Protein AF-A0A538GLI0-F1 (afdb_monomer)

Secondary structure (DSSP, 8-state):
--TT--EEEEE-----SSSPPSB-THHHHHHHHHHHHHHTT--GGGEEEEE--TTSPPPPTTHHHHTTSS-HHHHHH--SEEEE--TT-TTPEEEEEETTEEEEE-GGGTSSSEEEEEEE-SBTTBSTHHHHHTTB-HHHHHT--BSSSS-STTBHHHHHHHHHHHHHHTTS-EEEEEEEEPPPEE-GGGTTTTT-HHHHHHHHT-TTHHHHHHS-HHHHHHHHHHS-EE--EEEEEEESHHHHHHHHHHHHHHTT----SS-EEEEEEE--SS-SSSS-----HHHHHIIIIIIGGG--SSS-SEEEEEEEEEE--------TTTTHHHHHHHHHHHHT-S-HHHHHHHHHHHHH-HHHHHHHHTTSS--TTHHHHHHHHHHTTTS---PPPP--PPP------------------------PPP-----------------------------------------------------------------------

pLDDT: mean 76.65, std 26.81, range [22.86, 98.62]

Solvent-accessible surface area (backbone atoms only — not comparable to full-atom values): 29708 Å² total; per-residue (Å²): 129,60,70,70,37,33,34,23,38,38,30,52,70,77,39,68,66,78,85,66,41,81,49,55,57,61,31,56,52,54,48,52,52,53,55,48,38,38,72,63,34,27,48,55,64,44,28,32,44,36,37,19,44,40,49,45,34,35,70,56,83,71,43,37,48,78,69,58,59,39,41,68,68,52,62,72,65,64,63,36,45,80,42,69,47,61,37,84,46,88,76,44,41,75,69,52,67,58,91,91,37,63,41,23,31,49,54,61,75,68,73,32,65,29,38,38,36,50,36,43,24,81,37,40,74,40,27,35,24,21,36,56,36,21,31,22,32,52,66,48,52,60,58,45,42,36,42,36,35,62,30,64,87,58,13,48,20,30,53,51,6,46,51,50,50,56,54,40,54,76,76,26,54,56,39,14,40,10,31,14,60,48,82,72,39,36,42,74,83,44,39,48,43,92,78,34,67,71,18,49,48,53,51,72,70,31,82,62,48,63,63,53,67,71,44,56,71,70,57,45,58,48,55,66,65,68,53,50,29,43,38,50,73,71,49,75,28,73,41,48,24,57,60,12,21,51,53,20,30,53,54,35,39,76,76,64,66,78,89,67,101,62,58,30,66,61,50,79,45,80,61,68,83,48,41,57,51,65,75,78,39,68,46,24,48,66,53,48,44,23,55,45,31,39,40,58,64,17,72,39,74,90,57,72,60,53,37,92,92,38,44,79,46,69,53,65,84,66,53,94,52,64,54,83,62,47,33,48,43,50,50,53,54,52,50,50,47,68,73,77,45,84,62,69,65,69,50,54,49,55,47,50,56,36,70,68,33,65,68,44,48,52,29,16,77,66,43,48,13,28,31,39,56,38,54,55,44,42,42,45,29,30,55,64,27,58,50,84,73,91,63,80,76,80,80,77,73,79,82,81,79,82,90,74,86,92,84,80,86,85,82,88,88,86,80,90,83,80,89,84,88,88,84,86,86,87,86,88,84,81,89,82,90,86,89,78,88,80,91,82,91,84,82,87,87,84,88,82,90,83,86,86,82,84,91,78,91,83,89,87,86,82,90,83,90,89,90,85,88,88,88,83,88,86,83,88,80,92,85,92,87,85,82,92,88,79,89,86,87,89,86,84,87,84,85,90,133

Nearest PDB structures (foldseek):
  8ezf-assembly1_B  TM=6.544E-01  e=3.015E-07  Lactiplantibacillus plantarum WCFS1
  6c1w-assembly3_C  TM=5.903E-01  e=3.397E-07  Lactiplantibacillus plantarum WCFS1
  5huq-assembly1_A  TM=6.419E-01  e=9.351E-07  Lactiplantibacillus plantarum
  8ezi-assembly1_B  TM=5.953E-01  e=3.605E-07  Lactiplantibacillus plantarum WCFS1

Foldseek 3Di:
DDAQWAEEEQEEDCLDDPPDFPDDCLQVVSVVVLVVCVVVRHHLQRYEYEYLYALAQWDDPVVCPVQVVYDPVCSVPGNYHYHTAALPDPPFCFLQDDPPFTWTFDCSLQRGQEYEYRFEQPFLCGFQLNSRVSRTHNRQSLQFAAQFRLDLVRTSSNVSSVVSLVSSVVRHHYKYKYFAKADKAWDDLQGCPPPDVVSVVSQVVPPVVVVLVVDDPVVVVVVVVPGGIDIDTPDMAMDRSSVRSNVSNVVNCVRDPDDDPAADLEDEAEFDQFASGPPTHGDALLSLLLVQQLPPQNNDHPDRRHDVNHYYHRPDPNPRDADPPARVLVVLLVVQCVPVNDDDPSSVVSLVCQQPPVVQSCCRVVSGYGRNSPSVSSVCSRPVSRDPDPDPDPPPDPDPDDDDDDDDDDDDDDDDDDDDDDDDDDDDDDDDDDDDDDDDDDDDDDDDDDDDDDDDDDDDDDDDDDDDDDDDDDDDDDDDDDDDDDDDDDDDDDDDD

Radius of gyration: 30.72 Å; Cα contacts (8 Å, |Δi|>4): 781; chains: 1; bounding box: 86×117×73 Å

Sequence (497 aa):
MRRGGRATVVIEPPSLPIPTAHNDPRRAAIRAVVDELERAGIPVQNQTLLVAGGLARRLADRDLEQLGIVSPEFARRFRGRVAIHDAEDPGLVEIGHSGRIPLRVHPALLDTDVIVVVTAAETVLHGGPAALLAASGREALRAAGAYSLLETSASQGWQLGVAIERELSRRVPLIGASLTFNHPRLAGAARGYPYEQEALERIVGSPLRRPFGLLPAWARDRIIRSVRRDLSLAAAYGGPPSVAHAEALLRGVEARSAPLDGQLDAIVIGIPRTTPFLPRERPNPLLAAYLALGLALRMWRDGFPLADGGTAIVLHRFHRRFSHPTQQPYRAFFQATTRFGRESVELLEAEREAADDPRAIDAYRGRRSCHPLLPFADRDGAGDGARPRRGPAPRRLPPVTPVLPDSRNDRPLDQDLREELLRPLLARFAEEVFGRALLDDPPVVHHHDAVGGLTGKAHLVGDDDHGHPFERKLLHHVQDLADHLRVERARRLVEED

Structure (mmCIF, N/CA/C/O backbone):
data_AF-A0A538GLI0-F1
#
_entry.id   AF-A0A538GLI0-F1
#
loop_
_atom_site.group_PDB
_atom_site.id
_atom_site.type_symbol
_atom_site.label_atom_id
_atom_site.label_alt_id
_atom_site.label_comp_id
_atom_site.label_asym_id
_atom_site.label_entity_id
_atom_site.label_seq_id
_atom_site.pdbx_PDB_ins_code
_atom_site.Cartn_x
_atom_site.Cartn_y
_atom_site.Cartn_z
_atom_site.occupancy
_atom_site.B_iso_or_equiv
_atom_site.auth_seq_id
_atom_site.auth_comp_id
_atom_site.auth_asym_id
_atom_site.auth_atom_id
_atom_site.pdbx_PDB_model_num
ATOM 1 N N . MET A 1 1 ? -21.366 -10.007 15.935 1.00 61.84 1 MET A N 1
ATOM 2 C CA . MET A 1 1 ? -20.974 -8.665 16.432 1.00 61.84 1 MET A CA 1
ATOM 3 C C . MET A 1 1 ? -21.899 -8.272 17.578 1.00 61.84 1 MET A C 1
ATOM 5 O O . MET A 1 1 ? -22.988 -8.831 17.665 1.00 61.84 1 MET A O 1
ATOM 9 N N . ARG A 1 2 ? -21.493 -7.338 18.447 1.00 70.31 2 ARG A N 1
ATOM 10 C CA . ARG A 1 2 ? -22.388 -6.713 19.437 1.00 70.31 2 ARG A CA 1
ATOM 11 C C . ARG A 1 2 ? -23.087 -5.508 18.794 1.00 70.31 2 ARG A C 1
ATOM 13 O O . ARG A 1 2 ? -22.419 -4.698 18.155 1.00 70.31 2 ARG A O 1
ATOM 20 N N . ARG A 1 3 ? -24.409 -5.376 18.964 1.00 75.88 3 ARG A N 1
ATOM 21 C CA . ARG A 1 3 ? -25.135 -4.152 18.569 1.00 75.88 3 ARG A CA 1
ATOM 22 C C . ARG A 1 3 ? -24.620 -2.973 19.398 1.00 75.88 3 ARG A C 1
ATOM 24 O O . ARG A 1 3 ? -24.401 -3.130 20.595 1.00 75.88 3 ARG A O 1
ATOM 31 N N . GLY A 1 4 ? -24.418 -1.822 18.763 1.00 83.38 4 GLY A N 1
ATOM 32 C CA . GLY A 1 4 ? -23.819 -0.640 19.389 1.00 83.38 4 GLY A CA 1
ATOM 33 C C . GLY A 1 4 ? -22.305 -0.728 19.626 1.00 83.38 4 GLY A C 1
ATOM 34 O O . GLY A 1 4 ? -21.754 0.181 20.239 1.00 83.38 4 GLY A O 1
ATOM 35 N N . GLY A 1 5 ? -21.628 -1.782 19.151 1.00 93.06 5 GLY A N 1
ATOM 36 C CA . GLY A 1 5 ? -20.168 -1.916 19.242 1.00 93.06 5 GLY A CA 1
ATOM 37 C C . GLY A 1 5 ? -19.398 -0.906 18.381 1.00 93.06 5 GLY A C 1
ATOM 38 O O . GLY A 1 5 ? -19.978 0.016 17.802 1.00 93.06 5 GLY A O 1
ATOM 39 N N . ARG A 1 6 ? -18.079 -1.095 18.287 1.00 97.12 6 ARG A N 1
ATOM 40 C CA . ARG A 1 6 ? -17.145 -0.333 17.437 1.00 97.12 6 ARG A CA 1
ATOM 41 C C . ARG A 1 6 ? -16.600 -1.198 16.301 1.00 97.12 6 ARG A C 1
ATOM 43 O O . ARG A 1 6 ? -16.418 -2.400 16.474 1.00 97.12 6 ARG A O 1
ATOM 50 N N . ALA A 1 7 ? -16.308 -0.583 15.156 1.00 98.12 7 ALA A N 1
ATOM 51 C CA . ALA A 1 7 ? -15.645 -1.254 14.036 1.00 98.12 7 ALA A CA 1
ATOM 52 C C . ALA A 1 7 ? -14.500 -0.411 13.474 1.00 98.12 7 ALA A C 1
ATOM 54 O O . ALA A 1 7 ? -14.607 0.813 13.400 1.00 98.12 7 ALA A O 1
ATOM 55 N N . THR A 1 8 ? -13.432 -1.064 13.021 1.00 98.62 8 THR A N 1
ATOM 56 C CA . THR A 1 8 ? -12.300 -0.406 12.356 1.00 98.62 8 THR A CA 1
ATOM 57 C C . THR A 1 8 ? -12.152 -0.940 10.939 1.00 98.62 8 THR A C 1
ATOM 59 O O . THR A 1 8 ? -11.751 -2.084 10.731 1.00 98.62 8 THR A O 1
ATOM 62 N N . VAL A 1 9 ? -12.486 -0.104 9.959 1.00 98.50 9 VAL A N 1
ATOM 63 C CA . VAL A 1 9 ? -12.352 -0.402 8.532 1.00 98.50 9 VAL A CA 1
ATOM 64 C C . VAL A 1 9 ? -10.962 0.042 8.082 1.00 98.50 9 VAL A C 1
ATOM 66 O O . VAL A 1 9 ? -10.675 1.238 8.049 1.00 98.50 9 VAL A O 1
ATOM 69 N N . VAL A 1 10 ? -10.087 -0.910 7.768 1.00 98.62 10 VAL A N 1
ATOM 70 C CA . VAL A 1 10 ? -8.709 -0.655 7.326 1.00 98.62 10 VAL A CA 1
ATOM 71 C C . VAL A 1 10 ? -8.685 -0.560 5.808 1.00 98.62 10 VAL A C 1
ATOM 73 O O . VAL A 1 10 ? -9.102 -1.495 5.126 1.00 98.62 10 VAL A O 1
ATOM 76 N N . ILE A 1 11 ? -8.186 0.555 5.282 1.00 97.06 11 ILE A N 1
ATOM 77 C CA . ILE A 1 11 ? -8.053 0.802 3.844 1.00 97.06 11 ILE A CA 1
ATOM 78 C C . ILE A 1 11 ? -6.647 1.290 3.513 1.00 97.06 11 ILE A C 1
ATOM 80 O O . ILE A 1 11 ? -6.015 1.985 4.305 1.00 97.06 11 ILE A O 1
ATOM 84 N N . GLU A 1 12 ? -6.174 0.990 2.312 1.00 92.31 12 GLU A N 1
ATOM 85 C CA . GLU A 1 12 ? -4.927 1.549 1.785 1.00 92.31 12 GLU A CA 1
ATOM 86 C C . GLU A 1 12 ? -5.221 2.729 0.844 1.00 92.31 12 GLU A C 1
ATOM 88 O O . GLU A 1 12 ? -6.253 2.743 0.160 1.00 92.31 12 GLU A O 1
ATOM 93 N N . PRO A 1 13 ? -4.296 3.696 0.708 1.00 91.31 13 PRO A N 1
ATOM 94 C CA . PRO A 1 13 ? -4.214 4.512 -0.496 1.00 91.31 13 PRO A CA 1
ATOM 95 C C . PRO A 1 13 ? -4.209 3.605 -1.747 1.00 91.31 13 PRO A C 1
ATOM 97 O O . PRO A 1 13 ? -3.515 2.588 -1.749 1.00 91.31 13 PRO A O 1
ATOM 100 N N . PRO A 1 14 ? -4.940 3.940 -2.828 1.00 90.00 14 PRO A N 1
ATOM 101 C CA . PRO A 1 14 ? -5.092 3.094 -4.015 1.00 90.00 14 PRO A CA 1
ATOM 102 C C . PRO A 1 14 ? -3.825 3.096 -4.891 1.00 90.00 14 PRO A C 1
ATOM 104 O O . PRO A 1 14 ? -3.855 3.568 -6.026 1.00 90.00 14 PRO A O 1
ATOM 107 N N . SER A 1 15 ? -2.696 2.617 -4.355 1.00 88.31 15 SER A N 1
ATOM 108 C CA . SER A 1 15 ? -1.346 2.719 -4.933 1.00 88.31 15 SER A CA 1
ATOM 109 C C . SER A 1 15 ? -1.197 1.963 -6.254 1.00 88.31 15 SER A C 1
ATOM 111 O O . SER A 1 15 ? -0.646 2.511 -7.214 1.00 88.31 15 SER A O 1
ATOM 113 N N . LEU A 1 16 ? -1.764 0.756 -6.326 1.00 90.56 16 LEU A N 1
ATOM 114 C CA . LEU A 1 16 ? -1.844 -0.110 -7.509 1.00 90.56 16 LEU A CA 1
ATOM 115 C C . LEU A 1 16 ? -3.320 -0.357 -7.902 1.00 90.56 16 LEU A C 1
ATOM 117 O O . LEU A 1 16 ? -4.196 -0.204 -7.043 1.00 90.56 16 LEU A O 1
ATOM 121 N N . PRO A 1 17 ? -3.632 -0.740 -9.155 1.00 88.75 17 PRO A N 1
ATOM 122 C CA . PRO A 1 17 ? -2.738 -0.774 -10.313 1.00 88.75 17 PRO A CA 1
ATOM 123 C C . PRO A 1 17 ? -2.380 0.640 -10.804 1.00 88.75 17 PRO A C 1
ATOM 125 O O . PRO A 1 17 ? -2.994 1.637 -10.408 1.00 88.75 17 PRO A O 1
ATOM 128 N N . ILE A 1 18 ? -1.366 0.734 -11.670 1.00 86.31 18 ILE A N 1
ATOM 129 C CA . ILE A 1 18 ? -0.890 2.001 -12.242 1.00 86.31 18 ILE A CA 1
ATOM 130 C C . ILE A 1 18 ? -0.847 1.968 -13.779 1.00 86.31 18 ILE A C 1
ATOM 132 O O . ILE A 1 18 ? -0.419 0.968 -14.346 1.00 86.31 18 ILE A O 1
ATOM 136 N N . PRO A 1 19 ? -1.212 3.069 -14.469 1.00 76.00 19 PRO A N 1
ATOM 137 C CA . PRO A 1 19 ? -1.840 4.282 -13.936 1.00 76.00 19 PRO A CA 1
ATOM 138 C C . PRO A 1 19 ? -3.279 4.033 -13.453 1.00 76.00 19 PRO A C 1
ATOM 140 O O . PRO A 1 19 ? -4.037 3.317 -14.103 1.00 76.00 19 PRO A O 1
ATOM 143 N N . THR A 1 20 ? -3.661 4.670 -12.345 1.00 73.44 20 THR A N 1
ATOM 144 C CA . THR A 1 20 ? -4.987 4.541 -11.716 1.00 73.44 20 THR A CA 1
ATOM 145 C C . THR A 1 20 ? -6.134 4.934 -12.656 1.00 73.44 20 THR A C 1
ATOM 147 O O . THR A 1 20 ? -5.993 5.806 -13.521 1.00 73.44 20 THR A O 1
ATOM 150 N N . ALA A 1 21 ? -7.292 4.307 -12.457 1.00 78.00 21 ALA A N 1
ATOM 151 C CA . ALA A 1 21 ? -8.528 4.629 -13.157 1.00 78.00 21 ALA A CA 1
ATOM 152 C C . ALA A 1 21 ? -9.288 5.808 -12.532 1.00 78.00 21 ALA A C 1
ATOM 154 O O . ALA A 1 21 ? -9.100 6.167 -11.372 1.00 78.00 21 ALA A O 1
ATOM 155 N N . HIS A 1 22 ? -10.170 6.423 -13.321 1.00 75.19 22 HIS A N 1
ATOM 156 C CA . HIS A 1 22 ? -11.050 7.489 -12.836 1.00 75.19 22 HIS A CA 1
ATOM 157 C C . HIS A 1 22 ? -12.151 6.908 -11.941 1.00 75.19 22 HIS A C 1
ATOM 159 O O . HIS A 1 22 ? -12.447 7.463 -10.882 1.00 75.19 22 HIS A O 1
ATOM 165 N N . ASN A 1 23 ? -12.695 5.758 -12.342 1.00 78.38 23 ASN A N 1
ATOM 166 C CA . ASN A 1 23 ? -13.587 4.918 -11.555 1.00 78.38 23 ASN A CA 1
ATOM 167 C C . ASN A 1 23 ? -12.764 3.805 -10.892 1.00 78.38 23 ASN A C 1
ATOM 169 O O . ASN A 1 23 ? -12.141 3.012 -11.594 1.00 78.38 23 ASN A O 1
ATOM 173 N N . ASP A 1 24 ? -12.745 3.764 -9.557 1.00 87.50 24 ASP A N 1
ATOM 174 C CA . ASP A 1 24 ? -12.013 2.761 -8.771 1.00 87.50 24 ASP A CA 1
ATOM 175 C C . ASP A 1 24 ? -13.006 1.938 -7.924 1.00 87.50 24 ASP A C 1
ATOM 177 O O . ASP A 1 24 ? -13.712 2.532 -7.094 1.00 87.50 24 ASP A O 1
ATOM 181 N N . PRO A 1 25 ? -13.091 0.602 -8.098 1.00 92.00 25 PRO A N 1
ATOM 182 C CA . PRO A 1 25 ? -14.058 -0.226 -7.377 1.00 92.00 25 PRO A CA 1
ATOM 183 C C . PRO A 1 25 ? -13.897 -0.213 -5.850 1.00 92.00 25 PRO A C 1
ATOM 185 O O . PRO A 1 25 ? -14.876 -0.474 -5.148 1.00 92.00 25 PRO A O 1
ATOM 188 N N . ARG A 1 26 ? -12.722 0.153 -5.307 1.00 93.25 26 ARG A N 1
ATOM 189 C CA . ARG A 1 26 ? -12.520 0.269 -3.849 1.00 93.25 26 ARG A CA 1
ATOM 190 C C . ARG A 1 26 ? -13.502 1.240 -3.207 1.00 93.25 26 ARG A C 1
ATOM 192 O O . ARG A 1 26 ? -14.008 0.949 -2.131 1.00 93.25 26 ARG A O 1
ATOM 199 N N . ARG A 1 27 ? -13.867 2.335 -3.886 1.00 93.25 27 ARG A N 1
ATOM 200 C CA . ARG A 1 27 ? -14.855 3.305 -3.372 1.00 93.25 27 ARG A CA 1
ATOM 201 C C . ARG A 1 27 ? -16.213 2.656 -3.098 1.00 93.25 27 ARG A C 1
ATOM 203 O O . ARG A 1 27 ? -16.864 2.991 -2.112 1.00 93.25 27 ARG A O 1
ATOM 210 N N . ALA A 1 28 ? -16.630 1.730 -3.964 1.00 93.75 28 ALA A N 1
ATOM 211 C CA . ALA A 1 28 ? -17.882 0.998 -3.813 1.00 93.75 28 ALA A CA 1
ATOM 212 C C . ALA A 1 28 ? -17.784 -0.065 -2.708 1.00 93.75 28 ALA A C 1
ATOM 214 O O . ALA A 1 28 ? -18.710 -0.182 -1.910 1.00 93.75 28 ALA A O 1
ATOM 215 N N . ALA A 1 29 ? -16.657 -0.779 -2.615 1.00 95.75 29 ALA A N 1
ATOM 216 C CA . ALA A 1 29 ? -16.418 -1.768 -1.562 1.00 95.75 29 ALA A CA 1
ATOM 217 C C . ALA A 1 29 ? -16.347 -1.136 -0.158 1.00 95.75 29 ALA A C 1
ATOM 219 O O . ALA A 1 29 ? -16.956 -1.653 0.774 1.00 95.75 29 ALA A O 1
ATOM 220 N N . ILE A 1 30 ? -15.677 0.014 -0.013 1.00 96.44 30 ILE A N 1
ATOM 221 C CA . ILE A 1 30 ? -15.596 0.766 1.251 1.00 96.44 30 ILE A CA 1
ATOM 222 C C . ILE A 1 30 ? -16.994 1.213 1.699 1.00 96.44 30 ILE A C 1
ATOM 224 O O . ILE A 1 30 ? -17.354 1.008 2.856 1.00 96.44 30 ILE A O 1
ATOM 228 N N . ARG A 1 31 ? -17.811 1.755 0.780 1.00 95.94 31 ARG A N 1
ATOM 229 C CA . ARG A 1 31 ? -19.214 2.098 1.069 1.00 95.94 31 ARG A CA 1
ATOM 230 C C . ARG A 1 31 ? -20.013 0.861 1.490 1.00 95.94 31 ARG A C 1
ATOM 232 O O . ARG A 1 31 ? -20.641 0.892 2.538 1.00 95.94 31 ARG A O 1
ATOM 239 N N . ALA A 1 32 ? -19.931 -0.230 0.727 1.00 96.38 32 ALA A N 1
ATOM 240 C CA . ALA A 1 32 ? -20.668 -1.461 1.012 1.00 96.38 32 ALA A CA 1
ATOM 241 C C . ALA A 1 32 ? -20.317 -2.071 2.381 1.00 96.38 32 ALA A C 1
ATOM 243 O O . ALA A 1 32 ? -21.211 -2.544 3.075 1.00 96.38 32 ALA A O 1
ATOM 244 N N . VAL A 1 33 ? -19.048 -2.023 2.800 1.00 97.12 33 VAL A N 1
ATOM 245 C CA . VAL A 1 33 ? -18.621 -2.494 4.129 1.00 97.12 33 VAL A CA 1
ATOM 246 C C . VAL A 1 33 ? -19.154 -1.603 5.252 1.00 97.12 33 VAL A C 1
ATOM 248 O O . VAL A 1 33 ? -19.611 -2.128 6.262 1.00 97.12 33 VAL A O 1
ATOM 251 N N . VAL A 1 34 ? -19.153 -0.279 5.080 1.00 96.94 34 VAL A N 1
ATOM 252 C CA . VAL A 1 34 ? -19.749 0.652 6.056 1.00 96.94 34 VAL A CA 1
ATOM 253 C C . VAL A 1 34 ? -21.262 0.448 6.169 1.00 96.94 34 VAL A C 1
ATOM 255 O O . VAL A 1 34 ? -21.771 0.333 7.284 1.00 96.94 34 VAL A O 1
ATOM 258 N N . ASP A 1 35 ? -21.962 0.326 5.036 1.00 96.38 35 ASP A N 1
ATOM 259 C CA . ASP A 1 35 ? -23.405 0.061 4.984 1.00 96.38 35 ASP A CA 1
ATOM 260 C C . ASP A 1 35 ? -23.755 -1.293 5.644 1.00 96.38 35 ASP A C 1
ATOM 262 O O . ASP A 1 35 ? -24.762 -1.406 6.345 1.00 96.38 35 ASP A O 1
ATOM 266 N N . GLU A 1 36 ? -22.925 -2.327 5.459 1.00 96.69 36 GLU A N 1
ATOM 267 C CA . GLU A 1 36 ? -23.132 -3.650 6.065 1.00 96.69 36 GLU A CA 1
ATOM 268 C C . GLU A 1 36 ? -22.819 -3.666 7.570 1.00 96.69 36 GLU A C 1
ATOM 270 O O . GLU A 1 36 ? -23.521 -4.317 8.342 1.00 96.69 36 GLU A O 1
ATOM 275 N N . LEU A 1 37 ? -21.833 -2.887 8.025 1.00 96.56 37 LEU A N 1
ATOM 276 C CA . LEU A 1 37 ? -21.593 -2.663 9.454 1.00 96.56 37 LEU A CA 1
ATOM 277 C C . LEU A 1 37 ? -22.774 -1.926 10.114 1.00 96.56 37 LEU A C 1
ATOM 279 O O . LEU A 1 37 ? -23.171 -2.300 11.220 1.00 96.56 37 LEU A O 1
ATOM 283 N N . GLU A 1 38 ? -23.401 -0.958 9.429 1.00 95.81 38 GLU A N 1
ATOM 284 C CA . GLU A 1 38 ? -24.644 -0.333 9.908 1.00 95.81 38 GLU A CA 1
ATOM 285 C C . GLU A 1 38 ? -25.790 -1.360 10.008 1.00 95.81 38 GLU A C 1
ATOM 287 O O . GLU A 1 38 ? -26.459 -1.421 11.043 1.00 95.81 38 GLU A O 1
ATOM 292 N N . ARG A 1 39 ? -25.975 -2.235 9.003 1.00 95.62 39 ARG A N 1
ATOM 293 C CA . ARG A 1 39 ? -26.969 -3.337 9.038 1.00 95.62 39 ARG A CA 1
ATOM 294 C C . ARG A 1 39 ? -26.714 -4.340 10.164 1.00 95.62 39 ARG A C 1
ATOM 296 O O . ARG A 1 39 ? -27.659 -4.775 10.822 1.00 95.62 39 ARG A O 1
ATOM 303 N N . ALA A 1 40 ? -25.450 -4.665 10.436 1.00 94.88 40 ALA A N 1
ATOM 304 C CA . ALA A 1 40 ? -25.044 -5.509 11.560 1.00 94.88 40 ALA A CA 1
ATOM 305 C C . ALA A 1 40 ? -25.267 -4.844 12.939 1.00 94.88 40 ALA A C 1
ATOM 307 O O . ALA A 1 40 ? -25.118 -5.495 13.978 1.00 94.88 40 ALA A O 1
ATOM 308 N N . GLY A 1 41 ? -25.661 -3.566 12.964 1.00 95.56 41 GLY A N 1
ATOM 309 C CA . GLY A 1 41 ? -25.982 -2.806 14.168 1.00 95.56 41 GLY A CA 1
ATOM 310 C C . GLY A 1 41 ? -24.798 -2.057 14.778 1.00 95.56 41 GLY A C 1
ATOM 311 O O . GLY A 1 41 ? -24.850 -1.742 15.967 1.00 95.56 41 GLY A O 1
ATOM 312 N N . ILE A 1 42 ? -23.744 -1.784 14.003 1.00 96.75 42 ILE A N 1
ATOM 313 C CA . ILE A 1 42 ? -22.633 -0.900 14.380 1.00 96.75 42 ILE A CA 1
ATOM 314 C C . ILE A 1 42 ? -22.864 0.461 13.695 1.00 96.75 42 ILE A C 1
ATOM 316 O O . ILE A 1 42 ? -22.586 0.598 12.499 1.00 96.75 42 ILE A O 1
ATOM 320 N N . PRO A 1 43 ? -23.396 1.472 14.410 1.00 95.56 43 PRO A N 1
ATOM 321 C CA . PRO A 1 43 ? -23.769 2.752 13.806 1.00 95.56 43 PRO A CA 1
ATOM 322 C C . PRO A 1 43 ? -22.532 3.476 13.263 1.00 95.56 43 PRO A C 1
ATOM 324 O O . PRO A 1 43 ? -21.458 3.381 13.861 1.00 95.56 43 PRO A O 1
ATOM 327 N N . VAL A 1 44 ? -22.663 4.215 12.154 1.00 95.88 44 VAL A N 1
ATOM 328 C CA . VAL A 1 44 ? -21.517 4.839 11.459 1.00 95.88 44 VAL A CA 1
ATOM 329 C C . VAL A 1 44 ? -20.635 5.707 12.370 1.00 95.88 44 VAL A C 1
ATOM 331 O O . VAL A 1 44 ? -19.426 5.751 12.177 1.00 95.88 44 VAL A O 1
ATOM 334 N N . GLN A 1 45 ? -21.197 6.335 13.406 1.00 96.31 45 GLN A N 1
ATOM 335 C CA . GLN A 1 45 ? -20.469 7.142 14.396 1.00 96.31 45 GLN A CA 1
ATOM 336 C C . GLN A 1 45 ? -19.449 6.322 15.211 1.00 96.31 45 GLN A C 1
ATOM 338 O O . GLN A 1 45 ? -18.415 6.854 15.611 1.00 96.31 45 GLN A O 1
ATOM 343 N N . ASN A 1 46 ? -19.701 5.024 15.407 1.00 97.12 46 ASN A N 1
ATOM 344 C CA . ASN A 1 46 ? -18.803 4.094 16.099 1.00 97.12 46 ASN A CA 1
ATOM 345 C C . ASN A 1 46 ? -17.801 3.408 15.148 1.00 97.12 46 ASN A C 1
ATOM 347 O O . ASN A 1 46 ? -17.000 2.576 15.587 1.00 97.12 46 ASN A O 1
ATOM 351 N N . GLN A 1 47 ? -17.845 3.720 13.850 1.00 97.62 47 GLN A N 1
ATOM 352 C CA . GLN A 1 47 ? -16.928 3.173 12.853 1.00 97.62 47 GLN A CA 1
ATOM 353 C C . GLN A 1 47 ? -15.702 4.087 12.691 1.00 97.62 47 GLN A C 1
ATOM 355 O O . GLN A 1 47 ? -15.821 5.311 12.616 1.00 97.62 47 GLN A O 1
ATOM 360 N N . THR A 1 48 ? -14.509 3.499 12.616 1.00 98.19 48 THR A N 1
ATOM 361 C CA . THR A 1 48 ? -13.252 4.198 12.312 1.00 98.19 48 THR A CA 1
ATOM 362 C C . THR A 1 48 ? -12.725 3.752 10.954 1.00 98.19 48 THR A C 1
ATOM 364 O O . THR A 1 48 ? -12.433 2.574 10.770 1.00 98.19 48 THR A O 1
ATOM 367 N N . LEU A 1 49 ? -12.556 4.682 10.015 1.00 97.75 49 LEU A N 1
ATOM 368 C CA . LEU A 1 49 ? -11.876 4.446 8.743 1.00 97.75 49 LEU A CA 1
ATOM 369 C C . LEU A 1 49 ? -10.374 4.721 8.922 1.00 97.75 49 LEU A C 1
ATOM 371 O O . LEU A 1 49 ? -9.956 5.879 8.995 1.00 97.75 49 LEU A O 1
ATOM 375 N N . LEU A 1 50 ? -9.577 3.657 9.034 1.00 97.94 50 LEU A N 1
ATOM 376 C CA . LEU A 1 50 ? -8.127 3.711 9.219 1.00 97.94 50 LEU A CA 1
ATOM 377 C C . LEU A 1 50 ? -7.413 3.613 7.868 1.00 97.94 50 LEU A C 1
ATOM 379 O O . LEU A 1 50 ? -7.496 2.596 7.183 1.00 97.94 50 LEU A O 1
ATOM 383 N N . VAL A 1 51 ? -6.685 4.665 7.504 1.00 97.25 51 VAL A N 1
ATOM 384 C CA . VAL A 1 51 ? -5.945 4.772 6.243 1.00 97.25 51 VAL A CA 1
ATOM 385 C C . VAL A 1 51 ? -4.489 4.375 6.467 1.00 97.25 51 VAL A C 1
ATOM 387 O O . VAL A 1 51 ? -3.681 5.151 6.986 1.00 97.25 51 VAL A O 1
ATOM 390 N N . ALA A 1 52 ? -4.176 3.147 6.071 1.00 97.00 52 ALA A N 1
ATOM 391 C CA . ALA A 1 52 ? -2.887 2.489 6.194 1.00 97.00 52 ALA A CA 1
ATOM 392 C C . ALA A 1 52 ? -1.931 2.958 5.080 1.00 97.00 52 ALA A C 1
ATOM 394 O O . ALA A 1 52 ? -1.902 2.411 3.980 1.00 97.00 52 ALA A O 1
ATOM 395 N N . GLY A 1 53 ? -1.194 4.043 5.338 1.00 93.38 53 GLY A N 1
ATOM 396 C CA . GLY A 1 53 ? -0.268 4.650 4.371 1.00 93.38 53 GLY A CA 1
ATOM 397 C C . GLY A 1 53 ? 1.175 4.132 4.421 1.00 93.38 53 GLY A C 1
ATOM 398 O O . GLY A 1 53 ? 1.960 4.453 3.528 1.00 93.38 53 GLY A O 1
ATOM 399 N N . GLY A 1 54 ? 1.546 3.369 5.455 1.00 96.06 54 GLY A N 1
ATOM 400 C CA . GLY A 1 54 ? 2.925 2.945 5.702 1.00 96.06 54 GLY A CA 1
ATOM 401 C C . GLY A 1 54 ? 3.929 4.107 5.652 1.00 96.06 54 GLY A C 1
ATOM 402 O O . GLY A 1 54 ? 3.734 5.156 6.270 1.00 96.06 54 GLY A O 1
ATOM 403 N N . LEU A 1 55 ? 4.998 3.919 4.873 1.00 96.81 55 LEU A N 1
ATOM 404 C CA . LEU A 1 55 ? 6.082 4.891 4.679 1.00 96.81 55 LEU A CA 1
ATOM 405 C C . LEU A 1 55 ? 5.779 5.974 3.611 1.00 96.81 55 LEU A C 1
ATOM 407 O O . LEU A 1 55 ? 6.580 6.892 3.412 1.00 96.81 55 LEU A O 1
ATOM 411 N N . ALA A 1 56 ? 4.640 5.899 2.911 1.00 95.50 56 ALA A N 1
ATOM 412 C CA . ALA A 1 56 ? 4.230 6.918 1.938 1.00 95.50 56 ALA A CA 1
ATOM 413 C C . ALA A 1 56 ? 3.853 8.244 2.629 1.00 95.50 56 ALA A C 1
ATOM 415 O O . ALA A 1 56 ? 3.607 8.281 3.832 1.00 95.50 56 ALA A O 1
ATOM 416 N N . ARG A 1 57 ? 3.783 9.359 1.881 1.00 95.00 57 ARG A N 1
ATOM 417 C CA . ARG A 1 57 ? 3.387 10.661 2.455 1.00 95.00 57 ARG A CA 1
ATOM 418 C C . ARG A 1 57 ? 2.033 10.534 3.157 1.00 95.00 57 ARG A C 1
ATOM 420 O O . ARG A 1 57 ? 1.036 10.210 2.509 1.00 95.00 57 ARG A O 1
ATOM 427 N N . ARG A 1 58 ? 1.979 10.864 4.453 1.00 94.38 58 ARG A N 1
ATOM 428 C CA . ARG A 1 58 ? 0.713 10.938 5.192 1.00 94.38 58 ARG A CA 1
ATOM 429 C C . ARG A 1 58 ? -0.259 11.880 4.473 1.00 94.38 58 ARG A C 1
ATOM 431 O O . ARG A 1 58 ? 0.121 12.946 3.978 1.00 94.38 58 ARG A O 1
ATOM 438 N N . LEU A 1 59 ? -1.519 11.472 4.410 1.00 91.12 59 LEU A N 1
ATOM 439 C CA . LEU A 1 59 ? -2.599 12.248 3.806 1.00 91.12 59 LEU A CA 1
ATOM 440 C C . LEU A 1 59 ? -3.256 13.167 4.844 1.00 91.12 59 LEU A C 1
ATOM 442 O O . LEU A 1 59 ? -3.168 12.924 6.051 1.00 91.12 59 LEU A O 1
ATOM 446 N N . ALA A 1 60 ? -3.917 14.223 4.381 1.00 87.38 60 ALA A N 1
ATOM 447 C CA . ALA A 1 60 ? -4.915 14.932 5.175 1.00 87.38 60 ALA A CA 1
ATOM 448 C C . ALA A 1 60 ? -6.309 14.341 4.924 1.00 87.38 60 ALA A C 1
ATOM 450 O O . ALA A 1 60 ? -6.577 13.761 3.879 1.00 87.38 60 ALA A O 1
ATOM 451 N N . ASP A 1 61 ? -7.221 14.519 5.869 1.00 80.56 61 ASP A N 1
ATOM 452 C CA . ASP A 1 61 ? -8.534 13.868 5.869 1.00 80.56 61 ASP A CA 1
ATOM 453 C C . ASP A 1 61 ? -9.392 14.327 4.663 1.00 80.56 61 ASP A C 1
ATOM 455 O O . ASP A 1 61 ? -10.101 13.538 4.042 1.00 80.56 61 ASP A O 1
ATOM 459 N N . ARG A 1 62 ? -9.224 15.591 4.243 1.00 80.75 62 ARG A N 1
ATOM 460 C CA . ARG A 1 62 ? -9.788 16.160 3.001 1.00 80.75 62 ARG A CA 1
ATOM 461 C C . ARG A 1 62 ? -9.226 15.538 1.714 1.00 80.75 62 ARG A C 1
ATOM 463 O O . ARG A 1 62 ? -9.888 15.572 0.677 1.00 80.75 62 ARG A O 1
ATOM 470 N N . ASP A 1 63 ? -8.024 14.964 1.765 1.00 83.81 63 ASP A N 1
ATOM 471 C CA . ASP A 1 63 ? -7.382 14.338 0.607 1.00 83.81 63 ASP A CA 1
ATOM 472 C C . ASP A 1 63 ? -8.117 13.040 0.210 1.00 83.81 63 ASP A C 1
ATOM 474 O O . ASP A 1 63 ? -7.971 12.582 -0.920 1.00 83.81 63 ASP A O 1
ATOM 478 N N . LEU A 1 64 ? -8.937 12.449 1.096 1.00 83.06 64 LEU A N 1
ATOM 479 C CA . LEU A 1 64 ? -9.673 11.209 0.811 1.00 83.06 64 LEU A CA 1
ATOM 480 C C . LEU A 1 64 ? -10.720 11.380 -0.302 1.00 83.06 64 LEU A C 1
ATOM 482 O O . LEU A 1 64 ? -10.876 10.486 -1.137 1.00 83.06 64 LEU A O 1
ATOM 486 N N . GLU A 1 65 ? -11.402 12.528 -0.348 1.00 85.00 65 GLU A N 1
ATOM 487 C CA . GLU A 1 65 ? -12.284 12.900 -1.463 1.00 85.00 65 GLU A CA 1
ATOM 488 C C . GLU A 1 65 ? -11.461 13.443 -2.642 1.00 85.00 65 GLU A C 1
ATOM 490 O O . GLU A 1 65 ? -11.607 12.966 -3.768 1.00 85.00 65 GLU A O 1
ATOM 495 N N . GLN A 1 66 ? -10.538 14.382 -2.390 1.00 80.56 66 GLN A N 1
ATOM 496 C CA . GLN A 1 66 ? -9.791 15.086 -3.447 1.00 80.56 66 GLN A CA 1
ATOM 497 C C . GLN A 1 66 ? -8.865 14.177 -4.273 1.00 80.56 66 GLN A C 1
ATOM 499 O O . GLN A 1 66 ? -8.656 14.429 -5.459 1.00 80.56 66 GLN A O 1
ATOM 504 N N . LEU A 1 67 ? -8.319 13.114 -3.673 1.00 79.06 67 LEU A N 1
ATOM 505 C CA . LEU A 1 67 ? -7.497 12.105 -4.352 1.00 79.06 67 LEU A CA 1
ATOM 506 C C . LEU A 1 67 ? -8.300 10.849 -4.738 1.00 79.06 67 LEU A C 1
ATOM 508 O O . LEU A 1 67 ? -7.726 9.889 -5.252 1.00 79.06 67 LEU A O 1
ATOM 512 N N . GLY A 1 68 ? -9.621 10.850 -4.520 1.00 82.38 68 GLY A N 1
ATOM 513 C CA . GLY A 1 68 ? -10.526 9.789 -4.956 1.00 82.38 68 GLY A CA 1
ATOM 514 C C . GLY A 1 68 ? -10.284 8.439 -4.279 1.00 82.38 68 GLY A C 1
ATOM 515 O O . GLY A 1 68 ? -10.336 7.410 -4.955 1.00 82.38 68 GLY A O 1
ATOM 516 N N . ILE A 1 69 ? -10.025 8.435 -2.970 1.00 87.44 69 ILE A N 1
ATOM 517 C CA . ILE A 1 69 ? -9.943 7.221 -2.138 1.00 87.44 69 ILE A CA 1
ATOM 518 C C . ILE A 1 69 ? -11.355 6.744 -1.776 1.00 87.44 69 ILE A C 1
ATOM 520 O O . ILE A 1 69 ? -11.652 5.554 -1.847 1.00 87.44 69 ILE A O 1
ATOM 524 N N . VAL A 1 70 ? -12.250 7.688 -1.479 1.00 91.19 70 VAL A N 1
ATOM 525 C CA . VAL A 1 70 ? -13.694 7.467 -1.297 1.00 91.19 70 VAL A CA 1
ATOM 526 C C . VAL A 1 70 ? -14.493 8.218 -2.369 1.00 91.19 70 VAL A C 1
ATOM 528 O O . VAL A 1 70 ? -13.926 8.980 -3.153 1.00 91.19 70 VAL A O 1
ATOM 531 N N . SER A 1 71 ? -15.809 7.996 -2.455 1.00 89.75 71 SER A N 1
ATOM 532 C CA . SER A 1 71 ? -16.670 8.829 -3.307 1.00 89.75 71 SER A CA 1
ATOM 533 C C . SER A 1 71 ? -17.045 10.147 -2.601 1.00 89.75 71 SER A C 1
ATOM 535 O O . SER A 1 71 ? -17.182 10.159 -1.376 1.00 89.75 71 SER A O 1
ATOM 537 N N . PRO A 1 72 ? -17.290 11.241 -3.348 1.00 89.38 72 PRO A N 1
ATOM 538 C CA . PRO A 1 72 ? -17.858 12.487 -2.816 1.00 89.38 72 PRO A CA 1
ATOM 539 C C . PRO A 1 72 ? -19.150 12.294 -2.005 1.00 89.38 72 PRO A C 1
ATOM 541 O O . PRO A 1 72 ? -19.376 12.933 -0.981 1.00 89.38 72 PRO A O 1
ATOM 544 N N . GLU A 1 73 ? -20.008 11.383 -2.462 1.00 90.12 73 GLU A N 1
ATOM 545 C CA . GLU A 1 73 ? -21.236 10.975 -1.774 1.00 90.12 73 GLU A CA 1
ATOM 546 C C . GLU A 1 73 ? -20.932 10.334 -0.409 1.00 90.12 73 GLU A C 1
ATOM 548 O O . GLU A 1 73 ? -21.487 10.752 0.607 1.00 90.12 73 GLU A O 1
ATOM 553 N N . PHE A 1 74 ? -20.008 9.366 -0.371 1.00 92.62 74 PHE A N 1
ATOM 554 C CA . PHE A 1 74 ? -19.588 8.704 0.863 1.00 92.62 74 PHE A CA 1
ATOM 555 C C . PHE A 1 74 ? -18.950 9.697 1.840 1.00 92.62 74 PHE A C 1
ATOM 557 O O . PHE A 1 74 ? -19.329 9.713 3.007 1.00 92.62 74 PHE A O 1
ATOM 564 N N . ALA A 1 75 ? -18.047 10.565 1.368 1.00 91.12 75 ALA A N 1
ATOM 565 C CA . ALA A 1 75 ? -17.410 11.592 2.194 1.00 91.12 75 ALA A CA 1
ATOM 566 C C . ALA A 1 75 ? -18.448 12.514 2.861 1.00 91.12 75 ALA A C 1
ATOM 568 O O . ALA A 1 75 ? -18.344 12.819 4.047 1.00 91.12 75 ALA A O 1
ATOM 569 N N . ARG A 1 76 ? -19.511 12.889 2.133 1.00 90.69 76 ARG A N 1
ATOM 570 C CA . ARG A 1 76 ? -20.621 13.682 2.684 1.00 90.69 76 ARG A CA 1
ATOM 571 C C . ARG A 1 76 ? -21.565 12.900 3.600 1.00 90.69 76 ARG A C 1
ATOM 573 O O . ARG A 1 76 ? -22.151 13.532 4.480 1.00 90.69 76 ARG A O 1
ATOM 580 N N . ARG A 1 77 ? -21.711 11.575 3.456 1.00 91.00 77 ARG A N 1
ATOM 581 C CA . ARG A 1 77 ? -22.536 10.721 4.344 1.00 91.00 77 ARG A CA 1
ATOM 582 C C . ARG A 1 77 ? -21.812 10.299 5.626 1.00 91.00 77 ARG A C 1
ATOM 584 O O . ARG A 1 77 ? -22.444 10.261 6.675 1.00 91.00 77 ARG A O 1
ATOM 591 N N . PHE A 1 78 ? -20.526 9.960 5.558 1.00 94.06 78 PHE A N 1
ATOM 592 C CA . PHE A 1 78 ? -19.801 9.326 6.662 1.00 94.06 78 PHE A CA 1
ATOM 593 C C . PHE A 1 78 ? -19.725 10.237 7.901 1.00 94.06 78 PHE A C 1
ATOM 595 O O . PHE A 1 78 ? -19.404 11.422 7.802 1.00 94.06 78 PHE A O 1
ATOM 602 N N . ARG A 1 79 ? -20.054 9.691 9.078 1.00 94.06 79 ARG A N 1
ATOM 603 C CA . ARG A 1 79 ? -20.006 10.391 10.382 1.00 94.06 79 ARG A CA 1
ATOM 604 C C . ARG A 1 79 ? -19.162 9.660 11.430 1.00 94.06 79 ARG A C 1
ATOM 606 O O . ARG A 1 79 ? -19.198 10.028 12.599 1.00 94.06 79 ARG A O 1
ATOM 613 N N . GLY A 1 80 ? -18.427 8.634 11.008 1.00 95.31 80 GLY A N 1
ATOM 614 C CA . GLY A 1 80 ? -17.441 7.952 11.835 1.00 95.31 80 GLY A CA 1
ATOM 615 C C . GLY A 1 80 ? -16.121 8.711 11.905 1.00 95.31 80 GLY A C 1
ATOM 616 O O . GLY A 1 80 ? -15.937 9.760 11.280 1.00 95.31 80 GLY A O 1
ATOM 617 N N . ARG A 1 81 ? -15.166 8.155 12.647 1.00 96.06 81 ARG A N 1
ATOM 618 C CA . ARG A 1 81 ? -13.814 8.710 12.757 1.00 96.06 81 ARG A CA 1
ATOM 619 C C . ARG A 1 81 ? -13.006 8.389 11.499 1.00 96.06 81 ARG A C 1
ATOM 621 O O . ARG A 1 81 ? -12.975 7.246 11.060 1.00 96.06 81 ARG A O 1
ATOM 628 N N . VAL A 1 82 ? -12.277 9.365 10.968 1.00 95.81 82 VAL A N 1
ATOM 629 C CA . VAL A 1 82 ? -11.156 9.113 10.048 1.00 95.81 82 VAL A CA 1
ATOM 630 C C . VAL A 1 82 ? -9.864 9.071 10.865 1.00 95.81 82 VAL A C 1
ATOM 632 O O . VAL A 1 82 ? -9.666 9.882 11.769 1.00 95.81 82 VAL A O 1
ATOM 635 N N . ALA A 1 83 ? -8.987 8.116 10.567 1.00 96.00 83 ALA A N 1
ATOM 636 C CA . ALA A 1 83 ? -7.647 8.030 11.134 1.00 96.00 83 ALA A CA 1
ATOM 637 C C . ALA A 1 83 ? -6.634 7.822 10.003 1.00 96.00 83 ALA A C 1
ATOM 639 O O . ALA A 1 83 ? -6.753 6.875 9.231 1.00 96.00 83 ALA A O 1
ATOM 640 N N . ILE A 1 84 ? -5.636 8.700 9.892 1.00 96.25 84 ILE A N 1
ATOM 641 C CA . ILE A 1 84 ? -4.534 8.541 8.935 1.00 96.25 84 ILE A CA 1
ATOM 642 C C . ILE A 1 84 ? -3.316 8.029 9.698 1.00 96.25 84 ILE A C 1
ATOM 644 O O . ILE A 1 84 ? -2.821 8.738 10.579 1.00 96.25 84 ILE A O 1
ATOM 648 N N . HIS A 1 85 ? -2.837 6.833 9.350 1.00 97.50 85 HIS A N 1
ATOM 649 C CA . HIS A 1 85 ? -1.732 6.170 10.049 1.00 97.50 85 HIS A CA 1
ATOM 650 C C . HIS A 1 85 ? -0.458 7.030 10.121 1.00 97.50 85 HIS A C 1
ATOM 652 O O . HIS A 1 85 ? -0.237 7.919 9.292 1.00 97.50 85 HIS A O 1
ATOM 658 N N . ASP A 1 86 ? 0.365 6.759 11.129 1.00 97.69 86 ASP A N 1
ATOM 659 C CA . ASP A 1 86 ? 1.656 7.388 11.398 1.00 97.69 86 ASP A CA 1
ATOM 660 C C . ASP A 1 86 ? 2.626 6.298 11.873 1.00 97.69 86 ASP A C 1
ATOM 662 O O . ASP A 1 86 ? 2.455 5.739 12.955 1.00 97.69 86 ASP A O 1
ATOM 666 N N . ALA A 1 87 ? 3.620 5.959 11.051 1.00 97.69 87 ALA A N 1
ATOM 667 C CA . ALA A 1 87 ? 4.605 4.922 11.370 1.00 97.69 87 ALA A CA 1
ATOM 668 C C . ALA A 1 87 ? 5.570 5.321 12.507 1.00 97.69 87 ALA A C 1
ATOM 670 O O . ALA A 1 87 ? 6.267 4.454 13.032 1.00 97.69 87 ALA A O 1
ATOM 671 N N . GLU A 1 88 ? 5.578 6.608 12.877 1.00 97.75 88 GLU A N 1
ATOM 672 C CA . GLU A 1 88 ? 6.429 7.237 13.897 1.00 97.75 88 GLU A CA 1
ATOM 673 C C . GLU A 1 88 ? 5.603 7.747 15.101 1.00 97.75 88 GLU A C 1
ATOM 675 O O . GLU A 1 88 ? 6.026 8.641 15.838 1.00 97.75 88 GLU A O 1
ATOM 680 N N . ASP A 1 89 ? 4.386 7.227 15.309 1.00 97.06 89 ASP A N 1
ATOM 681 C CA . ASP A 1 89 ? 3.598 7.551 16.503 1.00 97.06 89 ASP A CA 1
ATOM 682 C C . ASP A 1 89 ? 4.143 6.814 17.745 1.00 97.06 89 ASP A C 1
ATOM 684 O O . ASP A 1 89 ? 4.139 5.579 17.780 1.00 97.06 89 ASP A O 1
ATOM 688 N N . PRO A 1 90 ? 4.583 7.519 18.810 1.00 95.69 90 PRO A N 1
ATOM 689 C CA . PRO A 1 90 ? 4.972 6.860 20.055 1.00 95.69 90 PRO A CA 1
ATOM 690 C C . PRO A 1 90 ? 3.831 6.023 20.659 1.00 95.69 90 PRO A C 1
ATOM 692 O O . PRO A 1 90 ? 4.114 5.054 21.363 1.00 95.69 90 PRO A O 1
ATOM 695 N N . GLY A 1 91 ? 2.569 6.342 20.344 1.00 97.06 91 GLY A N 1
ATOM 696 C CA . GLY A 1 91 ? 1.376 5.611 20.769 1.00 97.06 91 GLY A CA 1
ATOM 697 C C . GLY A 1 91 ? 1.116 4.269 20.070 1.00 97.06 91 GLY A C 1
ATOM 698 O O . GLY A 1 91 ? 0.133 3.615 20.412 1.00 97.06 91 GLY A O 1
ATOM 699 N N . LEU A 1 92 ? 1.945 3.818 19.114 1.00 98.12 92 LEU A N 1
ATOM 700 C CA . LEU A 1 92 ? 1.762 2.498 18.489 1.00 98.12 92 LEU A CA 1
ATOM 701 C C . LEU A 1 92 ? 1.919 1.364 19.517 1.00 98.12 92 LEU A C 1
ATOM 703 O O . LEU A 1 92 ? 2.965 1.223 20.157 1.00 98.12 92 LEU A O 1
ATOM 707 N N . VAL A 1 93 ? 0.896 0.520 19.645 1.00 98.25 93 VAL A N 1
ATOM 708 C CA . VAL A 1 93 ? 0.837 -0.544 20.657 1.00 98.25 93 VAL A CA 1
ATOM 709 C C . VAL A 1 93 ? 1.554 -1.787 20.149 1.00 98.25 93 VAL A C 1
ATOM 711 O O . VAL A 1 93 ? 1.272 -2.266 19.051 1.00 98.25 93 VAL A O 1
ATOM 714 N N . GLU A 1 94 ? 2.466 -2.334 20.949 1.00 97.94 94 GLU A N 1
ATOM 715 C CA . GLU A 1 94 ? 3.119 -3.605 20.644 1.00 97.94 94 GLU A CA 1
ATOM 716 C C . GLU A 1 94 ? 2.160 -4.787 20.852 1.00 97.94 94 GLU A C 1
ATOM 718 O O . GLU A 1 94 ? 1.494 -4.905 21.884 1.00 97.94 94 GLU A O 1
ATOM 723 N N . ILE A 1 95 ? 2.076 -5.670 19.855 1.00 97.31 95 ILE A N 1
ATOM 724 C CA . ILE A 1 95 ? 1.215 -6.861 19.883 1.00 97.31 95 ILE A CA 1
ATOM 725 C C . ILE A 1 95 ? 1.991 -8.181 19.832 1.00 97.31 95 ILE A C 1
ATOM 727 O O . ILE A 1 95 ? 1.405 -9.227 20.106 1.00 97.31 95 ILE A O 1
ATOM 731 N N . GLY A 1 96 ? 3.286 -8.143 19.518 1.00 95.62 96 GLY A N 1
ATOM 732 C CA . GLY A 1 96 ? 4.152 -9.314 19.417 1.00 95.62 96 GLY A CA 1
ATOM 733 C C . GLY A 1 96 ? 5.471 -8.990 18.716 1.00 95.62 96 GLY A C 1
ATOM 734 O O . GLY A 1 96 ? 5.823 -7.826 18.542 1.00 95.62 96 GLY A O 1
ATOM 735 N N . HIS A 1 97 ? 6.186 -10.025 18.283 1.00 95.62 97 HIS A N 1
ATOM 736 C CA . HIS A 1 97 ? 7.468 -9.919 17.583 1.00 95.62 97 HIS A CA 1
ATOM 737 C C . HIS A 1 97 ? 7.537 -10.921 16.421 1.00 95.62 97 HIS A C 1
ATOM 739 O O . HIS A 1 97 ? 6.962 -12.006 16.494 1.00 95.62 97 HIS A O 1
ATOM 745 N N . SER A 1 98 ? 8.289 -10.585 15.371 1.00 92.81 98 SER A N 1
ATOM 746 C CA . SER A 1 98 ? 8.667 -11.505 1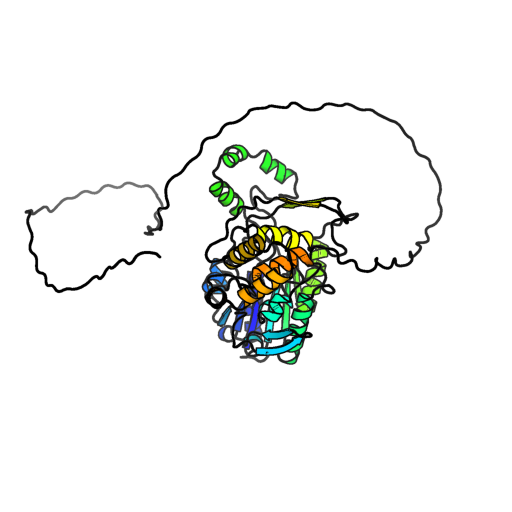4.293 1.00 92.81 98 SER A CA 1
ATOM 747 C C . SER A 1 98 ? 10.191 -11.584 14.201 1.00 92.81 98 SER A C 1
ATOM 749 O O . SER A 1 98 ? 10.860 -10.668 13.718 1.00 92.81 98 SER A O 1
ATOM 751 N N . GLY A 1 99 ? 10.770 -12.651 14.759 1.00 90.88 99 GLY A N 1
ATOM 752 C CA . GLY A 1 99 ? 12.216 -12.747 14.962 1.00 90.88 99 GLY A CA 1
ATOM 753 C C . GLY A 1 99 ? 12.721 -11.623 15.874 1.00 90.88 99 GLY A C 1
ATOM 754 O O . GLY A 1 99 ? 12.409 -11.605 17.060 1.00 90.88 99 GLY A O 1
ATOM 755 N N . ARG A 1 100 ? 13.490 -10.680 15.315 1.00 92.44 100 ARG A N 1
ATOM 756 C CA . ARG A 1 100 ? 13.991 -9.479 16.017 1.00 92.44 100 ARG A CA 1
ATOM 757 C C . ARG A 1 100 ? 13.168 -8.208 15.754 1.00 92.44 100 ARG A C 1
ATOM 759 O O . ARG A 1 100 ? 13.538 -7.148 16.245 1.00 92.44 100 ARG A O 1
ATOM 766 N N . ILE A 1 101 ? 12.105 -8.290 14.954 1.00 96.00 101 ILE A N 1
ATOM 767 C CA . ILE A 1 101 ? 11.298 -7.139 14.529 1.00 96.00 101 ILE A CA 1
ATOM 768 C C . ILE A 1 101 ? 10.099 -6.995 15.483 1.00 96.00 101 ILE A C 1
ATOM 770 O O . ILE A 1 101 ? 9.301 -7.936 15.561 1.00 96.00 101 ILE A O 1
ATOM 774 N N . PRO A 1 102 ? 9.929 -5.864 16.192 1.00 96.62 102 PRO A N 1
ATOM 775 C CA . PRO A 1 102 ? 8.746 -5.626 17.012 1.00 96.62 102 PRO A CA 1
ATOM 776 C C . PRO A 1 102 ? 7.523 -5.370 16.122 1.00 96.62 102 PRO A C 1
ATOM 778 O O . PRO A 1 102 ? 7.580 -4.618 15.147 1.00 96.62 102 PRO A O 1
ATOM 781 N N . LEU A 1 103 ? 6.391 -5.987 16.458 1.00 97.81 103 LEU A N 1
ATOM 782 C CA . LEU A 1 103 ? 5.119 -5.780 15.770 1.00 97.81 103 LEU A CA 1
ATOM 783 C C . LEU A 1 103 ? 4.302 -4.759 16.566 1.00 97.81 103 LEU A C 1
ATOM 785 O O . LEU A 1 103 ? 3.561 -5.116 17.481 1.00 97.81 103 LEU A O 1
ATOM 789 N N . ARG A 1 104 ? 4.463 -3.476 16.225 1.00 98.25 104 ARG A N 1
ATOM 790 C CA . ARG A 1 104 ? 3.701 -2.353 16.798 1.00 98.25 104 ARG A CA 1
ATOM 791 C C . ARG A 1 104 ? 2.643 -1.873 15.811 1.00 98.25 104 ARG A C 1
ATOM 793 O O . ARG A 1 104 ? 2.965 -1.711 14.638 1.00 98.25 104 ARG A O 1
ATOM 800 N N . VAL A 1 105 ? 1.410 -1.640 16.261 1.00 98.19 105 VAL A N 1
ATOM 801 C CA . VAL A 1 105 ? 0.251 -1.317 15.405 1.00 98.19 105 VAL A CA 1
ATOM 802 C C . VAL A 1 105 ? -0.563 -0.128 15.922 1.00 98.19 105 VAL A C 1
ATOM 804 O O . VAL A 1 105 ? -0.501 0.232 17.098 1.00 98.19 105 VAL A O 1
ATOM 807 N N . HIS A 1 106 ? -1.346 0.486 15.034 1.00 98.31 106 HIS A N 1
ATOM 808 C CA . HIS A 1 106 ? -2.214 1.618 15.364 1.00 98.31 106 HIS A CA 1
ATOM 809 C C . HIS A 1 106 ? -3.302 1.248 16.409 1.00 98.31 106 HIS A C 1
ATOM 811 O O . HIS A 1 106 ? -4.047 0.293 16.170 1.00 98.31 106 HIS A O 1
ATOM 817 N N . PRO A 1 107 ? -3.489 2.014 17.512 1.00 97.50 107 PRO A N 1
ATOM 818 C CA . PRO A 1 107 ? -4.396 1.667 18.623 1.00 97.50 107 PRO A CA 1
ATOM 819 C C . PRO A 1 107 ? -5.834 1.300 18.227 1.00 97.50 107 PRO A C 1
ATOM 821 O O . PRO A 1 107 ? -6.420 0.377 18.785 1.00 97.50 107 PRO A O 1
ATOM 824 N N . ALA A 1 108 ? -6.389 1.942 17.191 1.00 97.19 108 ALA A N 1
ATOM 825 C CA . ALA A 1 108 ? -7.742 1.643 16.703 1.00 97.19 108 ALA A CA 1
ATOM 826 C C . ALA A 1 108 ? -7.938 0.202 16.170 1.00 97.19 108 ALA A C 1
ATOM 828 O O . ALA A 1 108 ? -9.073 -0.192 15.917 1.00 97.19 108 ALA A O 1
ATOM 829 N N . LEU A 1 109 ? -6.870 -0.585 15.987 1.00 97.94 109 LEU A N 1
ATOM 830 C CA . LEU A 1 109 ? -6.943 -2.021 15.680 1.00 97.94 109 LEU A CA 1
ATOM 831 C C . LEU A 1 109 ? -7.161 -2.893 16.932 1.00 97.94 109 LEU A C 1
ATOM 833 O O . LEU A 1 109 ? -7.464 -4.074 16.804 1.00 97.94 109 LEU A O 1
ATOM 837 N N . LEU A 1 110 ? -7.024 -2.320 18.128 1.00 97.06 110 LEU A N 1
ATOM 838 C CA . LEU A 1 110 ? -7.291 -2.962 19.418 1.00 97.06 110 LEU A CA 1
ATOM 839 C C . LEU A 1 110 ? -8.536 -2.362 20.091 1.00 97.06 110 LEU A C 1
ATOM 841 O O . LEU A 1 110 ? -9.327 -3.095 20.676 1.00 97.06 110 LEU A O 1
ATOM 845 N N . ASP A 1 111 ? -8.762 -1.053 19.942 1.00 95.56 111 ASP A N 1
ATOM 846 C CA . ASP A 1 111 ? -9.916 -0.339 20.504 1.00 95.56 111 ASP A CA 1
ATOM 847 C C . ASP A 1 111 ? -11.217 -0.564 19.690 1.00 95.56 111 ASP A C 1
ATOM 849 O O . ASP A 1 111 ? -11.876 0.399 19.274 1.00 95.56 111 ASP A O 1
ATOM 853 N N . THR A 1 112 ? -11.579 -1.808 19.364 1.00 97.31 112 THR A N 1
ATOM 854 C CA . THR A 1 112 ? -12.678 -2.102 18.424 1.00 97.31 112 THR A CA 1
ATOM 855 C C . THR A 1 112 ? -13.262 -3.514 18.602 1.00 97.31 112 THR A C 1
ATOM 857 O O . THR A 1 112 ? -12.538 -4.430 18.978 1.00 97.31 112 THR A O 1
ATOM 860 N N . ASP A 1 113 ? -14.562 -3.717 18.334 1.00 97.31 113 ASP A N 1
ATOM 861 C CA . ASP A 1 113 ? -15.212 -5.043 18.420 1.00 97.31 113 ASP A CA 1
ATOM 862 C C . ASP A 1 113 ? -15.040 -5.874 17.131 1.00 97.31 113 ASP A C 1
ATOM 864 O O . ASP A 1 113 ? -15.320 -7.075 17.126 1.00 97.31 113 ASP A O 1
ATOM 868 N N . VAL A 1 114 ? -14.626 -5.246 16.022 1.00 97.69 114 VAL A N 1
ATOM 869 C CA . VAL A 1 114 ? -14.316 -5.914 14.747 1.00 97.69 114 VAL A CA 1
ATOM 870 C C . VAL A 1 114 ? -13.371 -5.079 13.877 1.00 97.69 114 VAL A C 1
ATOM 872 O O . VAL A 1 114 ? -13.506 -3.858 13.775 1.00 97.69 114 VAL A O 1
ATOM 875 N N . ILE A 1 115 ? -12.444 -5.747 13.192 1.00 98.50 115 ILE A N 1
ATOM 876 C CA . ILE A 1 115 ? -11.595 -5.164 12.148 1.00 98.50 115 ILE A CA 1
ATOM 877 C C . ILE A 1 115 ? -12.073 -5.678 10.783 1.00 98.50 115 ILE A C 1
ATOM 879 O O . ILE A 1 115 ? -12.229 -6.888 10.602 1.00 98.50 115 ILE A O 1
ATOM 883 N N . VAL A 1 116 ? -12.266 -4.779 9.812 1.00 98.44 116 VAL A N 1
ATOM 884 C CA . VAL A 1 116 ? -12.583 -5.140 8.419 1.00 98.44 116 VAL A CA 1
ATOM 885 C C . VAL A 1 116 ? -11.563 -4.521 7.463 1.00 98.44 116 VAL A C 1
ATOM 887 O O . VAL A 1 116 ? -11.495 -3.305 7.324 1.00 98.44 116 VAL A O 1
ATOM 890 N N . VAL A 1 117 ? -10.763 -5.343 6.791 1.00 98.62 117 VAL A N 1
ATOM 891 C CA . VAL A 1 117 ? -9.712 -4.909 5.856 1.00 98.62 117 VAL A CA 1
ATOM 892 C C . VAL A 1 117 ? -10.270 -4.862 4.432 1.00 98.62 117 VAL A C 1
ATOM 894 O O . VAL A 1 117 ? -10.685 -5.895 3.922 1.00 98.62 117 VAL A O 1
ATOM 897 N N . VAL A 1 118 ? -10.276 -3.703 3.765 1.00 98.19 118 VAL A N 1
ATOM 898 C CA . VAL A 1 118 ? -10.865 -3.525 2.419 1.00 98.19 118 VAL A CA 1
ATOM 899 C C . VAL A 1 118 ? -9.794 -3.081 1.425 1.00 98.19 118 VAL A C 1
ATOM 901 O O . VAL A 1 118 ? -9.298 -1.956 1.480 1.00 98.19 118 VAL A O 1
ATOM 904 N N . THR A 1 119 ? -9.397 -3.992 0.535 1.00 96.50 119 THR A N 1
ATOM 905 C CA . THR A 1 119 ? -8.132 -3.906 -0.224 1.00 96.50 119 THR A CA 1
ATOM 906 C C . THR A 1 119 ? -8.246 -4.501 -1.633 1.00 96.50 119 THR A C 1
ATOM 908 O O . THR A 1 119 ? -9.321 -4.936 -2.036 1.00 96.50 119 THR A O 1
ATOM 911 N N . ALA A 1 120 ? -7.159 -4.500 -2.414 1.00 94.75 120 ALA A N 1
ATOM 912 C CA . ALA A 1 120 ? -7.118 -5.119 -3.741 1.00 94.75 120 ALA A CA 1
ATOM 913 C C . ALA A 1 120 ? -5.884 -6.016 -3.919 1.00 94.75 120 ALA A C 1
ATOM 915 O O . ALA A 1 120 ? -4.775 -5.637 -3.539 1.00 94.75 120 ALA A O 1
ATOM 916 N N . ALA A 1 121 ? -6.076 -7.180 -4.536 1.00 94.62 121 ALA A N 1
ATOM 917 C CA . ALA A 1 121 ? -5.060 -8.208 -4.717 1.00 94.62 121 ALA A CA 1
ATOM 918 C C . ALA A 1 121 ? -4.172 -7.956 -5.940 1.00 94.62 121 ALA A C 1
ATOM 920 O O . ALA A 1 121 ? -4.252 -8.640 -6.958 1.00 94.62 121 ALA A O 1
ATOM 921 N N . GLU A 1 122 ? -3.311 -6.945 -5.822 1.00 92.62 122 GLU A N 1
ATOM 922 C CA . GLU A 1 122 ? -2.320 -6.619 -6.852 1.00 92.62 122 GLU A CA 1
ATOM 923 C C . GLU A 1 122 ? -0.934 -7.216 -6.568 1.00 92.62 122 GLU A C 1
ATOM 925 O O . GLU A 1 122 ? -0.226 -7.563 -7.507 1.00 92.62 122 GLU A O 1
ATOM 930 N N . THR A 1 123 ? -0.528 -7.351 -5.298 1.00 94.94 123 THR A N 1
ATOM 931 C CA . THR A 1 123 ? 0.770 -7.941 -4.906 1.00 94.94 123 THR A CA 1
ATOM 932 C C . THR A 1 123 ? 0.699 -8.570 -3.510 1.00 94.94 123 THR A C 1
ATOM 934 O O . THR A 1 123 ? -0.268 -8.364 -2.784 1.00 94.94 123 THR A O 1
ATOM 937 N N . VAL A 1 124 ? 1.756 -9.255 -3.075 1.00 95.12 124 VAL A N 1
ATOM 938 C CA . VAL A 1 124 ? 1.952 -9.694 -1.676 1.00 95.12 124 VAL A CA 1
ATOM 939 C C . VAL A 1 124 ? 2.461 -8.593 -0.728 1.00 95.12 124 VAL A C 1
ATOM 941 O O . VAL A 1 124 ? 2.637 -8.859 0.458 1.00 95.12 124 VAL A O 1
ATOM 944 N N . LEU A 1 125 ? 2.723 -7.378 -1.233 1.00 94.25 125 LEU A N 1
ATOM 945 C CA . LEU A 1 125 ? 3.176 -6.207 -0.456 1.00 94.25 125 LEU A CA 1
ATOM 946 C C . LEU A 1 125 ? 2.155 -5.050 -0.438 1.00 94.25 125 LEU A C 1
ATOM 948 O O . LEU A 1 125 ? 2.445 -3.989 0.105 1.00 94.25 125 LEU A O 1
ATOM 952 N N . HIS A 1 126 ? 0.973 -5.247 -1.026 1.00 92.19 126 HIS A N 1
ATOM 953 C CA . HIS A 1 126 ? -0.145 -4.301 -1.019 1.00 92.19 126 HIS A CA 1
ATOM 954 C C . HIS A 1 126 ? -1.446 -5.100 -0.919 1.00 92.19 126 HIS A C 1
ATOM 956 O O . HIS A 1 126 ? -1.683 -5.976 -1.752 1.00 92.19 126 HIS A O 1
ATOM 962 N N . GLY A 1 127 ? -2.278 -4.779 0.063 1.00 92.31 127 GLY A N 1
ATOM 963 C CA . GLY A 1 127 ? -3.574 -5.392 0.325 1.00 92.31 127 GLY A CA 1
ATOM 964 C C . GLY A 1 127 ? -3.554 -6.602 1.263 1.00 92.31 127 GLY A C 1
ATOM 965 O O . GLY A 1 127 ? -2.503 -7.140 1.619 1.00 92.31 127 GLY A O 1
ATOM 966 N N . GLY A 1 128 ? -4.745 -7.002 1.719 1.00 95.06 128 GLY A N 1
ATOM 967 C CA . GLY A 1 128 ? -4.937 -8.084 2.682 1.00 95.06 128 GLY A CA 1
ATOM 968 C C . GLY A 1 128 ? -4.075 -7.891 3.940 1.00 95.06 128 GLY A C 1
ATOM 969 O O . GLY A 1 128 ? -4.161 -6.834 4.570 1.00 95.06 128 GLY A O 1
ATOM 970 N N . PRO A 1 129 ? -3.212 -8.854 4.309 1.00 97.00 129 PRO A N 1
ATOM 971 C CA . PRO A 1 129 ? -2.341 -8.726 5.477 1.00 97.00 129 PRO A CA 1
ATOM 972 C C . PRO A 1 129 ? -1.317 -7.585 5.340 1.00 97.00 129 PRO A C 1
ATOM 974 O O . PRO A 1 129 ? -0.893 -7.018 6.349 1.00 97.00 129 PRO A O 1
ATOM 977 N N . ALA A 1 130 ? -0.948 -7.183 4.117 1.00 97.12 130 ALA A N 1
ATOM 978 C CA . ALA A 1 130 ? -0.038 -6.058 3.906 1.00 97.12 130 ALA A CA 1
ATOM 979 C C . ALA A 1 130 ? -0.677 -4.703 4.268 1.00 97.12 130 ALA A C 1
ATOM 981 O O . ALA A 1 130 ? 0.046 -3.789 4.652 1.00 97.12 130 ALA A O 1
ATOM 982 N N . ALA A 1 131 ? -2.010 -4.582 4.276 1.00 97.81 131 ALA A N 1
ATOM 983 C CA . ALA A 1 131 ? -2.688 -3.377 4.766 1.00 97.81 131 ALA A CA 1
ATOM 984 C C . ALA A 1 131 ? -2.613 -3.234 6.299 1.00 97.81 131 ALA A C 1
ATOM 986 O O . ALA A 1 131 ? -2.603 -2.122 6.821 1.00 97.81 131 ALA A O 1
ATOM 987 N N . LEU A 1 132 ? -2.513 -4.351 7.031 1.00 98.19 132 LEU A N 1
ATOM 988 C CA . LEU A 1 132 ? -2.260 -4.341 8.477 1.00 98.19 132 LEU A CA 1
ATOM 989 C C . LEU A 1 132 ? -0.798 -3.967 8.772 1.00 98.19 132 LEU A C 1
ATOM 991 O O . LEU A 1 132 ? -0.530 -3.211 9.703 1.00 98.19 132 LEU A O 1
ATOM 995 N N . LEU A 1 133 ? 0.136 -4.417 7.927 1.00 98.00 133 LEU A N 1
ATOM 996 C CA . LEU A 1 133 ? 1.537 -3.983 7.940 1.00 98.00 133 LEU A CA 1
ATOM 997 C C . LEU A 1 133 ? 1.683 -2.495 7.558 1.00 98.00 133 LEU A C 1
ATOM 999 O O . LEU A 1 133 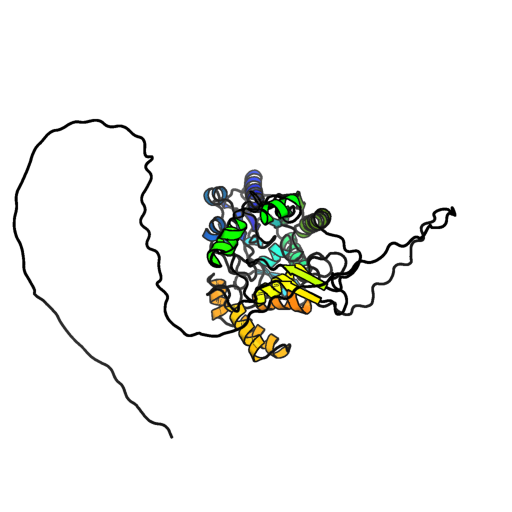? 2.430 -1.760 8.191 1.00 98.00 133 LEU A O 1
ATOM 1003 N N . ALA A 1 134 ? 0.888 -1.991 6.611 1.00 97.56 134 ALA A N 1
ATOM 1004 C CA . ALA A 1 134 ? 0.798 -0.564 6.281 1.00 97.56 134 ALA A CA 1
ATOM 1005 C C . ALA A 1 134 ? 0.190 0.305 7.412 1.00 97.56 134 ALA A C 1
ATOM 1007 O O . ALA A 1 134 ? 0.204 1.537 7.315 1.00 97.56 134 ALA A O 1
ATOM 1008 N N . ALA A 1 135 ? -0.309 -0.328 8.483 1.00 97.75 135 ALA A N 1
ATOM 1009 C CA . ALA A 1 135 ? -0.756 0.272 9.741 1.00 97.75 135 ALA A CA 1
ATOM 1010 C C . ALA A 1 135 ? 0.162 -0.077 10.943 1.00 97.75 135 ALA A C 1
ATOM 1012 O O . ALA A 1 135 ? -0.253 0.053 12.103 1.00 97.75 135 ALA A O 1
ATOM 1013 N N . SER A 1 136 ? 1.406 -0.513 10.684 1.00 97.81 136 SER A N 1
ATOM 1014 C CA . SER A 1 136 ? 2.415 -0.833 11.705 1.00 97.81 136 SER A CA 1
ATOM 1015 C C . SER A 1 136 ? 3.492 0.248 11.882 1.00 97.81 136 SER A C 1
ATOM 1017 O O . SER A 1 136 ? 3.556 1.224 11.132 1.00 97.81 136 SER A O 1
ATOM 1019 N N . GLY A 1 137 ? 4.372 0.049 12.866 1.00 97.50 137 GLY A N 1
ATOM 1020 C CA . GLY A 1 137 ? 5.583 0.851 13.069 1.00 97.50 137 GLY A CA 1
ATOM 1021 C C . GLY A 1 137 ? 6.627 0.694 11.958 1.00 97.50 137 GLY A C 1
ATOM 1022 O O . GLY A 1 137 ? 6.596 -0.264 11.172 1.00 97.50 137 GLY A O 1
ATOM 1023 N N . ARG A 1 138 ? 7.554 1.657 11.912 1.00 96.62 138 ARG A N 1
ATOM 1024 C CA . ARG A 1 138 ? 8.604 1.803 10.890 1.00 96.62 138 ARG A CA 1
ATOM 1025 C C . ARG A 1 138 ? 9.513 0.578 10.727 1.00 96.62 138 ARG A C 1
ATOM 1027 O O . ARG A 1 138 ? 9.924 0.292 9.607 1.00 96.62 138 ARG A O 1
ATOM 1034 N N . GLU A 1 139 ? 9.798 -0.167 11.795 1.00 96.00 139 GLU A N 1
ATOM 1035 C CA . GLU A 1 139 ? 10.734 -1.301 11.785 1.00 96.00 139 GLU A CA 1
ATOM 1036 C C . GLU A 1 139 ? 10.205 -2.453 10.919 1.00 96.00 139 GLU A C 1
ATOM 1038 O O . GLU A 1 139 ? 10.903 -2.960 10.038 1.00 96.00 139 GLU A O 1
ATOM 1043 N N . ALA A 1 140 ? 8.940 -2.832 11.125 1.00 96.75 140 ALA A N 1
ATOM 1044 C CA . ALA A 1 140 ? 8.284 -3.876 10.344 1.00 96.75 140 ALA A CA 1
ATOM 1045 C C . ALA A 1 140 ? 8.027 -3.429 8.894 1.00 96.75 140 ALA A C 1
ATOM 1047 O O . ALA A 1 140 ? 8.183 -4.226 7.970 1.00 96.75 140 ALA A O 1
ATOM 1048 N N . LEU A 1 141 ? 7.728 -2.143 8.680 1.00 96.56 141 LEU A N 1
ATOM 1049 C CA . LEU A 1 141 ? 7.622 -1.551 7.344 1.00 96.56 141 LEU A CA 1
ATOM 1050 C C . LEU A 1 141 ? 8.953 -1.581 6.577 1.00 96.56 141 LEU A C 1
ATOM 1052 O O . LEU A 1 141 ? 8.973 -1.921 5.396 1.00 96.56 141 LEU A O 1
ATOM 1056 N N . ARG A 1 142 ? 10.076 -1.255 7.228 1.00 94.81 142 ARG A N 1
ATOM 1057 C CA . ARG A 1 142 ? 11.403 -1.248 6.593 1.00 94.81 142 ARG A CA 1
ATOM 1058 C C . ARG A 1 142 ? 11.902 -2.656 6.253 1.00 94.81 142 ARG A C 1
ATOM 1060 O O . ARG A 1 142 ? 12.602 -2.827 5.254 1.00 94.81 142 ARG A O 1
ATOM 1067 N N . ALA A 1 143 ? 11.500 -3.654 7.040 1.00 93.25 143 ALA A N 1
ATOM 1068 C CA . ALA A 1 143 ? 11.781 -5.069 6.806 1.00 93.25 143 ALA A CA 1
ATOM 1069 C C . ALA A 1 143 ? 10.849 -5.747 5.772 1.00 93.25 143 ALA A C 1
ATOM 1071 O O . ALA A 1 143 ? 11.029 -6.931 5.475 1.00 93.25 143 ALA A O 1
ATOM 1072 N N . ALA A 1 144 ? 9.865 -5.037 5.206 1.00 91.81 144 ALA A N 1
ATOM 1073 C CA . ALA A 1 144 ? 8.827 -5.583 4.323 1.00 91.81 144 ALA A CA 1
ATOM 1074 C C . ALA A 1 144 ? 9.299 -5.878 2.877 1.00 91.81 144 ALA A C 1
ATOM 1076 O O . ALA A 1 144 ? 8.708 -5.421 1.899 1.00 91.81 144 ALA A O 1
ATOM 1077 N N . GLY A 1 145 ? 10.370 -6.658 2.725 1.00 88.81 145 GLY A N 1
ATOM 1078 C CA . GLY A 1 145 ? 10.863 -7.122 1.425 1.00 88.81 145 GLY A CA 1
ATOM 1079 C C . GLY A 1 145 ? 10.077 -8.310 0.851 1.00 88.81 145 GLY A C 1
ATOM 1080 O O . GLY A 1 145 ? 9.382 -9.030 1.566 1.00 88.81 145 GLY A O 1
ATOM 1081 N N . ALA A 1 146 ? 10.237 -8.560 -0.449 1.00 89.25 146 ALA A N 1
ATOM 1082 C CA . ALA A 1 146 ? 9.834 -9.806 -1.110 1.00 89.25 146 ALA A CA 1
ATOM 1083 C C . ALA A 1 146 ? 10.702 -10.044 -2.351 1.00 89.25 146 ALA A C 1
ATOM 1085 O O . ALA A 1 146 ? 11.160 -9.069 -2.948 1.00 89.25 146 ALA A O 1
ATOM 1086 N N . TYR A 1 147 ? 10.906 -11.296 -2.767 1.00 87.00 147 TYR A N 1
ATOM 1087 C CA . TYR A 1 147 ? 11.580 -11.577 -4.040 1.00 87.00 147 TYR A CA 1
ATOM 1088 C C . TYR A 1 147 ? 10.606 -11.343 -5.208 1.00 87.00 147 TYR A C 1
ATOM 1090 O O . TYR A 1 147 ? 10.568 -10.241 -5.757 1.00 87.00 147 TYR A O 1
ATOM 1098 N N . SER A 1 148 ? 9.713 -12.291 -5.497 1.00 92.50 148 SER A N 1
ATOM 1099 C CA . SER A 1 148 ? 8.514 -12.024 -6.302 1.00 92.50 148 SER A CA 1
ATOM 1100 C C . SER A 1 148 ? 7.489 -11.164 -5.539 1.00 92.50 148 SER A C 1
ATOM 1102 O O . SER A 1 148 ? 7.406 -11.196 -4.311 1.00 92.50 148 SER A O 1
ATOM 1104 N N . LEU A 1 149 ? 6.674 -10.400 -6.273 1.00 93.75 149 LEU A N 1
ATOM 1105 C CA . LEU A 1 149 ? 5.473 -9.718 -5.775 1.00 93.75 149 LEU A CA 1
ATOM 1106 C C . LEU A 1 149 ? 4.199 -10.583 -5.848 1.00 93.75 149 LEU A C 1
ATOM 1108 O O . LEU A 1 149 ? 3.149 -10.142 -5.380 1.00 93.75 149 LEU A O 1
ATOM 1112 N N . LEU A 1 150 ? 4.287 -11.795 -6.402 1.00 93.44 150 LEU A N 1
ATOM 1113 C CA . LEU A 1 150 ? 3.206 -12.776 -6.568 1.00 93.44 150 LEU A CA 1
ATOM 1114 C C . LEU A 1 150 ? 3.495 -14.111 -5.837 1.00 93.44 150 LEU A C 1
ATOM 1116 O O . LEU A 1 150 ? 2.724 -15.069 -5.949 1.00 93.44 150 LEU A O 1
ATOM 1120 N N . GLU A 1 151 ? 4.583 -14.192 -5.061 1.00 90.19 151 GLU A N 1
ATOM 1121 C CA . GLU A 1 151 ? 4.893 -15.318 -4.171 1.00 90.19 151 GLU A CA 1
ATOM 1122 C C . GLU A 1 151 ? 4.735 -14.947 -2.694 1.00 90.19 151 GLU A C 1
ATOM 1124 O O . GLU A 1 151 ? 5.422 -14.077 -2.162 1.00 90.19 151 GLU A O 1
ATOM 1129 N N . THR A 1 152 ? 3.856 -15.662 -1.996 1.00 88.00 152 THR A N 1
ATOM 1130 C CA . THR A 1 152 ? 3.628 -15.515 -0.550 1.00 88.00 152 THR A CA 1
ATOM 1131 C C . THR A 1 152 ? 4.730 -16.166 0.293 1.00 88.00 152 THR A C 1
ATOM 1133 O O . THR A 1 152 ? 5.067 -15.670 1.365 1.00 88.00 152 THR A O 1
ATOM 1136 N N . SER A 1 153 ? 5.327 -17.255 -0.200 1.00 84.38 153 SER A N 1
ATOM 1137 C CA . SER A 1 153 ? 6.425 -17.999 0.433 1.00 84.38 153 SER A CA 1
ATOM 1138 C C . SER A 1 153 ? 7.714 -17.176 0.534 1.00 84.38 153 SER A C 1
ATOM 1140 O O . SER A 1 153 ? 8.307 -17.085 1.609 1.00 84.38 153 SER A O 1
ATOM 1142 N N . ALA A 1 154 ? 8.122 -16.539 -0.568 1.00 81.19 154 ALA A N 1
ATOM 1143 C CA . ALA A 1 154 ? 9.355 -15.756 -0.699 1.00 81.19 154 ALA A CA 1
ATOM 1144 C C . ALA A 1 154 ? 9.199 -14.265 -0.310 1.00 81.19 154 ALA A C 1
ATOM 1146 O O . ALA A 1 154 ? 9.982 -13.412 -0.744 1.00 81.19 154 ALA A O 1
ATOM 1147 N N . SER A 1 155 ? 8.183 -13.937 0.497 1.00 92.25 155 SER A N 1
ATOM 1148 C CA . SER A 1 155 ? 7.840 -12.567 0.890 1.00 92.25 155 SER A CA 1
ATOM 1149 C C . SER A 1 155 ? 7.928 -12.357 2.402 1.00 92.25 155 SER A C 1
ATOM 1151 O O . SER A 1 155 ? 7.109 -12.861 3.170 1.00 92.25 155 SER A O 1
ATOM 1153 N N . GLN A 1 156 ? 8.906 -11.558 2.835 1.00 92.94 156 GLN A N 1
ATOM 1154 C CA . GLN A 1 156 ? 9.058 -11.155 4.234 1.00 92.94 156 GLN A CA 1
ATOM 1155 C C . GLN A 1 156 ? 7.913 -10.229 4.665 1.00 92.94 156 GLN A C 1
ATOM 1157 O O . GLN A 1 156 ? 7.396 -10.371 5.770 1.00 92.94 156 GLN A O 1
ATOM 1162 N N . GLY A 1 157 ? 7.465 -9.327 3.783 1.00 94.44 157 GLY A N 1
ATOM 1163 C CA . GLY A 1 157 ? 6.292 -8.483 4.030 1.00 94.44 157 GLY A CA 1
ATOM 1164 C C . GLY A 1 157 ? 4.999 -9.291 4.188 1.00 94.44 157 GLY A C 1
ATOM 1165 O O . GLY A 1 157 ? 4.204 -8.993 5.076 1.00 94.44 157 GLY A O 1
ATOM 1166 N N . TRP A 1 158 ? 4.824 -10.376 3.424 1.00 96.19 158 TRP A N 1
ATOM 1167 C CA . TRP A 1 158 ? 3.702 -11.302 3.623 1.00 96.19 158 TRP A CA 1
ATOM 1168 C C . TRP A 1 158 ? 3.769 -11.968 5.001 1.00 96.19 158 TRP A C 1
ATOM 1170 O O . TRP A 1 158 ? 2.796 -11.937 5.750 1.00 96.19 158 TRP A O 1
ATOM 1180 N N . GLN A 1 159 ? 4.932 -12.511 5.373 1.00 96.50 159 GLN A N 1
ATOM 1181 C CA . GLN A 1 159 ? 5.137 -13.152 6.677 1.00 96.50 159 GLN A CA 1
ATOM 1182 C C . GLN A 1 159 ? 4.905 -12.182 7.851 1.00 96.50 159 GLN A C 1
ATOM 1184 O O . GLN A 1 159 ? 4.288 -12.563 8.844 1.00 96.50 159 GLN A O 1
ATOM 1189 N N . LEU A 1 160 ? 5.343 -10.922 7.732 1.00 97.56 160 LEU A N 1
ATOM 1190 C CA . LEU A 1 160 ? 5.111 -9.873 8.732 1.00 97.56 160 LEU A CA 1
ATOM 1191 C C . LEU A 1 160 ? 3.627 -9.488 8.831 1.00 97.56 160 LEU A C 1
ATOM 1193 O O . LEU A 1 160 ? 3.089 -9.423 9.936 1.00 97.56 160 LEU A O 1
ATOM 1197 N N . GLY A 1 161 ? 2.944 -9.297 7.699 1.00 97.75 161 GLY A N 1
ATOM 1198 C CA . GLY A 1 161 ? 1.508 -9.010 7.675 1.00 97.75 161 GLY A CA 1
ATOM 1199 C C . GLY A 1 161 ? 0.666 -10.148 8.263 1.00 97.75 161 GLY A C 1
ATOM 1200 O O . GLY A 1 161 ? -0.231 -9.899 9.064 1.00 97.75 161 GLY A O 1
ATOM 1201 N N . VAL A 1 162 ? 0.989 -11.405 7.936 1.00 97.75 162 VAL A N 1
ATOM 1202 C CA . VAL A 1 162 ? 0.313 -12.594 8.490 1.00 97.75 162 VAL A CA 1
ATOM 1203 C C . VAL A 1 162 ? 0.606 -12.769 9.986 1.00 97.75 162 VAL A C 1
ATOM 1205 O O . VAL A 1 162 ? -0.267 -13.205 10.735 1.00 97.75 162 VAL A O 1
ATOM 1208 N N . ALA A 1 163 ? 1.796 -12.387 10.464 1.00 97.94 163 ALA A N 1
ATOM 1209 C CA . ALA A 1 163 ? 2.085 -12.356 11.898 1.00 97.94 163 ALA A CA 1
ATOM 1210 C C . ALA A 1 163 ? 1.222 -11.310 12.631 1.00 97.94 163 ALA A C 1
ATOM 1212 O O . ALA A 1 163 ? 0.653 -11.618 13.677 1.00 97.94 163 ALA A O 1
ATOM 1213 N N . ILE A 1 164 ? 1.052 -10.112 12.057 1.00 98.38 164 ILE A N 1
ATOM 1214 C CA . ILE A 1 164 ? 0.152 -9.076 12.592 1.00 98.38 164 ILE A CA 1
ATOM 1215 C C . ILE A 1 164 ? -1.308 -9.558 12.582 1.00 98.38 164 ILE A C 1
ATOM 1217 O O . ILE A 1 164 ? -1.991 -9.445 13.598 1.00 98.38 164 ILE A O 1
ATOM 1221 N N . GLU A 1 165 ? -1.777 -10.152 11.480 1.00 98.31 165 GLU A N 1
ATOM 1222 C CA . GLU A 1 165 ? -3.112 -10.762 11.371 1.00 98.31 165 GLU A CA 1
ATOM 1223 C C . GLU A 1 165 ? -3.356 -11.797 12.477 1.00 98.31 165 GLU A C 1
ATOM 1225 O O . GLU A 1 165 ? -4.387 -11.743 13.145 1.00 98.31 165 GLU A O 1
ATOM 1230 N N . ARG A 1 166 ? -2.380 -12.678 12.734 1.00 97.81 166 ARG A N 1
ATOM 1231 C CA . ARG A 1 166 ? -2.454 -13.718 13.770 1.00 97.81 166 ARG A CA 1
ATOM 1232 C C . ARG A 1 166 ? -2.523 -13.153 15.191 1.00 97.81 166 ARG A C 1
ATOM 1234 O O . ARG A 1 166 ? -3.257 -13.688 16.022 1.00 97.81 166 ARG A O 1
ATOM 1241 N N . GLU A 1 167 ? -1.755 -12.107 15.495 1.00 97.81 167 GLU A N 1
ATOM 1242 C CA . GLU A 1 167 ? -1.764 -11.493 16.831 1.00 97.81 167 GLU A CA 1
ATOM 1243 C C . GLU A 1 167 ? -2.993 -10.604 17.074 1.00 97.81 167 GLU A C 1
ATOM 1245 O O . GLU A 1 167 ? -3.462 -10.510 18.213 1.00 97.81 167 GLU A O 1
ATOM 1250 N N . LEU A 1 168 ? -3.566 -10.012 16.020 1.00 98.00 168 LEU A N 1
ATOM 1251 C CA . LEU A 1 168 ? -4.843 -9.296 16.084 1.00 98.00 168 LEU A CA 1
ATOM 1252 C C . LEU A 1 168 ? -6.034 -10.256 16.205 1.00 98.00 168 LEU A C 1
ATOM 1254 O O . LEU A 1 168 ? -6.884 -10.049 17.069 1.00 98.00 168 LEU A O 1
ATOM 1258 N N . SER A 1 169 ? -6.079 -11.343 15.424 1.00 97.06 169 SER A N 1
ATOM 1259 C CA . SER A 1 169 ? -7.206 -12.293 15.415 1.00 97.06 169 SER A CA 1
ATOM 1260 C C . SER A 1 169 ? -7.396 -13.053 16.735 1.00 97.06 169 SER A C 1
ATOM 1262 O O . SER A 1 169 ? -8.466 -13.602 16.983 1.00 97.06 169 SER A O 1
ATOM 1264 N N . ARG A 1 170 ? -6.372 -13.083 17.602 1.00 96.31 170 ARG A N 1
ATOM 1265 C CA . ARG A 1 170 ? -6.462 -13.573 18.993 1.00 96.31 170 ARG A CA 1
ATOM 1266 C C . ARG A 1 170 ? -7.244 -12.643 19.928 1.00 96.31 170 ARG A C 1
ATOM 1268 O O . ARG A 1 170 ? -7.648 -13.079 21.001 1.00 96.31 170 ARG A O 1
ATOM 1275 N N . ARG A 1 171 ? -7.387 -11.366 19.562 1.00 95.19 171 ARG A N 1
ATOM 1276 C CA . ARG A 1 171 ? -7.910 -10.284 20.414 1.00 95.19 171 ARG A CA 1
ATOM 1277 C C . ARG A 1 171 ? -9.237 -9.740 19.890 1.00 95.19 171 ARG A C 1
ATOM 1279 O O . ARG A 1 171 ? -10.147 -9.497 20.674 1.00 95.19 171 ARG A O 1
ATOM 1286 N N . VAL A 1 172 ? -9.338 -9.561 18.572 1.00 96.50 172 VAL A N 1
ATOM 1287 C CA . VAL A 1 172 ? -10.471 -8.925 17.891 1.00 96.50 172 VAL A CA 1
ATOM 1288 C C . VAL A 1 172 ? -10.855 -9.743 16.649 1.00 96.50 172 VAL A C 1
ATOM 1290 O O . VAL A 1 172 ? -9.967 -10.125 15.884 1.00 96.50 172 VAL A O 1
ATOM 1293 N N . PRO A 1 173 ? -12.155 -10.003 16.397 1.00 96.56 173 PRO A N 1
ATOM 1294 C CA . PRO A 1 173 ? -12.624 -10.569 15.135 1.00 96.56 173 PRO A CA 1
ATOM 1295 C C . PRO A 1 173 ? -12.115 -9.769 13.928 1.00 96.56 173 PRO A C 1
ATOM 1297 O O . PRO A 1 173 ? -12.323 -8.559 13.841 1.00 96.56 173 PRO A O 1
ATOM 1300 N N . LEU A 1 174 ? -11.456 -10.452 12.994 1.00 97.38 174 LEU A N 1
ATOM 1301 C CA . LEU A 1 174 ? -10.742 -9.846 11.873 1.00 97.38 174 LEU A CA 1
ATOM 1302 C C . LEU A 1 174 ? -11.195 -10.486 10.557 1.00 97.38 174 LEU A C 1
ATOM 1304 O O . LEU A 1 174 ? -11.062 -11.694 10.368 1.00 97.38 174 LEU A O 1
ATOM 1308 N N . ILE A 1 175 ? -11.741 -9.666 9.660 1.00 97.06 175 ILE A N 1
ATOM 1309 C CA . ILE A 1 175 ? -12.255 -10.073 8.347 1.00 97.06 175 ILE A CA 1
ATOM 1310 C C . ILE A 1 175 ? -11.573 -9.217 7.274 1.00 97.06 175 ILE A C 1
ATOM 1312 O O . ILE A 1 175 ? -11.335 -8.029 7.472 1.00 97.06 175 ILE A O 1
ATOM 1316 N N . GLY A 1 176 ? -11.260 -9.805 6.126 1.00 97.38 176 GLY A N 1
ATOM 1317 C CA . GLY A 1 176 ? -10.815 -9.110 4.927 1.00 97.38 176 GLY A CA 1
ATOM 1318 C C . GLY A 1 176 ? -11.815 -9.253 3.784 1.00 97.38 176 GLY A C 1
ATOM 1319 O O . GLY A 1 176 ? -12.421 -10.308 3.603 1.00 97.38 176 GLY A O 1
ATOM 1320 N N . ALA A 1 177 ? -11.940 -8.186 3.002 1.00 97.94 177 ALA A N 1
ATOM 1321 C CA . ALA A 1 177 ? -12.526 -8.143 1.675 1.00 97.94 177 ALA A CA 1
ATOM 1322 C C . ALA A 1 177 ? -11.419 -7.728 0.689 1.00 97.94 177 ALA A C 1
ATOM 1324 O O . ALA A 1 177 ? -10.964 -6.577 0.709 1.00 97.94 177 ALA A O 1
ATOM 1325 N N . SER A 1 178 ? -10.958 -8.661 -0.148 1.00 97.75 178 SER A N 1
ATOM 1326 C CA . SER A 1 178 ? -9.938 -8.387 -1.169 1.00 97.75 178 SER A CA 1
ATOM 1327 C C . SER A 1 178 ? -10.540 -8.444 -2.571 1.00 97.75 178 SER A C 1
ATOM 1329 O O . SER A 1 178 ? -11.306 -9.350 -2.906 1.00 97.75 178 SER A O 1
ATOM 1331 N N . LEU A 1 179 ? -10.237 -7.424 -3.372 1.00 96.75 179 LEU A N 1
ATOM 1332 C CA . LEU A 1 179 ? -10.786 -7.209 -4.707 1.00 96.75 179 LEU A CA 1
ATOM 1333 C C . LEU A 1 179 ? -9.793 -7.649 -5.788 1.00 96.75 179 LEU A C 1
ATOM 1335 O O . LEU A 1 179 ? -8.639 -7.224 -5.778 1.00 96.75 179 LEU A O 1
ATOM 1339 N N . THR A 1 180 ? -10.264 -8.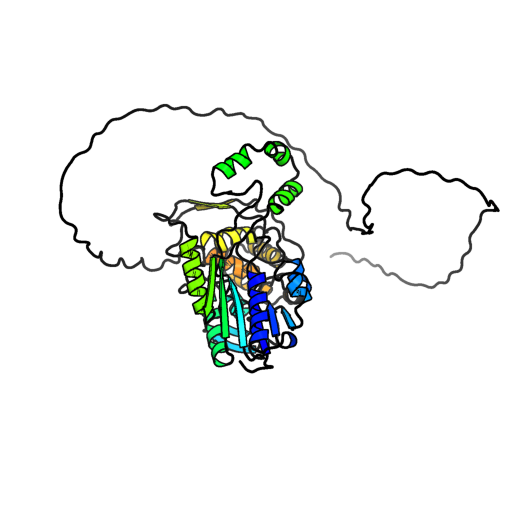407 -6.774 1.00 95.50 180 THR A N 1
ATOM 1340 C CA . THR A 1 180 ? -9.512 -8.725 -7.995 1.00 95.50 180 THR A CA 1
ATOM 1341 C C . THR A 1 180 ? -10.019 -7.843 -9.129 1.00 95.50 180 THR A C 1
ATOM 1343 O O . THR A 1 180 ? -11.219 -7.826 -9.412 1.00 95.50 180 THR A O 1
ATOM 1346 N N . PHE A 1 181 ? -9.135 -7.105 -9.803 1.00 92.75 181 PHE A N 1
ATOM 1347 C CA . PHE A 1 181 ? -9.508 -6.251 -10.935 1.00 92.75 181 PHE A CA 1
ATOM 1348 C C . PHE A 1 181 ? -9.167 -6.880 -12.285 1.00 92.75 181 PHE A C 1
ATOM 1350 O O . PHE A 1 181 ? -8.206 -7.634 -12.408 1.00 92.75 181 PHE A O 1
ATOM 1357 N N . ASN A 1 182 ? -9.907 -6.485 -13.320 1.00 89.88 182 ASN A N 1
ATOM 1358 C CA . ASN A 1 182 ? -9.507 -6.698 -14.709 1.00 89.88 182 ASN A CA 1
ATOM 1359 C C . ASN A 1 182 ? -8.347 -5.759 -15.097 1.00 89.88 182 ASN A C 1
ATOM 1361 O O . ASN A 1 182 ? -8.073 -4.771 -14.411 1.00 89.88 182 ASN A O 1
ATOM 1365 N N . HIS A 1 183 ? -7.704 -6.017 -16.241 1.00 84.69 183 HIS A N 1
ATOM 1366 C CA . HIS A 1 183 ? -6.749 -5.073 -16.840 1.00 84.69 183 HIS A CA 1
ATOM 1367 C C . HIS A 1 183 ? -7.390 -3.682 -17.055 1.00 84.69 183 HIS A C 1
ATOM 1369 O O . HIS A 1 183 ? -8.493 -3.618 -17.608 1.00 84.69 183 HIS A O 1
ATOM 1375 N N . PRO A 1 184 ? -6.736 -2.565 -16.661 1.00 84.69 184 PRO A N 1
ATOM 1376 C CA . PRO A 1 184 ? -7.287 -1.218 -16.831 1.00 84.69 184 PRO A CA 1
ATOM 1377 C C . PRO A 1 184 ? -7.525 -0.887 -18.310 1.00 84.69 184 PRO A C 1
ATOM 1379 O O . PRO A 1 184 ? -6.587 -0.885 -19.109 1.00 84.69 184 PRO A O 1
ATOM 1382 N N . ARG A 1 185 ? -8.766 -0.556 -18.686 1.00 83.69 185 ARG A N 1
ATOM 1383 C CA . ARG A 1 185 ? -9.123 -0.249 -20.081 1.00 83.69 185 ARG A CA 1
ATOM 1384 C C . ARG A 1 185 ? -9.133 1.257 -20.327 1.00 83.69 185 ARG A C 1
ATOM 1386 O O . ARG A 1 185 ? -9.619 2.033 -19.504 1.00 83.69 185 ARG A O 1
ATOM 1393 N N . LEU A 1 186 ? -8.597 1.679 -21.471 1.00 83.44 186 LEU A N 1
ATOM 1394 C CA . LEU A 1 186 ? -8.722 3.056 -21.955 1.00 83.44 186 LEU A CA 1
ATOM 1395 C C . LEU A 1 186 ? -10.106 3.279 -22.577 1.00 83.44 186 LEU A C 1
ATOM 1397 O O . LEU A 1 186 ? -10.690 2.365 -23.160 1.00 83.44 186 LEU A O 1
ATOM 1401 N N . ALA A 1 187 ? -10.616 4.505 -22.472 1.00 81.19 187 ALA A N 1
ATOM 1402 C CA . ALA A 1 187 ? -11.921 4.897 -22.999 1.00 81.19 187 ALA A CA 1
ATOM 1403 C C . ALA A 1 187 ? -11.822 5.922 -24.149 1.00 81.19 187 ALA A C 1
ATOM 1405 O O . ALA A 1 187 ? -10.765 6.497 -24.429 1.00 81.19 187 ALA A O 1
ATOM 1406 N N . GLY A 1 188 ? -12.953 6.173 -24.817 1.00 78.81 188 GLY A N 1
ATOM 1407 C CA . GLY A 1 188 ? -13.050 7.119 -25.934 1.00 78.81 188 GLY A CA 1
ATOM 1408 C C . GLY A 1 188 ? -12.228 6.680 -27.150 1.00 78.81 188 GLY A C 1
ATOM 1409 O O . GLY A 1 188 ? -12.193 5.499 -27.486 1.00 78.81 188 GLY A O 1
ATOM 1410 N N . ALA A 1 189 ? -11.538 7.623 -27.799 1.00 72.06 189 ALA A N 1
ATOM 1411 C CA . ALA A 1 189 ? -10.742 7.361 -29.004 1.00 72.06 189 ALA A CA 1
ATOM 1412 C C . ALA A 1 189 ? -9.601 6.339 -28.805 1.00 72.06 189 ALA A C 1
ATOM 1414 O O . ALA A 1 189 ? -9.163 5.732 -29.776 1.00 72.06 189 ALA A O 1
ATOM 1415 N N . ALA A 1 190 ? -9.154 6.121 -27.562 1.00 79.56 190 ALA A N 1
ATOM 1416 C CA . ALA A 1 190 ? -8.137 5.128 -27.214 1.00 79.56 190 ALA A CA 1
ATOM 1417 C C . ALA A 1 190 ? -8.722 3.775 -26.754 1.00 79.56 190 ALA A C 1
ATOM 1419 O O . ALA A 1 190 ? -7.968 2.910 -26.311 1.00 79.56 190 ALA A O 1
ATOM 1420 N N . ARG A 1 191 ? -10.048 3.574 -26.839 1.00 84.44 191 ARG A N 1
ATOM 1421 C CA . ARG A 1 191 ? -10.691 2.290 -26.521 1.00 84.44 191 ARG A CA 1
ATOM 1422 C C . ARG A 1 191 ? -10.080 1.170 -27.360 1.00 84.44 191 ARG A C 1
ATOM 1424 O O . ARG A 1 191 ? -10.096 1.265 -28.589 1.00 84.44 191 ARG A O 1
ATOM 1431 N N . GLY A 1 192 ? -9.577 0.158 -26.652 1.00 80.12 192 GLY A N 1
ATOM 1432 C CA . GLY A 1 192 ? -8.906 -1.023 -27.190 1.00 80.12 192 GLY A CA 1
ATOM 1433 C C . GLY A 1 192 ? -7.388 -1.023 -27.041 1.00 80.12 192 GLY A C 1
ATOM 1434 O O . GLY A 1 192 ? -6.778 -2.077 -26.880 1.00 80.12 192 GLY A O 1
ATOM 1435 N N . TYR A 1 193 ? -6.760 0.153 -27.014 1.00 80.69 193 TYR A N 1
ATOM 1436 C CA . TYR A 1 193 ? -5.307 0.265 -26.902 1.00 80.69 193 TYR A CA 1
ATOM 1437 C C . TYR A 1 193 ? -4.827 -0.217 -25.515 1.00 80.69 193 TYR A C 1
ATOM 1439 O O . TYR A 1 193 ? -5.448 0.150 -24.510 1.00 80.69 193 TYR A O 1
ATOM 1447 N N . PRO A 1 194 ? -3.712 -0.969 -25.413 1.00 78.06 194 PRO A N 1
ATOM 1448 C CA . PRO A 1 194 ? -2.775 -1.350 -26.481 1.00 78.06 194 PRO A CA 1
ATOM 1449 C C . PRO A 1 194 ? -3.072 -2.693 -27.180 1.00 78.06 194 PRO A C 1
ATOM 1451 O O . PRO A 1 194 ? -2.257 -3.118 -27.988 1.00 78.06 194 PRO A O 1
ATOM 1454 N N . TYR A 1 195 ? -4.171 -3.378 -26.850 1.00 80.62 195 TYR A N 1
ATOM 1455 C CA . TYR A 1 195 ? -4.398 -4.782 -27.226 1.00 80.62 195 TYR A CA 1
ATOM 1456 C C . TYR A 1 195 ? -5.154 -4.973 -28.555 1.00 80.62 195 TYR A C 1
ATOM 1458 O O . TYR A 1 195 ? -4.922 -5.956 -29.247 1.00 80.62 195 TYR A O 1
ATOM 1466 N N . GLU A 1 196 ? -6.051 -4.050 -28.914 1.00 85.50 196 GLU A N 1
ATOM 1467 C CA . GLU A 1 196 ? -6.768 -4.041 -30.201 1.00 85.50 196 GLU A CA 1
ATOM 1468 C C . GLU A 1 196 ? -5.920 -3.321 -31.270 1.00 85.50 196 GLU A C 1
ATOM 1470 O O . GLU A 1 196 ? -5.588 -2.138 -31.116 1.00 85.50 196 GLU A O 1
ATOM 1475 N N . GLN A 1 197 ? -5.596 -4.001 -32.372 1.00 84.62 197 GLN A N 1
ATOM 1476 C CA . GLN A 1 197 ? -4.806 -3.445 -33.481 1.00 84.62 197 GLN A CA 1
ATOM 1477 C C . GLN A 1 197 ? -5.531 -2.260 -34.145 1.00 84.62 197 GLN A C 1
ATOM 1479 O O . GLN A 1 197 ? -4.936 -1.219 -34.424 1.00 84.62 197 GLN A O 1
ATOM 1484 N N . GLU A 1 198 ? -6.853 -2.345 -34.270 1.00 85.69 198 GLU A N 1
ATOM 1485 C CA . GLU A 1 198 ? -7.728 -1.293 -34.786 1.00 85.69 198 GLU A CA 1
ATOM 1486 C C . GLU A 1 198 ? -7.722 -0.051 -33.878 1.00 85.69 198 GLU A C 1
ATOM 1488 O O . GLU A 1 198 ? -8.058 1.051 -34.317 1.00 85.69 198 GLU A O 1
ATOM 1493 N N . ALA A 1 199 ? -7.365 -0.192 -32.595 1.00 84.06 199 ALA A N 1
ATOM 1494 C CA . ALA A 1 199 ? -7.170 0.940 -31.689 1.00 84.06 199 ALA A CA 1
ATOM 1495 C C . ALA A 1 199 ? -5.815 1.621 -31.907 1.00 84.06 199 ALA A C 1
ATOM 1497 O O . ALA A 1 199 ? -5.744 2.852 -31.876 1.00 84.06 199 ALA A O 1
ATOM 1498 N N . LEU A 1 200 ? -4.757 0.848 -32.175 1.00 83.56 200 LEU A N 1
ATOM 1499 C CA . LEU A 1 200 ? -3.467 1.393 -32.594 1.00 83.56 200 LEU A CA 1
ATOM 1500 C C . LEU A 1 200 ? -3.613 2.153 -33.920 1.00 83.56 200 LEU A C 1
ATOM 1502 O O . LEU A 1 200 ? -3.189 3.304 -34.011 1.00 83.56 200 LEU A O 1
ATOM 1506 N N . GLU A 1 201 ? -4.283 1.570 -34.912 1.00 84.94 201 GLU A N 1
ATOM 1507 C CA . GLU A 1 201 ? -4.501 2.180 -36.228 1.00 84.94 201 GLU A CA 1
ATOM 1508 C C . GLU A 1 201 ? -5.338 3.465 -36.149 1.00 84.94 201 GLU A C 1
ATOM 1510 O O . GLU A 1 201 ? -4.927 4.493 -36.695 1.00 84.94 201 GLU A O 1
ATOM 1515 N N . ARG A 1 202 ? -6.432 3.477 -35.370 1.00 85.31 202 ARG A N 1
ATOM 1516 C CA . ARG A 1 202 ? -7.213 4.702 -35.085 1.00 85.31 202 ARG A CA 1
ATOM 1517 C C . ARG A 1 202 ? -6.373 5.821 -34.457 1.00 85.31 202 ARG A C 1
ATOM 1519 O O . ARG A 1 202 ? -6.623 6.995 -34.732 1.00 85.31 202 ARG A O 1
ATOM 1526 N N . ILE A 1 203 ? -5.379 5.492 -33.629 1.00 82.12 203 ILE A N 1
ATOM 1527 C CA . ILE A 1 203 ? -4.463 6.472 -33.019 1.00 82.12 203 ILE A CA 1
ATOM 1528 C C . ILE A 1 203 ? -3.391 6.930 -34.026 1.00 82.12 203 ILE A C 1
ATOM 1530 O O . ILE A 1 203 ? -3.115 8.127 -34.137 1.00 82.12 203 ILE A O 1
ATOM 1534 N N . VAL A 1 204 ? -2.799 6.001 -34.779 1.00 83.69 204 VAL A N 1
ATOM 1535 C CA . VAL A 1 204 ? -1.707 6.247 -35.740 1.00 83.69 204 VAL A CA 1
ATOM 1536 C C . VAL A 1 204 ? -2.184 7.035 -36.965 1.00 83.69 204 VAL A C 1
ATOM 1538 O O . VAL A 1 204 ? -1.455 7.919 -37.429 1.00 83.69 204 VAL A O 1
ATOM 1541 N N . GLY A 1 205 ? -3.395 6.752 -37.449 1.00 81.75 205 GLY A N 1
ATOM 1542 C CA . GLY A 1 205 ? -4.068 7.445 -38.551 1.00 81.75 205 GLY A CA 1
ATOM 1543 C C . GLY A 1 205 ? -4.863 8.689 -38.138 1.00 81.75 205 GLY A C 1
ATOM 1544 O O . GLY A 1 205 ? -5.412 9.372 -38.999 1.00 81.75 205 GLY A O 1
ATOM 1545 N N . SER A 1 206 ? -4.932 9.021 -36.842 1.00 82.88 206 SER A N 1
ATOM 1546 C CA . SER A 1 206 ? -5.694 10.183 -36.373 1.00 82.88 206 SER A CA 1
ATOM 1547 C C . SER A 1 206 ? -5.160 11.493 -36.979 1.00 82.88 206 SER A C 1
ATOM 1549 O O . SER A 1 206 ? -3.966 11.781 -36.828 1.00 82.88 206 SER A O 1
ATOM 1551 N N . PRO A 1 207 ? -6.010 12.368 -37.560 1.00 81.88 207 PRO A N 1
ATOM 1552 C CA . PRO A 1 207 ? -5.567 13.671 -38.069 1.00 81.88 207 PRO A CA 1
ATOM 1553 C C . PRO A 1 207 ? -4.987 14.563 -36.958 1.00 81.88 207 PRO A C 1
ATOM 1555 O O . PRO A 1 207 ? -4.142 15.420 -37.217 1.00 81.88 207 PRO A O 1
ATOM 1558 N N . LEU A 1 208 ? -5.361 14.311 -35.697 1.00 81.94 208 LEU A N 1
ATOM 1559 C CA . LEU A 1 208 ? -4.839 15.013 -34.525 1.00 81.94 208 LEU A CA 1
ATOM 1560 C C . LEU A 1 208 ? -3.384 14.636 -34.183 1.00 81.94 208 LEU A C 1
ATOM 1562 O O . LEU A 1 208 ? -2.743 15.354 -33.417 1.00 81.94 208 LEU A O 1
ATOM 1566 N N . ARG A 1 209 ? -2.822 13.561 -34.758 1.00 82.06 209 ARG A N 1
ATOM 1567 C CA . ARG A 1 209 ? -1.451 13.094 -34.473 1.00 82.06 209 ARG A CA 1
ATOM 1568 C C . ARG A 1 209 ? -0.385 14.144 -34.801 1.00 82.06 209 ARG A C 1
ATOM 1570 O O . ARG A 1 209 ? 0.540 14.329 -34.010 1.00 82.06 209 ARG A O 1
ATOM 1577 N N . ARG A 1 210 ? -0.509 14.843 -35.938 1.00 81.44 210 ARG A N 1
ATOM 1578 C CA . ARG A 1 210 ? 0.436 15.899 -36.355 1.00 81.44 210 ARG A CA 1
ATOM 1579 C C . ARG A 1 210 ? 0.420 17.109 -35.403 1.00 81.44 210 ARG A C 1
ATOM 1581 O O . ARG A 1 210 ? 1.472 17.381 -34.824 1.00 81.44 210 ARG A O 1
ATOM 1588 N N . PRO A 1 211 ? -0.717 17.795 -35.150 1.00 85.75 211 PRO A N 1
ATOM 1589 C CA . PRO A 1 211 ? -0.744 18.906 -34.197 1.00 85.75 211 PRO A CA 1
ATOM 1590 C C . PRO A 1 211 ? -0.407 18.460 -32.767 1.00 85.75 211 PRO A C 1
ATOM 1592 O O . PRO A 1 211 ? 0.325 19.167 -32.079 1.00 85.75 211 PRO A O 1
ATOM 1595 N N . PHE A 1 212 ? -0.825 17.262 -32.332 1.00 84.44 212 PHE A N 1
ATOM 1596 C CA . PHE A 1 212 ? -0.415 16.716 -31.033 1.00 84.44 212 PHE A CA 1
ATOM 1597 C C . PHE A 1 212 ? 1.109 16.563 -30.914 1.00 84.44 212 PHE A C 1
ATOM 1599 O O . PHE A 1 212 ? 1.670 16.845 -29.856 1.00 84.44 212 PHE A O 1
ATOM 1606 N N . GLY A 1 213 ? 1.791 16.163 -31.993 1.00 84.00 213 GLY A N 1
ATOM 1607 C CA . GLY A 1 213 ? 3.250 16.101 -32.050 1.00 84.00 213 GLY A CA 1
ATOM 1608 C C . GLY A 1 213 ? 3.919 17.455 -31.796 1.00 84.00 213 GLY A C 1
ATOM 1609 O O . GLY A 1 213 ? 4.906 17.506 -31.064 1.00 84.00 213 GLY A O 1
ATOM 1610 N N . LEU A 1 214 ? 3.351 18.545 -32.320 1.00 90.88 214 LEU A N 1
ATOM 1611 C CA . LEU A 1 214 ? 3.875 19.912 -32.185 1.00 90.88 214 LEU A CA 1
ATOM 1612 C C . LEU A 1 214 ? 3.619 20.549 -30.806 1.00 90.88 214 LEU A C 1
ATOM 1614 O O . LEU A 1 214 ? 4.327 21.478 -30.424 1.00 90.88 214 LEU A O 1
ATOM 1618 N N . LEU A 1 215 ? 2.639 20.060 -30.037 1.00 89.69 215 LEU A N 1
ATOM 1619 C CA . LEU A 1 215 ? 2.286 20.643 -28.737 1.00 89.69 215 LEU A CA 1
ATOM 1620 C C . LEU A 1 215 ? 3.461 20.638 -27.730 1.00 89.69 215 LEU A C 1
ATOM 1622 O O . LEU A 1 215 ? 4.187 19.642 -27.629 1.00 89.69 215 LEU A O 1
ATOM 1626 N N . PRO A 1 216 ? 3.600 21.679 -26.883 1.00 88.62 216 PRO A N 1
ATOM 1627 C CA . PRO A 1 216 ? 4.554 21.692 -25.776 1.00 88.62 216 PRO A CA 1
ATOM 1628 C C . PRO A 1 216 ? 4.438 20.468 -24.856 1.00 88.62 216 PRO A C 1
ATOM 1630 O O . PRO A 1 216 ? 3.364 19.890 -24.668 1.00 88.62 216 PRO A O 1
ATOM 1633 N N . ALA A 1 217 ? 5.548 20.082 -24.217 1.00 80.69 217 ALA A N 1
ATOM 1634 C CA . ALA A 1 217 ? 5.602 18.874 -23.388 1.00 80.69 217 ALA A CA 1
ATOM 1635 C C . ALA A 1 217 ? 4.550 18.853 -22.261 1.00 80.69 217 ALA A C 1
ATOM 1637 O O . ALA A 1 217 ? 3.953 17.806 -22.017 1.00 80.69 217 ALA A O 1
ATOM 1638 N N . TRP A 1 218 ? 4.271 19.999 -21.630 1.00 80.88 218 TRP A N 1
ATOM 1639 C CA . TRP A 1 218 ? 3.246 20.114 -20.587 1.00 80.88 218 TRP A CA 1
ATOM 1640 C C . TRP A 1 218 ? 1.822 19.877 -21.120 1.00 80.88 218 TRP A C 1
ATOM 1642 O O . TRP A 1 218 ? 1.011 19.259 -20.428 1.00 80.88 218 TRP A O 1
ATOM 1652 N N . ALA A 1 219 ? 1.532 20.307 -22.353 1.00 85.56 219 ALA A N 1
ATOM 1653 C CA . ALA A 1 219 ? 0.229 20.158 -22.996 1.00 85.56 219 ALA A CA 1
ATOM 1654 C C . ALA A 1 219 ? -0.003 18.703 -23.430 1.00 85.56 219 ALA A C 1
ATOM 1656 O O . ALA A 1 219 ? -1.029 18.116 -23.081 1.00 85.56 219 ALA A O 1
ATOM 1657 N N . ARG A 1 220 ? 0.998 18.070 -24.065 1.00 84.19 220 ARG A N 1
ATOM 1658 C CA . ARG A 1 220 ? 0.984 16.623 -24.364 1.00 84.19 220 ARG A CA 1
ATOM 1659 C C . ARG A 1 220 ? 0.802 15.792 -23.090 1.00 84.19 220 ARG A C 1
ATOM 1661 O O . ARG A 1 220 ? -0.053 14.910 -23.046 1.00 84.19 220 ARG A O 1
ATOM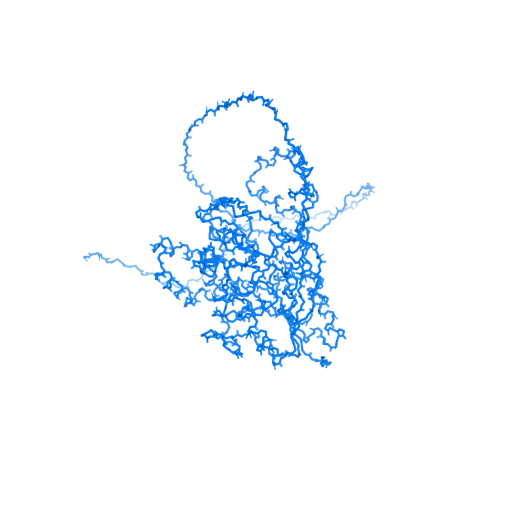 1668 N N . ASP A 1 221 ? 1.534 16.127 -22.023 1.00 76.50 221 ASP A N 1
ATOM 1669 C CA . ASP A 1 221 ? 1.398 15.475 -20.714 1.00 76.50 221 ASP A CA 1
ATOM 1670 C C . ASP A 1 221 ? 0.010 15.696 -20.082 1.00 76.50 221 ASP A C 1
ATOM 1672 O O . ASP A 1 221 ? -0.449 14.838 -19.329 1.00 76.50 221 ASP A O 1
ATOM 1676 N N . ARG A 1 222 ? -0.671 16.827 -20.322 1.00 80.81 222 ARG A N 1
ATOM 1677 C CA . ARG A 1 222 ? -2.050 17.060 -19.845 1.00 80.81 222 ARG A CA 1
ATOM 1678 C C . ARG A 1 222 ? -3.044 16.182 -20.610 1.00 80.81 222 ARG A C 1
ATOM 1680 O O . ARG A 1 222 ? -3.815 15.474 -19.971 1.00 80.81 222 ARG A O 1
ATOM 1687 N N . ILE A 1 223 ? -2.955 16.153 -21.941 1.00 81.25 223 ILE A N 1
ATOM 1688 C CA . ILE A 1 223 ? -3.853 15.382 -22.817 1.00 81.25 223 ILE A CA 1
ATOM 1689 C C . ILE A 1 223 ? -3.745 13.868 -22.561 1.00 81.25 223 ILE A C 1
ATOM 1691 O O . ILE A 1 223 ? -4.765 13.205 -22.381 1.00 81.25 223 ILE A O 1
ATOM 1695 N N . ILE A 1 224 ? -2.527 13.319 -22.447 1.00 79.06 224 ILE A N 1
ATOM 1696 C CA . ILE A 1 224 ? -2.305 11.886 -22.144 1.00 79.06 224 ILE A CA 1
ATOM 1697 C C . ILE A 1 224 ? -2.908 11.486 -20.781 1.00 79.06 224 ILE A C 1
ATOM 1699 O O . ILE A 1 224 ? -3.354 10.348 -20.602 1.00 79.06 224 ILE A O 1
ATOM 1703 N N . ARG A 1 225 ? -2.946 12.414 -19.813 1.00 74.69 225 ARG A N 1
ATOM 1704 C CA . ARG A 1 225 ? -3.542 12.185 -18.485 1.00 74.69 225 ARG A CA 1
ATOM 1705 C C . ARG A 1 225 ? -5.062 12.370 -18.458 1.00 74.69 225 ARG A C 1
ATOM 1707 O O . ARG A 1 225 ? -5.701 11.718 -17.643 1.00 74.69 225 ARG A O 1
ATOM 1714 N N . SER A 1 226 ? -5.646 13.170 -19.355 1.00 74.75 226 SER A N 1
ATOM 1715 C CA . SER A 1 226 ? -7.108 13.272 -19.507 1.00 74.75 226 SER A CA 1
ATOM 1716 C C . SER A 1 226 ? -7.748 12.108 -20.275 1.00 74.75 226 SER A C 1
ATOM 1718 O O . SER A 1 226 ? -8.973 12.012 -20.303 1.00 74.75 226 SER A O 1
ATOM 1720 N N . VAL A 1 227 ? -6.961 11.206 -20.880 1.00 79.00 227 VAL A N 1
ATOM 1721 C CA . VAL A 1 227 ? -7.501 9.942 -21.411 1.00 79.00 227 VAL A CA 1
ATOM 1722 C C . VAL A 1 227 ? -8.034 9.115 -20.242 1.00 79.00 227 VAL A C 1
ATOM 1724 O O . VAL A 1 227 ? -7.262 8.644 -19.397 1.00 79.00 227 VAL A O 1
ATOM 1727 N N . ARG A 1 228 ? -9.361 8.954 -20.192 1.00 78.31 228 ARG A N 1
ATOM 1728 C CA . ARG A 1 228 ? -10.029 8.190 -19.137 1.00 78.31 228 ARG A CA 1
ATOM 1729 C C . ARG A 1 228 ? -9.579 6.729 -19.169 1.00 78.31 228 ARG A C 1
ATOM 1731 O O . ARG A 1 228 ? -9.391 6.133 -20.230 1.00 78.31 228 ARG A O 1
ATOM 1738 N N . ARG A 1 229 ? -9.400 6.198 -17.964 1.00 84.44 229 ARG A N 1
ATOM 1739 C CA . ARG A 1 229 ? -9.123 4.795 -17.658 1.00 84.44 229 ARG A CA 1
ATOM 1740 C C . ARG A 1 229 ? -10.242 4.313 -16.761 1.00 84.44 229 ARG A C 1
ATOM 1742 O O . ARG A 1 229 ? -10.533 4.993 -15.773 1.00 84.44 229 ARG A O 1
ATOM 1749 N N . ASP A 1 230 ? -10.806 3.165 -17.088 1.00 83.25 230 ASP A N 1
ATOM 1750 C CA . ASP A 1 230 ? -11.823 2.488 -16.297 1.00 83.25 230 ASP A CA 1
ATOM 1751 C C . ASP A 1 230 ? -11.266 1.150 -15.800 1.00 83.25 230 ASP A C 1
ATOM 1753 O O . ASP A 1 230 ? -10.599 0.417 -16.536 1.00 83.25 230 ASP A O 1
ATOM 1757 N N . LEU A 1 231 ? -11.506 0.866 -14.520 1.00 87.75 231 LEU A N 1
ATOM 1758 C CA . LEU A 1 231 ? -11.053 -0.333 -13.825 1.00 87.75 231 LEU A CA 1
ATOM 1759 C C . LEU A 1 231 ? -12.293 -1.083 -13.350 1.00 87.75 231 LEU A C 1
ATOM 1761 O O . LEU A 1 231 ? -12.988 -0.628 -12.444 1.00 87.75 231 LEU A O 1
ATOM 1765 N N . SER A 1 232 ? -12.599 -2.208 -13.990 1.00 88.94 232 SER A N 1
ATOM 1766 C CA . SER A 1 232 ? -13.719 -3.062 -13.601 1.00 88.94 232 SER A CA 1
ATOM 1767 C C . SER A 1 232 ? -13.269 -4.129 -12.609 1.00 88.94 232 SER A C 1
ATOM 1769 O O . SER A 1 232 ? -12.212 -4.747 -12.763 1.00 88.94 232 SER A O 1
ATOM 1771 N N . LEU A 1 233 ? -14.115 -4.389 -11.616 1.00 91.50 233 LEU A N 1
ATOM 1772 C CA . LEU A 1 233 ? -13.979 -5.539 -10.730 1.00 91.50 233 LEU A CA 1
ATOM 1773 C C . LEU A 1 233 ? -14.149 -6.835 -11.540 1.00 91.50 233 LEU A C 1
ATOM 1775 O O . LEU A 1 233 ? -15.033 -6.909 -12.393 1.00 91.50 233 LEU A O 1
ATOM 1779 N N . ALA A 1 234 ? -13.296 -7.826 -11.296 1.00 92.44 234 ALA A N 1
ATOM 1780 C CA . ALA A 1 234 ? -13.453 -9.188 -11.801 1.00 92.44 234 ALA A CA 1
ATOM 1781 C C . ALA A 1 234 ? -14.167 -10.057 -10.756 1.00 92.44 234 ALA A C 1
ATOM 1783 O O . ALA A 1 234 ? -15.162 -10.704 -11.065 1.00 92.44 234 ALA A O 1
ATOM 1784 N N . ALA A 1 235 ? -13.700 -10.005 -9.504 1.00 94.31 235 ALA A N 1
ATOM 1785 C CA . ALA A 1 235 ? -14.283 -10.717 -8.371 1.00 94.31 235 ALA A CA 1
ATOM 1786 C C . ALA A 1 235 ? -13.917 -10.040 -7.036 1.00 94.31 235 ALA A C 1
ATOM 1788 O O . ALA A 1 235 ? -13.033 -9.181 -6.983 1.00 94.31 235 ALA A O 1
ATOM 1789 N N . ALA A 1 236 ? -14.596 -10.426 -5.956 1.00 96.31 236 ALA A N 1
ATOM 1790 C CA . ALA A 1 236 ? -14.301 -10.001 -4.591 1.00 96.31 236 ALA A CA 1
ATOM 1791 C C . ALA A 1 236 ? -14.391 -11.202 -3.642 1.00 96.31 236 ALA A C 1
ATOM 1793 O O . ALA A 1 236 ? -15.321 -12.000 -3.747 1.00 96.31 236 ALA A O 1
ATOM 1794 N N . TYR A 1 237 ? -13.440 -11.308 -2.717 1.00 97.56 237 TYR A N 1
ATOM 1795 C CA . TYR A 1 237 ? -13.263 -12.466 -1.840 1.00 97.56 237 TYR A CA 1
ATOM 1796 C C . TYR A 1 237 ? -13.325 -12.035 -0.376 1.00 97.56 237 TYR A C 1
ATOM 1798 O O . TYR A 1 237 ? -12.716 -11.032 0.000 1.00 97.56 237 TYR A O 1
ATOM 1806 N N . GLY A 1 238 ? -14.064 -12.793 0.438 1.00 97.12 238 GLY A N 1
ATOM 1807 C CA . GLY A 1 238 ? -14.249 -12.552 1.870 1.00 97.12 238 GLY A CA 1
ATOM 1808 C C . GLY A 1 238 ? -13.715 -13.705 2.720 1.00 97.12 238 GLY A C 1
ATOM 1809 O O . GLY A 1 238 ? -13.857 -14.866 2.344 1.00 97.12 238 GLY A O 1
ATOM 1810 N N . GLY A 1 239 ? -13.109 -13.396 3.867 1.00 96.88 239 GLY A N 1
ATOM 1811 C CA . GLY A 1 239 ? -12.534 -14.387 4.788 1.00 96.88 239 GLY A CA 1
ATOM 1812 C C . GLY A 1 239 ? -11.514 -13.751 5.738 1.00 96.88 239 GLY A C 1
ATOM 1813 O O . GLY A 1 239 ? -11.540 -12.533 5.906 1.00 96.88 239 GLY A O 1
ATOM 1814 N N . PRO A 1 240 ? -10.590 -14.515 6.346 1.00 97.75 240 PRO A N 1
ATOM 1815 C CA . PRO A 1 240 ? -9.376 -13.949 6.941 1.00 97.75 240 PRO A CA 1
ATOM 1816 C C . PRO A 1 240 ? -8.589 -13.143 5.885 1.00 97.75 240 PRO A C 1
ATOM 1818 O O . PRO A 1 240 ? -8.524 -13.606 4.740 1.00 97.75 240 PRO A O 1
ATOM 1821 N N . PRO A 1 241 ? -7.999 -11.970 6.202 1.00 97.88 241 PRO A N 1
ATOM 1822 C CA . PRO A 1 241 ? -7.341 -11.123 5.203 1.00 97.88 241 PRO A CA 1
ATOM 1823 C C . PRO A 1 241 ? -6.280 -11.846 4.363 1.00 97.88 241 PRO A C 1
ATOM 1825 O O . PRO A 1 241 ? -6.260 -11.672 3.146 1.00 97.88 241 PRO A O 1
ATOM 1828 N N . SER A 1 242 ? -5.457 -12.701 4.971 1.00 97.56 242 SER A N 1
ATOM 1829 C CA . SER A 1 242 ? -4.459 -13.534 4.289 1.00 97.56 242 SER A CA 1
ATOM 1830 C C . SER A 1 242 ? -5.073 -14.507 3.283 1.00 97.56 242 SER A C 1
ATOM 1832 O O . SER A 1 242 ? -4.617 -14.580 2.143 1.00 97.56 242 SER A O 1
ATOM 1834 N N . VAL A 1 243 ? -6.130 -15.222 3.671 1.00 97.62 243 VAL A N 1
ATOM 1835 C CA . VAL A 1 243 ? -6.803 -16.232 2.838 1.00 97.62 243 VAL A CA 1
ATOM 1836 C C . VAL A 1 243 ? -7.572 -15.570 1.696 1.00 97.62 243 VAL A C 1
ATOM 1838 O O . VAL A 1 243 ? -7.402 -15.946 0.538 1.00 97.62 243 VAL A O 1
ATOM 1841 N N . ALA A 1 244 ? -8.369 -14.543 2.008 1.00 97.88 244 ALA A N 1
ATOM 1842 C CA . ALA A 1 244 ? -9.145 -13.798 1.021 1.00 97.88 244 ALA A CA 1
ATOM 1843 C C . ALA A 1 244 ? -8.240 -13.129 -0.024 1.00 97.88 244 ALA A C 1
ATOM 1845 O O . ALA A 1 244 ? -8.562 -13.121 -1.209 1.00 97.88 244 ALA A O 1
ATOM 1846 N N . HIS A 1 245 ? -7.089 -12.597 0.400 1.00 97.81 245 HIS A N 1
ATOM 1847 C CA . HIS A 1 245 ? -6.119 -11.980 -0.503 1.00 97.81 245 HIS A CA 1
ATOM 1848 C C . HIS A 1 245 ? -5.301 -12.996 -1.298 1.00 97.81 245 HIS A C 1
ATOM 1850 O O . HIS A 1 245 ? -5.002 -12.731 -2.456 1.00 97.81 245 HIS A O 1
ATOM 1856 N N . ALA A 1 246 ? -4.962 -14.155 -0.726 1.00 96.69 246 ALA A N 1
ATOM 1857 C CA . ALA A 1 246 ? -4.267 -15.213 -1.457 1.00 96.69 246 ALA A CA 1
ATOM 1858 C C . ALA A 1 246 ? -5.121 -15.755 -2.617 1.00 96.69 246 ALA A C 1
ATOM 1860 O O . ALA A 1 246 ? -4.627 -15.825 -3.740 1.00 96.69 246 ALA A O 1
ATOM 1861 N N . GLU A 1 247 ? -6.406 -16.051 -2.383 1.00 96.75 247 GLU A N 1
ATOM 1862 C CA . GLU A 1 247 ? -7.328 -16.468 -3.451 1.00 96.75 247 GLU A CA 1
ATOM 1863 C C . GLU A 1 247 ? -7.525 -15.340 -4.478 1.00 96.75 247 GLU A C 1
ATOM 1865 O O . GLU A 1 247 ? -7.343 -15.552 -5.676 1.00 96.75 247 GLU A O 1
ATOM 1870 N N . ALA A 1 248 ? -7.797 -14.111 -4.023 1.00 96.75 248 ALA A N 1
ATOM 1871 C CA . ALA A 1 248 ? -7.957 -12.953 -4.905 1.00 96.75 248 ALA A CA 1
ATOM 1872 C C . ALA A 1 248 ? -6.715 -12.680 -5.779 1.00 96.75 248 ALA A C 1
ATOM 1874 O O . ALA A 1 248 ? -6.854 -12.249 -6.929 1.00 96.75 248 ALA A O 1
ATOM 1875 N N . LEU A 1 249 ? -5.511 -12.948 -5.258 1.00 95.12 249 LEU A N 1
ATOM 1876 C CA . LEU A 1 249 ? -4.245 -12.799 -5.975 1.00 95.12 249 LEU A CA 1
ATOM 1877 C C . LEU A 1 249 ? -4.039 -13.936 -6.979 1.00 95.12 249 LEU A C 1
ATOM 1879 O O . LEU A 1 249 ? -3.693 -13.655 -8.121 1.00 95.12 249 LEU A O 1
ATOM 1883 N N . LEU A 1 250 ? -4.304 -15.194 -6.605 1.00 93.88 250 LEU A N 1
ATOM 1884 C CA . LEU A 1 250 ? -4.230 -16.342 -7.521 1.00 93.88 250 LEU A CA 1
ATOM 1885 C C . LEU A 1 250 ? -5.171 -16.157 -8.719 1.00 93.88 250 LEU A C 1
ATOM 1887 O O . LEU A 1 250 ? -4.738 -16.275 -9.863 1.00 93.88 250 LEU A O 1
ATOM 1891 N N . ARG A 1 251 ? -6.421 -15.753 -8.471 1.00 93.44 251 ARG A N 1
ATOM 1892 C CA . ARG A 1 251 ? -7.408 -15.427 -9.518 1.00 93.44 251 ARG A CA 1
ATOM 1893 C C . ARG A 1 251 ? -7.022 -14.182 -10.316 1.00 93.44 251 ARG A C 1
ATOM 1895 O O . ARG A 1 251 ? -7.259 -14.106 -11.518 1.00 93.44 251 ARG A O 1
ATOM 1902 N N . GLY A 1 252 ? -6.372 -13.220 -9.662 1.00 91.81 252 GLY A N 1
ATOM 1903 C CA . GLY A 1 252 ? -5.789 -12.038 -10.296 1.00 91.81 252 GLY A CA 1
ATOM 1904 C C . GLY A 1 252 ? -4.557 -12.320 -11.157 1.00 91.81 252 GLY A C 1
ATOM 1905 O O . GLY A 1 252 ? -4.245 -11.492 -12.012 1.00 91.81 252 GLY A O 1
ATOM 1906 N N . VAL A 1 253 ? -3.881 -13.455 -10.958 1.00 91.12 253 VAL A N 1
ATOM 1907 C CA . VAL A 1 253 ? -2.834 -13.981 -11.844 1.00 91.12 253 VAL A CA 1
ATOM 1908 C C . VAL A 1 253 ? -3.482 -14.767 -12.982 1.00 91.12 253 VAL A C 1
ATOM 1910 O O . VAL A 1 253 ? -3.288 -14.386 -14.130 1.00 91.12 253 VAL A O 1
ATOM 1913 N N . GLU A 1 254 ? -4.331 -15.754 -12.679 1.00 89.62 254 GLU A N 1
ATOM 1914 C CA . GLU A 1 254 ? -5.072 -16.581 -13.653 1.00 89.62 254 GLU A CA 1
ATOM 1915 C C . GLU A 1 254 ? -5.774 -15.738 -14.738 1.00 89.62 254 GLU A C 1
ATOM 1917 O O . GLU A 1 254 ? -5.678 -16.039 -15.924 1.00 89.62 254 GLU A O 1
ATOM 1922 N N . ALA A 1 255 ? -6.414 -14.628 -14.354 1.00 87.56 255 ALA A N 1
ATOM 1923 C CA . ALA A 1 255 ? -7.136 -13.750 -15.276 1.00 87.56 255 ALA A CA 1
ATOM 1924 C C . ALA A 1 255 ? -6.277 -12.684 -15.997 1.00 87.56 255 ALA A C 1
ATOM 1926 O O . ALA A 1 255 ? -6.818 -11.923 -16.805 1.00 87.56 255 ALA A O 1
ATOM 1927 N N . ARG A 1 256 ? -4.978 -12.537 -15.678 1.00 88.75 256 ARG A N 1
ATOM 1928 C CA . ARG A 1 256 ? -4.150 -11.406 -16.167 1.00 88.75 256 ARG A CA 1
ATOM 1929 C C . ARG A 1 256 ? -2.720 -11.738 -16.588 1.00 88.75 256 ARG A C 1
ATOM 1931 O O . ARG A 1 256 ? -2.094 -10.874 -17.206 1.00 88.75 256 ARG A O 1
ATOM 1938 N N . SER A 1 257 ? -2.195 -12.914 -16.252 1.00 90.12 257 SER A N 1
ATOM 1939 C CA . SER A 1 257 ? -0.846 -13.347 -16.623 1.00 90.12 257 SER A CA 1
ATOM 1940 C C . SER A 1 257 ? -0.687 -13.498 -18.134 1.00 90.12 257 SER A C 1
ATOM 1942 O O . SER A 1 257 ? -1.619 -13.912 -18.820 1.00 90.12 257 SER A O 1
ATOM 1944 N N . ALA A 1 258 ? 0.524 -13.251 -18.628 1.00 89.94 258 ALA A N 1
ATOM 1945 C CA . ALA A 1 258 ? 0.978 -13.754 -19.917 1.00 89.94 258 ALA A CA 1
ATOM 1946 C C . ALA A 1 258 ? 2.005 -14.869 -19.650 1.00 89.94 258 ALA A C 1
ATOM 1948 O O . ALA A 1 258 ? 2.939 -14.622 -18.879 1.00 89.94 258 ALA A O 1
ATOM 1949 N N . PRO A 1 259 ? 1.847 -16.079 -20.220 1.00 91.88 259 PRO A N 1
ATOM 1950 C CA . PRO A 1 259 ? 2.879 -17.105 -20.145 1.00 91.88 259 PRO A CA 1
ATOM 1951 C C . PRO A 1 259 ? 4.115 -16.675 -20.947 1.00 91.88 259 PRO A C 1
ATOM 1953 O O . PRO A 1 259 ? 4.015 -15.894 -21.894 1.00 91.88 259 PRO A O 1
ATOM 1956 N N . LEU A 1 260 ? 5.274 -17.207 -20.565 1.00 92.38 260 LEU A N 1
ATOM 1957 C CA . LEU A 1 260 ? 6.531 -17.085 -21.297 1.00 92.38 260 LEU A CA 1
ATOM 1958 C C . LEU A 1 260 ? 7.095 -18.497 -21.483 1.00 92.38 260 LEU A C 1
ATOM 1960 O O . LEU A 1 260 ? 7.198 -19.235 -20.504 1.00 92.38 260 LEU A O 1
ATOM 1964 N N . ASP A 1 261 ? 7.480 -18.863 -22.707 1.00 90.00 261 ASP A N 1
ATOM 1965 C CA . ASP A 1 261 ? 8.010 -20.204 -23.020 1.00 90.00 261 ASP A CA 1
ATOM 1966 C C . ASP A 1 261 ? 9.389 -20.475 -22.384 1.00 90.00 261 ASP A C 1
ATOM 1968 O O . ASP A 1 261 ? 9.846 -21.615 -22.296 1.00 90.00 261 ASP A O 1
ATOM 1972 N N . GLY A 1 262 ? 10.056 -19.417 -21.918 1.00 91.06 262 GLY A N 1
ATOM 1973 C CA . GLY A 1 262 ? 11.333 -19.452 -21.221 1.00 91.06 262 GLY A CA 1
ATOM 1974 C C . GLY A 1 262 ? 11.684 -18.092 -20.619 1.00 91.06 262 GLY A C 1
ATOM 1975 O O . GLY A 1 262 ? 10.888 -17.151 -20.645 1.00 91.06 262 GLY A O 1
ATOM 1976 N N . GLN A 1 263 ? 12.893 -17.979 -20.071 1.00 94.75 263 GLN A N 1
ATOM 1977 C CA . GLN A 1 263 ? 13.433 -16.689 -19.639 1.00 94.75 263 GLN A CA 1
ATOM 1978 C C . GLN A 1 263 ? 13.872 -15.859 -20.853 1.00 94.75 263 GLN A C 1
ATOM 1980 O O . GLN A 1 263 ? 14.367 -16.406 -21.835 1.00 94.75 263 GLN A O 1
ATOM 1985 N N . LEU A 1 264 ? 13.711 -14.539 -20.778 1.00 95.19 264 LEU A N 1
ATOM 1986 C CA . LEU A 1 264 ? 14.028 -13.613 -21.864 1.00 95.19 264 LEU A CA 1
ATOM 1987 C C . LEU A 1 264 ? 15.491 -13.142 -21.793 1.00 95.19 264 LEU A C 1
ATOM 1989 O O . LEU A 1 264 ? 15.982 -12.799 -20.715 1.00 95.19 264 LEU A O 1
ATOM 1993 N N . ASP A 1 265 ? 16.161 -13.014 -22.940 1.00 96.12 265 ASP A N 1
ATOM 1994 C CA . ASP A 1 265 ? 17.474 -12.351 -23.027 1.00 96.12 265 ASP A CA 1
ATOM 1995 C C . ASP A 1 265 ? 17.371 -10.835 -22.795 1.00 96.12 265 ASP A C 1
ATOM 1997 O O . ASP A 1 265 ? 18.288 -10.201 -22.269 1.00 96.12 265 ASP A O 1
ATOM 2001 N N . ALA A 1 266 ? 16.238 -10.232 -23.173 1.00 95.75 266 ALA A N 1
ATOM 2002 C CA . ALA A 1 266 ? 15.959 -8.820 -22.953 1.00 95.75 266 ALA A CA 1
ATOM 2003 C C . ALA A 1 266 ? 14.465 -8.539 -22.740 1.00 95.75 266 ALA A C 1
ATOM 2005 O O . ALA A 1 266 ? 13.601 -9.176 -23.339 1.00 95.75 266 ALA A O 1
ATOM 2006 N N . ILE A 1 267 ? 14.161 -7.524 -21.927 1.00 94.88 267 ILE A N 1
ATOM 2007 C CA . ILE A 1 267 ? 12.796 -7.033 -21.691 1.00 94.88 267 ILE A CA 1
ATOM 2008 C C . ILE A 1 267 ? 12.758 -5.504 -21.747 1.00 94.88 267 ILE A C 1
ATOM 2010 O O . ILE A 1 267 ? 13.649 -4.827 -21.233 1.00 94.88 267 ILE A O 1
ATOM 2014 N N . VAL A 1 268 ? 11.716 -4.943 -22.365 1.00 95.75 268 VAL A N 1
ATOM 2015 C CA . VAL A 1 268 ? 11.552 -3.493 -22.553 1.00 95.75 268 VAL A CA 1
ATOM 2016 C C . VAL A 1 268 ? 10.413 -2.983 -21.670 1.00 95.75 268 VAL A C 1
ATOM 2018 O O . VAL A 1 268 ? 9.264 -3.378 -21.843 1.00 95.75 268 VAL A O 1
ATOM 2021 N N . ILE A 1 269 ? 10.716 -2.090 -20.723 1.00 94.50 269 ILE A N 1
ATOM 2022 C CA . ILE A 1 269 ? 9.772 -1.664 -19.677 1.00 94.50 269 ILE A CA 1
ATOM 2023 C C . ILE A 1 269 ? 9.411 -0.184 -19.842 1.00 94.50 269 ILE A C 1
ATOM 2025 O O . ILE A 1 269 ? 10.232 0.705 -19.611 1.00 94.50 269 ILE A O 1
ATOM 2029 N N . GLY A 1 270 ? 8.158 0.090 -20.214 1.00 92.25 270 GLY A N 1
ATOM 2030 C CA . GLY A 1 270 ? 7.604 1.443 -20.316 1.00 92.25 270 GLY A CA 1
ATOM 2031 C C . GLY A 1 270 ? 7.213 2.025 -18.958 1.00 92.25 270 GLY A C 1
ATOM 2032 O O . GLY A 1 270 ? 6.224 1.597 -18.368 1.00 92.25 270 GLY A O 1
ATOM 2033 N N . ILE A 1 271 ? 7.938 3.038 -18.472 1.00 91.56 271 ILE A N 1
ATOM 2034 C CA . ILE A 1 271 ? 7.665 3.625 -17.150 1.00 91.56 271 ILE A CA 1
ATOM 2035 C C . ILE A 1 271 ? 6.585 4.713 -17.237 1.00 91.56 271 ILE A C 1
ATOM 2037 O O . ILE A 1 271 ? 6.754 5.699 -17.969 1.00 91.56 271 ILE A O 1
ATOM 2041 N N . PRO A 1 272 ? 5.472 4.593 -16.485 1.00 88.31 272 PRO A N 1
ATOM 2042 C CA . PRO A 1 272 ? 4.411 5.585 -16.512 1.00 88.31 272 PRO A CA 1
ATOM 2043 C C . PRO A 1 272 ? 4.882 6.903 -15.886 1.00 88.31 272 PRO A C 1
ATOM 2045 O O . PRO A 1 272 ? 5.642 6.934 -14.923 1.00 88.31 272 PRO A O 1
ATOM 2048 N N . ARG A 1 273 ? 4.361 8.033 -16.380 1.00 85.88 273 ARG A N 1
ATOM 2049 C CA . ARG A 1 273 ? 4.666 9.378 -15.846 1.00 85.88 273 ARG A CA 1
ATOM 2050 C C . ARG A 1 273 ? 3.939 9.689 -14.526 1.00 85.88 273 ARG A C 1
ATOM 2052 O O . ARG A 1 273 ? 3.565 10.839 -14.297 1.00 85.88 273 ARG A O 1
ATOM 2059 N N . THR A 1 274 ? 3.716 8.674 -13.691 1.00 88.50 274 THR A N 1
ATOM 2060 C CA . THR A 1 274 ? 3.085 8.790 -12.374 1.00 88.50 274 THR A CA 1
ATOM 2061 C C . THR A 1 274 ? 3.747 7.869 -11.348 1.00 88.50 274 THR A C 1
ATOM 2063 O O . THR A 1 274 ? 4.076 6.729 -11.660 1.00 88.50 274 THR A O 1
ATOM 2066 N N . THR A 1 275 ? 3.902 8.352 -10.118 1.00 89.75 275 THR A N 1
ATOM 2067 C CA . THR A 1 275 ? 4.309 7.572 -8.936 1.00 89.75 275 THR A CA 1
ATOM 2068 C C . THR A 1 275 ? 3.222 6.579 -8.499 1.00 89.75 275 THR A C 1
ATOM 2070 O O . THR A 1 275 ? 2.051 6.835 -8.805 1.00 89.75 275 THR A O 1
ATOM 2073 N N . PRO A 1 276 ? 3.552 5.495 -7.757 1.00 88.44 276 PRO A N 1
ATOM 2074 C CA . PRO A 1 276 ? 2.558 4.655 -7.074 1.00 88.44 276 PRO A CA 1
ATOM 2075 C C . PRO A 1 276 ? 1.887 5.411 -5.917 1.00 88.44 276 PRO A C 1
ATOM 2077 O O . PRO A 1 276 ? 0.678 5.327 -5.729 1.00 88.44 276 PRO A O 1
ATOM 2080 N N . PHE A 1 277 ? 2.677 6.192 -5.181 1.00 90.12 277 PHE A N 1
ATOM 2081 C CA . PHE A 1 277 ? 2.248 6.945 -4.006 1.00 90.12 277 PHE A CA 1
ATOM 2082 C C . PHE A 1 277 ? 1.304 8.105 -4.346 1.00 90.12 277 PHE A C 1
ATOM 2084 O O . PHE A 1 277 ? 1.333 8.642 -5.460 1.00 90.12 277 PHE A O 1
ATOM 2091 N N . LEU A 1 278 ? 0.500 8.502 -3.354 1.00 87.25 278 LEU A N 1
ATOM 2092 C CA . LEU A 1 278 ? -0.373 9.673 -3.400 1.00 87.25 278 LEU A CA 1
ATOM 2093 C C . LEU A 1 278 ? 0.269 10.900 -2.716 1.00 87.25 278 LEU A C 1
ATOM 2095 O O . LEU A 1 278 ? 0.925 10.739 -1.687 1.00 87.25 278 LEU A O 1
ATOM 2099 N N . PRO A 1 279 ? 0.044 12.129 -3.229 1.00 87.31 279 PRO A N 1
ATOM 2100 C CA . PRO A 1 279 ? -0.626 12.456 -4.492 1.00 87.31 279 PRO A CA 1
ATOM 2101 C C . PRO A 1 279 ? 0.173 11.969 -5.714 1.00 87.31 279 PRO A C 1
ATOM 2103 O O . PRO A 1 279 ? 1.377 11.746 -5.639 1.00 87.31 279 PRO A O 1
ATOM 2106 N N . ARG A 1 280 ? -0.510 11.786 -6.852 1.00 86.88 280 ARG A N 1
ATOM 2107 C CA . ARG A 1 280 ? 0.094 11.253 -8.085 1.00 86.88 280 ARG A CA 1
ATOM 2108 C C . ARG A 1 280 ? 1.027 12.276 -8.739 1.00 86.88 280 ARG A C 1
ATOM 2110 O O . ARG A 1 280 ? 0.588 13.182 -9.447 1.00 86.88 280 ARG A O 1
ATOM 2117 N N . GLU A 1 281 ? 2.324 12.111 -8.515 1.00 88.62 281 GLU A N 1
ATOM 2118 C CA . GLU A 1 281 ? 3.379 13.005 -8.993 1.00 88.62 281 GLU A CA 1
ATOM 2119 C C . GLU A 1 281 ? 4.191 12.395 -10.139 1.00 88.62 281 GLU A C 1
ATOM 2121 O O . GLU A 1 281 ? 4.002 11.242 -10.515 1.00 88.62 281 GLU A O 1
ATOM 2126 N N . ARG A 1 282 ? 5.134 13.156 -10.710 1.00 88.50 282 ARG A N 1
ATOM 2127 C CA . ARG A 1 282 ? 6.112 12.601 -11.659 1.00 88.50 282 ARG A CA 1
ATOM 2128 C C . ARG A 1 282 ? 7.162 11.777 -10.890 1.00 88.50 282 ARG A C 1
ATOM 2130 O O . ARG A 1 282 ? 7.638 12.260 -9.861 1.00 88.50 282 ARG A O 1
ATOM 2137 N N . PRO A 1 283 ? 7.567 10.591 -11.379 1.00 92.12 283 PRO A N 1
ATOM 2138 C CA . PRO A 1 283 ? 8.666 9.849 -10.776 1.00 92.12 283 PRO A CA 1
ATOM 2139 C C . PRO A 1 283 ? 10.000 10.574 -11.006 1.00 92.12 283 PRO A C 1
ATOM 2141 O O . PRO A 1 283 ? 10.347 10.926 -12.138 1.00 92.12 283 PRO A O 1
ATOM 2144 N N . ASN A 1 284 ? 10.758 10.764 -9.926 1.00 93.62 284 ASN A N 1
ATOM 2145 C CA . ASN A 1 284 ? 12.186 11.079 -9.982 1.00 93.62 284 ASN A CA 1
ATOM 2146 C C . ASN A 1 284 ? 12.996 9.851 -10.486 1.00 93.62 284 ASN A C 1
ATOM 2148 O O . ASN A 1 284 ? 12.413 8.781 -10.691 1.00 93.62 284 ASN A O 1
ATOM 2152 N N . PRO A 1 285 ? 14.325 9.948 -10.699 1.00 92.12 285 PRO A N 1
ATOM 2153 C CA . PRO A 1 285 ? 15.113 8.837 -11.241 1.00 92.12 285 PRO A CA 1
ATOM 2154 C C . PRO A 1 285 ? 15.075 7.545 -10.408 1.00 92.12 285 PRO A C 1
ATOM 2156 O O . PRO A 1 285 ? 15.051 6.464 -10.993 1.00 92.12 285 PRO A O 1
ATOM 2159 N N . LEU A 1 286 ? 15.017 7.645 -9.075 1.00 92.25 286 LEU A N 1
ATOM 2160 C CA . LEU A 1 286 ? 14.925 6.490 -8.173 1.00 92.25 286 LEU A CA 1
ATOM 2161 C C . LEU A 1 286 ? 13.541 5.846 -8.254 1.00 92.25 286 LEU A C 1
ATOM 2163 O O . LEU A 1 286 ? 13.438 4.640 -8.430 1.00 92.25 286 LEU A O 1
ATOM 2167 N N . LEU A 1 287 ? 12.479 6.657 -8.231 1.00 93.69 287 LEU A N 1
ATOM 2168 C CA . LEU A 1 287 ? 11.104 6.178 -8.409 1.00 93.69 287 LEU A CA 1
ATOM 2169 C C . LEU A 1 287 ? 10.895 5.516 -9.778 1.00 93.69 287 LEU A C 1
ATOM 2171 O O . LEU A 1 287 ? 10.151 4.548 -9.885 1.00 93.69 287 LEU A O 1
ATOM 2175 N N . ALA A 1 288 ? 11.571 5.989 -10.827 1.00 93.81 288 ALA A N 1
ATOM 2176 C CA . ALA A 1 288 ? 11.548 5.336 -12.134 1.00 93.81 288 ALA A CA 1
ATOM 2177 C C . ALA A 1 288 ? 12.288 3.985 -12.141 1.00 93.81 288 ALA A C 1
ATOM 2179 O O . ALA A 1 288 ? 11.830 3.051 -12.796 1.00 93.81 288 ALA A O 1
ATOM 2180 N N . ALA A 1 289 ? 13.393 3.862 -11.396 1.00 92.19 289 ALA A N 1
ATOM 2181 C CA . ALA A 1 289 ? 14.094 2.592 -11.205 1.00 92.19 289 ALA A CA 1
ATOM 2182 C C . ALA A 1 289 ? 13.281 1.609 -10.342 1.00 92.19 289 ALA A C 1
ATOM 2184 O O . ALA A 1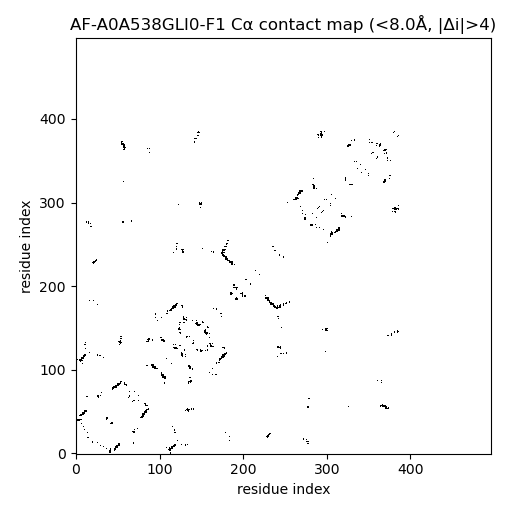 289 ? 13.181 0.439 -10.695 1.00 92.19 289 ALA A O 1
ATOM 2185 N N . TYR A 1 290 ? 12.622 2.081 -9.279 1.00 93.00 290 TYR A N 1
ATOM 2186 C CA . TYR A 1 290 ? 11.673 1.293 -8.488 1.00 93.00 290 TYR A CA 1
ATOM 2187 C C . TYR A 1 290 ? 10.514 0.773 -9.348 1.00 93.00 290 TYR A C 1
ATOM 2189 O O . TYR A 1 290 ? 10.235 -0.420 -9.344 1.00 93.00 290 TYR A O 1
ATOM 2197 N N . LEU A 1 291 ? 9.885 1.628 -10.161 1.00 94.31 291 LEU A N 1
ATOM 2198 C CA . LEU A 1 291 ? 8.800 1.210 -11.058 1.00 94.31 291 LEU A CA 1
ATOM 2199 C C . LEU A 1 291 ? 9.238 0.130 -12.067 1.00 94.31 291 LEU A C 1
ATOM 2201 O O . LEU A 1 291 ? 8.431 -0.727 -12.426 1.00 94.31 291 LEU A O 1
ATOM 2205 N N . ALA A 1 292 ? 10.504 0.145 -12.496 1.00 93.94 292 ALA A N 1
ATOM 2206 C CA . ALA A 1 292 ? 11.072 -0.861 -13.391 1.00 93.94 292 ALA A CA 1
ATOM 2207 C C . ALA A 1 292 ? 11.442 -2.167 -12.666 1.00 93.94 292 ALA A C 1
ATOM 2209 O O . ALA A 1 292 ? 10.965 -3.240 -13.022 1.00 93.94 292 ALA A O 1
ATOM 2210 N N . LEU A 1 293 ? 12.313 -2.070 -11.661 1.00 91.38 293 LEU A N 1
ATOM 2211 C CA . LEU A 1 293 ? 12.996 -3.207 -11.040 1.00 91.38 293 LEU A CA 1
ATOM 2212 C C . LEU A 1 293 ? 12.278 -3.682 -9.769 1.00 91.38 293 LEU A C 1
ATOM 2214 O O . LEU A 1 293 ? 12.164 -4.877 -9.523 1.00 91.38 293 LEU A O 1
ATOM 2218 N N . GLY A 1 294 ? 11.775 -2.731 -8.977 1.00 90.56 294 GLY A N 1
ATOM 2219 C CA . GLY A 1 294 ? 11.061 -2.969 -7.722 1.00 90.56 294 GLY A CA 1
ATOM 2220 C C . GLY A 1 294 ? 9.582 -3.317 -7.880 1.00 90.56 294 GLY A C 1
ATOM 2221 O O . GLY A 1 294 ? 8.996 -3.860 -6.948 1.00 90.56 294 GLY A O 1
ATOM 2222 N N . LEU A 1 295 ? 8.997 -3.044 -9.048 1.00 92.88 295 LEU A N 1
ATOM 2223 C CA . LEU A 1 295 ? 7.624 -3.399 -9.396 1.00 92.88 295 LEU A CA 1
ATOM 2224 C C . LEU A 1 295 ? 7.586 -4.303 -10.635 1.00 92.88 295 LEU A C 1
ATOM 2226 O O . LEU A 1 295 ? 7.386 -5.503 -10.485 1.00 92.88 295 LEU A O 1
ATOM 2230 N N . ALA A 1 296 ? 7.808 -3.772 -11.844 1.00 93.12 296 ALA A N 1
ATOM 2231 C CA . ALA A 1 296 ? 7.537 -4.517 -13.080 1.00 93.12 296 ALA A CA 1
ATOM 2232 C C . ALA A 1 296 ? 8.322 -5.843 -13.206 1.00 93.12 296 ALA A C 1
ATOM 2234 O O . ALA A 1 296 ? 7.704 -6.878 -13.442 1.00 93.12 296 ALA A O 1
ATOM 2235 N N . LEU A 1 297 ? 9.641 -5.856 -12.966 1.00 93.19 297 LEU A N 1
ATOM 2236 C CA . LEU A 1 297 ? 10.458 -7.087 -12.996 1.00 93.19 297 LEU A CA 1
ATOM 2237 C C . LEU A 1 297 ? 10.148 -8.103 -11.885 1.00 93.19 297 LEU A C 1
ATOM 2239 O O . LEU A 1 297 ? 10.683 -9.208 -11.921 1.00 93.19 297 LEU A O 1
ATOM 2243 N N . ARG A 1 298 ? 9.320 -7.757 -10.893 1.00 92.56 298 ARG A N 1
ATOM 2244 C CA . ARG A 1 298 ? 8.954 -8.643 -9.775 1.00 92.56 298 ARG A CA 1
ATOM 2245 C C . ARG A 1 298 ? 7.514 -9.162 -9.868 1.00 92.56 298 ARG A C 1
ATOM 2247 O O . ARG A 1 298 ? 7.103 -9.958 -9.030 1.00 92.56 298 ARG A O 1
ATOM 2254 N N . MET A 1 299 ? 6.767 -8.783 -10.908 1.00 92.19 299 MET A N 1
ATOM 2255 C CA . MET A 1 299 ? 5.419 -9.289 -11.211 1.00 92.19 299 MET A CA 1
ATOM 2256 C C . MET A 1 299 ? 5.462 -10.623 -11.983 1.00 92.19 299 MET A C 1
ATOM 2258 O O . MET A 1 299 ? 4.959 -10.721 -13.098 1.00 92.19 299 MET A O 1
ATOM 2262 N N . TRP A 1 300 ? 6.071 -11.654 -11.394 1.00 92.38 300 TRP A N 1
ATOM 2263 C CA . TRP A 1 300 ? 6.161 -13.012 -11.954 1.00 92.38 300 TRP A CA 1
ATOM 2264 C C . TRP A 1 300 ? 5.759 -14.058 -10.912 1.00 92.38 300 TRP A C 1
ATOM 2266 O O . TRP A 1 300 ? 5.926 -13.821 -9.717 1.00 92.38 300 TRP A O 1
ATOM 2276 N N . ARG A 1 301 ? 5.220 -15.205 -11.341 1.00 88.81 301 ARG A N 1
ATOM 2277 C CA . ARG A 1 301 ? 4.702 -16.238 -10.429 1.00 88.81 301 ARG A CA 1
ATOM 2278 C C . ARG A 1 301 ? 5.650 -17.427 -10.244 1.00 88.81 301 ARG A C 1
ATOM 2280 O O . ARG A 1 301 ? 5.895 -17.796 -9.103 1.00 88.81 301 ARG A O 1
ATOM 2287 N N . ASP A 1 302 ? 6.178 -17.982 -11.333 1.00 87.31 302 ASP A N 1
ATOM 2288 C CA . ASP A 1 302 ? 6.872 -19.285 -11.314 1.00 87.31 302 ASP A CA 1
ATOM 2289 C C . ASP A 1 302 ? 8.401 -19.186 -11.486 1.00 87.31 302 ASP A C 1
ATOM 2291 O O . ASP A 1 302 ? 9.134 -20.105 -11.124 1.00 87.31 302 ASP A O 1
ATOM 2295 N N . GLY A 1 303 ? 8.901 -18.060 -12.003 1.00 89.00 303 GLY A N 1
ATOM 2296 C CA . GLY A 1 303 ? 10.330 -17.762 -12.099 1.00 89.00 303 GLY A CA 1
ATOM 2297 C C . GLY A 1 303 ? 10.614 -16.335 -12.574 1.00 89.00 303 GLY A C 1
ATOM 2298 O O . GLY A 1 303 ? 9.764 -15.688 -13.186 1.00 89.00 303 GLY A O 1
ATOM 2299 N N . PHE A 1 304 ? 11.820 -15.835 -12.293 1.00 91.81 304 PHE A N 1
ATOM 2300 C CA . PHE A 1 304 ? 12.265 -14.503 -12.717 1.00 91.81 304 PHE A CA 1
ATOM 2301 C C . PHE A 1 304 ? 12.342 -14.414 -14.260 1.00 91.81 304 PHE A C 1
ATOM 2303 O O . PHE A 1 304 ? 12.930 -15.304 -14.877 1.00 91.81 304 PHE A O 1
ATOM 2310 N N . PRO A 1 305 ? 11.790 -13.367 -14.908 1.00 92.56 305 PRO A N 1
ATOM 2311 C CA . PRO A 1 305 ? 11.524 -13.381 -16.352 1.00 92.56 305 PRO A CA 1
ATOM 2312 C C . PRO A 1 305 ? 12.746 -13.143 -17.256 1.00 92.56 305 PRO A C 1
ATOM 2314 O O . PRO A 1 305 ? 12.607 -13.232 -18.472 1.00 92.56 305 PRO A O 1
ATOM 2317 N N . LEU A 1 306 ? 13.923 -12.828 -16.705 1.00 93.56 306 LEU A N 1
ATOM 2318 C CA . LEU A 1 306 ? 15.168 -12.632 -17.461 1.00 93.56 306 LEU A CA 1
ATOM 2319 C C . LEU A 1 306 ? 16.165 -13.765 -17.199 1.00 93.56 306 LEU A C 1
ATOM 2321 O O . LEU A 1 306 ? 16.282 -14.233 -16.065 1.00 93.56 306 LEU A O 1
ATOM 2325 N N . ALA A 1 307 ? 16.903 -14.158 -18.238 1.00 93.44 307 ALA A N 1
ATOM 2326 C CA . ALA A 1 307 ? 18.017 -15.099 -18.140 1.00 93.44 307 ALA A CA 1
ATOM 2327 C C . ALA A 1 307 ? 19.201 -14.501 -17.346 1.00 93.44 307 ALA A C 1
ATOM 2329 O O . ALA A 1 307 ? 19.263 -13.287 -17.121 1.00 93.44 307 ALA A O 1
ATOM 2330 N N . ASP A 1 308 ? 20.167 -15.330 -16.929 1.00 89.88 308 ASP A N 1
ATOM 2331 C CA . ASP A 1 308 ? 21.408 -14.811 -16.331 1.00 89.88 308 ASP A CA 1
ATOM 2332 C C . ASP A 1 308 ? 22.199 -14.004 -17.378 1.00 89.88 308 ASP A C 1
ATOM 2334 O O . ASP A 1 308 ? 22.336 -14.418 -18.527 1.00 89.88 308 ASP A O 1
ATOM 2338 N N . GLY A 1 309 ? 22.658 -12.809 -17.003 1.00 89.69 309 GLY A N 1
ATOM 2339 C CA . GLY A 1 309 ? 23.176 -11.802 -17.942 1.00 89.69 309 GLY A CA 1
ATOM 2340 C C . GLY A 1 309 ? 22.122 -11.050 -18.782 1.00 89.69 309 GLY A C 1
ATOM 2341 O O . GLY A 1 309 ? 22.492 -10.144 -19.529 1.00 89.69 309 GLY A O 1
ATOM 2342 N N . GLY A 1 310 ? 20.827 -11.367 -18.651 1.00 92.31 310 GLY A N 1
ATOM 2343 C CA . GLY A 1 310 ? 19.735 -10.746 -19.411 1.00 92.31 310 GLY A CA 1
ATOM 2344 C C . GLY A 1 310 ? 19.529 -9.247 -19.132 1.00 92.31 310 GLY A C 1
ATOM 2345 O O . GLY A 1 310 ? 19.805 -8.739 -18.043 1.00 92.31 310 GLY A O 1
ATOM 2346 N N . THR A 1 311 ? 19.026 -8.509 -20.128 1.00 94.62 311 THR A N 1
ATOM 2347 C CA . THR A 1 311 ? 19.026 -7.033 -20.147 1.00 94.62 311 THR A CA 1
ATOM 2348 C C . THR A 1 311 ? 17.637 -6.404 -19.968 1.00 94.62 311 THR A C 1
ATOM 2350 O O . THR A 1 311 ? 16.747 -6.544 -20.806 1.00 94.62 311 THR A O 1
ATOM 2353 N N . ALA A 1 312 ? 17.467 -5.593 -18.918 1.00 93.75 312 ALA A N 1
ATOM 2354 C CA . ALA A 1 312 ? 16.270 -4.772 -18.705 1.00 93.75 312 ALA A CA 1
ATOM 2355 C C . ALA A 1 312 ? 16.413 -3.363 -19.318 1.00 93.75 312 ALA A C 1
ATOM 2357 O O . ALA A 1 312 ? 17.117 -2.502 -18.785 1.00 93.75 312 ALA A O 1
ATOM 2358 N N . ILE A 1 313 ? 15.704 -3.095 -20.417 1.00 95.00 313 ILE A N 1
ATOM 2359 C CA . ILE A 1 313 ? 15.702 -1.803 -21.120 1.00 95.00 313 ILE A CA 1
ATOM 2360 C C . ILE A 1 313 ? 14.578 -0.917 -20.566 1.00 95.00 313 ILE A C 1
ATOM 2362 O O . ILE A 1 313 ? 13.403 -1.075 -20.902 1.00 95.00 313 ILE A O 1
ATOM 2366 N N . VAL A 1 314 ? 14.931 0.043 -19.709 1.00 94.75 314 VAL A N 1
ATOM 2367 C CA . VAL A 1 314 ? 13.957 0.910 -19.025 1.00 94.75 314 VAL A CA 1
ATOM 2368 C C . VAL A 1 314 ? 13.656 2.171 -19.842 1.00 94.75 314 VAL A C 1
ATOM 2370 O O . VAL A 1 314 ? 14.443 3.118 -19.874 1.00 94.75 314 VAL A O 1
ATOM 2373 N N . LEU A 1 315 ? 12.476 2.224 -20.466 1.00 93.81 315 LEU A N 1
ATOM 2374 C CA . LEU A 1 315 ? 12.019 3.369 -21.255 1.00 93.81 315 LEU A CA 1
ATOM 2375 C C . LEU A 1 315 ? 11.494 4.491 -20.347 1.00 93.81 315 LEU A C 1
ATOM 2377 O O . LEU A 1 315 ? 10.289 4.659 -20.137 1.00 93.81 315 LEU A O 1
ATOM 2381 N N . HIS A 1 316 ? 12.417 5.302 -19.830 1.00 91.06 316 HIS A N 1
ATOM 2382 C CA . HIS A 1 316 ? 12.120 6.540 -19.114 1.00 91.06 316 HIS A CA 1
ATOM 2383 C C . HIS A 1 316 ? 13.110 7.660 -19.474 1.00 91.06 316 HIS A C 1
ATOM 2385 O O . HIS A 1 316 ? 14.225 7.410 -19.915 1.00 91.06 316 HIS A O 1
ATOM 2391 N N . ARG A 1 317 ? 12.719 8.928 -19.270 1.00 86.25 317 ARG A N 1
ATOM 2392 C CA . ARG A 1 317 ? 13.577 10.097 -19.561 1.00 86.25 317 ARG A CA 1
ATOM 2393 C C . ARG A 1 317 ? 14.515 10.506 -18.413 1.00 86.25 317 ARG A C 1
ATOM 2395 O O . ARG A 1 317 ? 15.223 11.500 -18.556 1.00 86.25 317 ARG A O 1
ATOM 2402 N N . PHE A 1 318 ? 14.445 9.823 -17.266 1.00 88.19 318 PHE A N 1
ATOM 2403 C CA . PHE A 1 318 ? 15.302 9.995 -16.076 1.00 88.19 318 PHE A CA 1
ATOM 2404 C C . PHE A 1 318 ? 15.668 11.450 -15.706 1.00 88.19 318 PHE A C 1
ATOM 2406 O O . PHE A 1 318 ? 16.783 11.746 -15.279 1.00 88.19 318 PHE A O 1
ATOM 2413 N N . HIS A 1 319 ? 14.717 12.379 -15.846 1.00 85.81 319 HIS A N 1
ATOM 2414 C CA . HIS A 1 319 ? 14.928 13.778 -15.475 1.00 85.81 319 HIS A CA 1
ATOM 2415 C C . HIS A 1 319 ? 15.225 13.869 -13.971 1.00 85.81 319 HIS A C 1
ATOM 2417 O O . HIS A 1 319 ? 14.434 13.386 -13.162 1.00 85.81 319 HIS A O 1
ATOM 2423 N N . ARG A 1 320 ? 16.339 14.514 -13.593 1.00 89.00 320 ARG A N 1
ATOM 2424 C CA . ARG A 1 320 ? 16.794 14.689 -12.197 1.00 89.00 320 ARG A CA 1
ATOM 2425 C C . ARG A 1 320 ? 15.958 15.732 -11.429 1.00 89.00 320 ARG A C 1
ATOM 2427 O O . ARG A 1 320 ? 16.493 16.652 -10.822 1.00 89.00 320 ARG A O 1
ATOM 2434 N N . ARG A 1 321 ? 14.629 15.604 -11.486 1.00 88.94 321 ARG A N 1
ATOM 2435 C CA . ARG A 1 321 ? 13.652 16.438 -10.777 1.00 88.94 321 ARG A CA 1
ATOM 2436 C C . ARG A 1 321 ? 13.006 15.617 -9.667 1.00 88.94 321 ARG A C 1
ATOM 2438 O O . ARG A 1 321 ? 12.424 14.572 -9.937 1.00 88.94 321 ARG A O 1
ATOM 2445 N N . PHE A 1 322 ? 13.068 16.144 -8.453 1.00 92.81 322 PHE A N 1
ATOM 2446 C CA . PHE A 1 322 ? 12.384 15.634 -7.270 1.00 92.81 322 PHE A CA 1
ATOM 2447 C C . PHE A 1 322 ? 11.281 16.634 -6.913 1.00 92.81 322 PHE A C 1
ATOM 2449 O O . PHE A 1 322 ? 11.509 17.844 -6.983 1.00 92.81 322 PHE A O 1
ATOM 2456 N N . SER A 1 323 ? 10.077 16.164 -6.592 1.00 89.75 323 SER A N 1
ATOM 2457 C CA . SER A 1 323 ? 8.998 17.056 -6.149 1.00 89.75 323 SER A CA 1
ATOM 2458 C C . SER A 1 323 ? 9.305 17.637 -4.768 1.00 89.75 323 SER A C 1
ATOM 2460 O O . SER A 1 323 ? 9.767 16.928 -3.873 1.00 89.75 323 SER A O 1
ATOM 2462 N N . HIS A 1 324 ? 9.025 18.926 -4.581 1.00 87.62 324 HIS A N 1
ATOM 2463 C CA . HIS A 1 324 ? 9.244 19.622 -3.317 1.00 87.62 324 HIS A CA 1
ATOM 2464 C C . HIS A 1 324 ? 7.903 19.965 -2.646 1.00 87.62 324 HIS A C 1
ATOM 2466 O O . HIS A 1 324 ? 7.022 20.473 -3.339 1.00 87.62 324 HIS A O 1
ATOM 2472 N N . PRO A 1 325 ? 7.733 19.756 -1.324 1.00 89.00 325 PRO A N 1
ATOM 2473 C CA . PRO A 1 325 ? 8.639 19.073 -0.386 1.00 89.00 325 PRO A CA 1
ATOM 2474 C C . PRO A 1 325 ? 8.480 17.536 -0.372 1.00 89.00 325 PRO A C 1
ATOM 2476 O O . PRO A 1 325 ? 9.166 16.847 0.380 1.00 89.00 325 PRO A O 1
ATOM 2479 N N . THR A 1 326 ? 7.578 16.990 -1.188 1.00 90.69 326 THR A N 1
ATOM 2480 C CA . THR A 1 326 ? 7.038 15.621 -1.112 1.00 90.69 326 THR A CA 1
ATOM 2481 C C . THR A 1 326 ? 8.030 14.482 -1.349 1.00 90.69 326 THR A C 1
ATOM 2483 O O . THR A 1 326 ? 7.832 13.404 -0.796 1.00 90.69 326 THR A O 1
ATOM 2486 N N . GLN A 1 327 ? 9.090 14.704 -2.132 1.00 93.69 327 GLN A N 1
ATOM 2487 C CA . GLN A 1 327 ? 10.110 13.699 -2.473 1.00 93.69 327 GLN A CA 1
ATOM 2488 C C . GLN A 1 327 ? 11.511 14.066 -1.942 1.00 93.69 327 GLN A C 1
ATOM 2490 O O . GLN A 1 327 ? 12.519 13.606 -2.483 1.00 93.69 327 GLN A O 1
ATOM 2495 N N . GLN A 1 328 ? 11.607 14.898 -0.900 1.00 93.88 328 GLN A N 1
ATOM 2496 C CA . GLN A 1 328 ? 12.900 15.314 -0.333 1.00 93.88 328 GLN A CA 1
ATOM 2497 C C . GLN A 1 328 ? 13.760 14.140 0.192 1.00 93.88 328 GLN A C 1
ATOM 2499 O O . GLN A 1 328 ? 14.953 14.145 -0.110 1.00 93.88 328 GLN A O 1
ATOM 2504 N N . PRO A 1 329 ? 13.214 13.083 0.835 1.00 95.62 329 PRO A N 1
ATOM 2505 C CA . PRO A 1 329 ? 13.982 11.874 1.152 1.00 95.62 329 PRO A CA 1
ATOM 2506 C C . PRO A 1 329 ? 14.658 11.224 -0.061 1.00 95.62 329 PRO A C 1
ATOM 2508 O O . PRO A 1 329 ? 15.833 10.878 0.002 1.00 95.62 329 PRO A O 1
ATOM 2511 N N . TYR A 1 330 ? 13.971 11.130 -1.207 1.00 94.88 330 TYR A N 1
ATOM 2512 C CA . TYR A 1 330 ? 14.578 10.605 -2.438 1.00 94.88 330 TYR A CA 1
ATOM 2513 C C . TYR A 1 330 ? 15.732 11.485 -2.933 1.00 94.88 330 TYR A C 1
ATOM 2515 O O . TYR A 1 330 ? 16.692 10.966 -3.497 1.00 94.88 330 TYR A O 1
ATOM 2523 N N . ARG A 1 331 ? 15.671 12.806 -2.718 1.00 93.50 331 ARG A N 1
ATOM 2524 C CA . ARG A 1 331 ? 16.782 13.714 -3.036 1.00 93.50 331 ARG A CA 1
ATOM 2525 C C . ARG A 1 331 ? 17.972 13.484 -2.101 1.00 93.50 331 ARG A C 1
ATOM 2527 O O . ARG A 1 331 ? 19.091 13.403 -2.599 1.00 93.50 331 ARG A O 1
ATOM 2534 N N . ALA A 1 332 ? 17.738 13.344 -0.795 1.00 91.19 332 ALA A N 1
ATOM 2535 C CA . ALA A 1 332 ? 18.785 13.060 0.187 1.00 91.19 332 ALA A CA 1
ATOM 2536 C C . ALA A 1 332 ? 19.481 11.717 -0.109 1.00 91.19 332 ALA A C 1
ATOM 2538 O O . ALA A 1 332 ? 20.698 11.677 -0.283 1.00 91.19 332 ALA A O 1
ATOM 2539 N N . PHE A 1 333 ? 18.702 10.651 -0.319 1.00 91.88 333 PHE A N 1
ATOM 2540 C CA . PHE A 1 333 ? 19.197 9.337 -0.742 1.00 91.88 333 PHE A CA 1
ATOM 2541 C C . PHE A 1 333 ? 20.006 9.407 -2.050 1.00 91.88 333 PHE A C 1
ATOM 2543 O O . PHE A 1 333 ? 21.078 8.807 -2.163 1.00 91.88 333 PHE A O 1
ATOM 2550 N N . PHE A 1 334 ? 19.524 10.158 -3.050 1.00 90.06 334 PHE A N 1
ATOM 2551 C CA . PHE A 1 334 ? 20.242 10.355 -4.314 1.00 90.06 334 PHE A CA 1
ATOM 2552 C C . PHE A 1 334 ? 21.575 11.088 -4.113 1.00 90.06 334 PHE A C 1
ATOM 2554 O O . PHE A 1 334 ? 22.552 10.785 -4.793 1.00 90.06 334 PHE A O 1
ATOM 2561 N N . GLN A 1 335 ? 21.643 12.037 -3.176 1.00 86.56 335 GLN A N 1
ATOM 2562 C CA . GLN A 1 335 ? 22.880 12.742 -2.838 1.00 86.56 335 GLN A CA 1
ATOM 2563 C C . GLN A 1 335 ? 23.869 11.834 -2.093 1.00 86.56 335 GLN A C 1
ATOM 2565 O O . GLN A 1 335 ? 25.038 11.819 -2.471 1.00 86.56 335 GLN A O 1
ATOM 2570 N N . ALA A 1 336 ? 23.418 11.030 -1.124 1.00 82.50 336 ALA A N 1
ATOM 2571 C CA . ALA A 1 336 ? 24.258 10.042 -0.439 1.00 82.50 336 ALA A CA 1
ATOM 2572 C C . ALA A 1 336 ? 24.852 9.019 -1.428 1.00 82.50 336 ALA A C 1
ATOM 2574 O O . ALA A 1 336 ? 26.069 8.917 -1.566 1.00 82.50 336 ALA A O 1
ATOM 2575 N N . THR A 1 337 ? 24.007 8.361 -2.228 1.00 79.25 337 THR A N 1
ATOM 2576 C CA . THR A 1 337 ? 24.442 7.371 -3.241 1.00 79.25 337 THR A CA 1
ATOM 2577 C C . THR A 1 337 ? 25.262 7.953 -4.399 1.00 79.25 337 THR A C 1
ATOM 2579 O O . THR A 1 337 ? 25.919 7.203 -5.116 1.00 79.25 337 THR A O 1
ATOM 2582 N N . THR A 1 338 ? 25.272 9.278 -4.588 1.00 75.88 338 THR A N 1
ATOM 2583 C CA . THR A 1 338 ? 26.176 9.949 -5.543 1.00 75.88 338 THR A CA 1
ATOM 2584 C C . THR A 1 338 ? 27.533 10.304 -4.918 1.00 75.88 338 THR A C 1
ATOM 2586 O O . THR A 1 338 ? 28.511 10.417 -5.650 1.00 75.88 338 THR A O 1
ATOM 2589 N N . ARG A 1 339 ? 27.609 10.494 -3.592 1.00 66.00 339 ARG A N 1
ATOM 2590 C CA . ARG A 1 339 ? 28.848 10.844 -2.867 1.00 66.00 339 ARG A CA 1
ATOM 2591 C C . ARG A 1 339 ? 29.685 9.618 -2.514 1.00 66.00 339 ARG A C 1
ATOM 2593 O O . ARG A 1 339 ? 30.869 9.593 -2.812 1.00 66.00 339 ARG A O 1
ATOM 2600 N N . PHE A 1 340 ? 29.036 8.638 -1.897 1.00 58.09 340 PHE A N 1
ATOM 2601 C CA . PHE A 1 340 ? 29.651 7.432 -1.335 1.00 58.09 340 PHE A CA 1
ATOM 2602 C C . PHE A 1 340 ? 29.660 6.271 -2.348 1.00 58.09 340 PHE A C 1
ATOM 2604 O O . PHE A 1 340 ? 30.494 5.376 -2.331 1.00 58.09 340 PHE A O 1
ATOM 2611 N N . GLY A 1 341 ? 28.763 6.321 -3.338 1.00 58.09 341 GLY A N 1
ATOM 2612 C CA . GLY A 1 341 ? 28.689 5.331 -4.406 1.00 58.09 341 GLY A CA 1
ATOM 2613 C C . GLY A 1 341 ? 27.725 4.191 -4.082 1.00 58.09 341 GLY A C 1
ATOM 2614 O O . GLY A 1 341 ? 26.547 4.418 -3.791 1.00 58.09 341 GLY A O 1
ATOM 2615 N N . ARG A 1 342 ? 28.178 2.943 -4.258 1.00 58.38 342 ARG A N 1
ATOM 2616 C CA . ARG A 1 342 ? 27.308 1.749 -4.241 1.00 58.38 342 ARG A CA 1
ATOM 2617 C C . ARG A 1 342 ? 27.591 0.761 -3.112 1.00 58.38 342 ARG A C 1
ATOM 2619 O O . ARG A 1 342 ? 26.850 -0.220 -3.023 1.00 58.38 342 ARG A O 1
ATOM 2626 N N . GLU A 1 343 ? 28.618 0.990 -2.302 1.00 59.47 343 GLU A N 1
ATOM 2627 C CA . GLU A 1 343 ? 29.002 0.063 -1.239 1.00 59.47 343 GLU A CA 1
ATOM 2628 C C . GLU A 1 343 ? 27.966 0.042 -0.106 1.00 59.47 343 GLU A C 1
ATOM 2630 O O . GLU A 1 343 ? 27.156 0.957 0.058 1.00 59.47 343 GLU A O 1
ATOM 2635 N N . SER A 1 344 ? 27.902 -1.077 0.616 1.00 64.50 344 SER A N 1
ATOM 2636 C CA . SER A 1 344 ? 26.799 -1.358 1.541 1.00 64.50 344 SER A CA 1
ATOM 2637 C C . SER A 1 344 ? 26.953 -0.692 2.906 1.00 64.50 344 SER A C 1
ATOM 2639 O O . SER A 1 344 ? 25.942 -0.451 3.559 1.00 64.50 344 SER A O 1
ATOM 2641 N N . VAL A 1 345 ? 28.179 -0.389 3.344 1.00 68.94 345 VAL A N 1
ATOM 2642 C CA . VAL A 1 345 ? 28.449 0.127 4.698 1.00 68.94 345 VAL A CA 1
ATOM 2643 C C . VAL A 1 345 ? 27.991 1.580 4.835 1.00 68.94 345 VAL A C 1
ATOM 2645 O O . VAL A 1 345 ? 27.108 1.862 5.639 1.00 68.94 345 VAL A O 1
ATOM 2648 N N . GLU A 1 346 ? 28.489 2.473 3.979 1.00 74.69 346 GLU A N 1
ATOM 2649 C CA . GLU A 1 346 ? 28.124 3.901 3.976 1.00 74.69 346 GLU A CA 1
ATOM 2650 C C . GLU A 1 346 ? 26.620 4.110 3.714 1.00 74.69 346 GLU A C 1
ATOM 2652 O O . GLU A 1 346 ? 26.015 5.071 4.184 1.00 74.69 346 GLU A O 1
ATOM 2657 N N . LEU A 1 347 ? 25.978 3.185 2.989 1.00 80.19 347 LEU A N 1
ATOM 2658 C CA . LEU A 1 347 ? 24.531 3.208 2.783 1.00 80.19 347 LEU A CA 1
ATOM 2659 C C . LEU A 1 347 ? 23.747 2.839 4.051 1.00 80.19 347 LEU A C 1
ATOM 2661 O O . LEU A 1 347 ? 22.693 3.423 4.284 1.00 80.19 347 LEU A O 1
ATOM 2665 N N . LEU A 1 348 ? 24.238 1.895 4.862 1.00 82.94 348 LEU A N 1
ATOM 2666 C CA . LEU A 1 348 ? 23.640 1.556 6.159 1.00 82.94 348 LEU A CA 1
ATOM 2667 C C . LEU A 1 348 ? 23.814 2.694 7.174 1.00 82.94 348 LEU A C 1
ATOM 2669 O O . LEU A 1 348 ? 22.955 2.883 8.032 1.00 82.94 348 LEU A O 1
ATOM 2673 N N . GLU A 1 349 ? 24.896 3.464 7.072 1.00 86.50 349 GLU A N 1
ATOM 2674 C CA . GLU A 1 349 ? 25.101 4.679 7.865 1.00 86.50 349 GLU A CA 1
ATOM 2675 C C . GLU A 1 349 ? 24.151 5.793 7.412 1.00 86.50 349 GLU A C 1
ATOM 2677 O O . GLU A 1 349 ? 23.370 6.281 8.227 1.00 86.50 349 GLU A O 1
ATOM 2682 N N . ALA A 1 350 ? 24.085 6.086 6.109 1.00 88.31 350 ALA A N 1
ATOM 2683 C CA . ALA A 1 350 ? 23.122 7.035 5.546 1.00 88.31 350 ALA A CA 1
ATOM 2684 C C . ALA A 1 350 ? 21.650 6.637 5.798 1.00 88.31 350 ALA A C 1
ATOM 2686 O O . ALA A 1 350 ? 20.777 7.504 5.859 1.00 88.31 350 ALA A O 1
ATOM 2687 N N . GLU A 1 351 ? 21.349 5.342 5.949 1.00 91.44 351 GLU A N 1
ATOM 2688 C CA . GLU A 1 351 ? 20.022 4.873 6.357 1.00 91.44 351 GLU A CA 1
ATOM 2689 C C . GLU A 1 351 ? 19.725 5.185 7.824 1.00 91.44 351 GLU A C 1
ATOM 2691 O O . GLU A 1 351 ? 18.623 5.639 8.122 1.00 91.44 351 GLU A O 1
ATOM 2696 N N . ARG A 1 352 ? 20.691 4.991 8.731 1.00 91.12 352 ARG A N 1
ATOM 2697 C CA . ARG A 1 352 ? 20.555 5.354 10.153 1.00 91.12 352 ARG A CA 1
ATOM 2698 C C . ARG A 1 352 ? 20.409 6.864 10.325 1.00 91.12 352 ARG A C 1
ATOM 2700 O O . ARG A 1 352 ? 19.473 7.305 10.978 1.00 91.12 352 ARG A O 1
ATOM 2707 N N . GLU A 1 353 ? 21.258 7.651 9.661 1.00 92.62 353 GLU A N 1
ATOM 2708 C CA . GLU A 1 353 ? 21.144 9.117 9.638 1.00 92.62 353 GLU A CA 1
ATOM 2709 C C . GLU A 1 353 ? 19.761 9.576 9.153 1.00 92.62 353 GLU A C 1
ATOM 2711 O O . GLU A 1 353 ? 19.173 10.490 9.725 1.00 92.62 353 GLU A O 1
ATOM 2716 N N . ALA A 1 354 ? 19.208 8.925 8.124 1.00 93.75 354 ALA A N 1
ATOM 2717 C CA . ALA A 1 354 ? 17.860 9.217 7.647 1.00 93.75 354 ALA A CA 1
ATOM 2718 C C . ALA A 1 354 ? 16.772 8.745 8.632 1.00 93.75 354 ALA A C 1
ATOM 2720 O O . ALA A 1 354 ? 15.780 9.448 8.819 1.00 93.75 354 ALA A O 1
ATOM 2721 N N . ALA A 1 355 ? 16.938 7.575 9.254 1.00 93.69 355 ALA A N 1
ATOM 2722 C CA . ALA A 1 355 ? 16.004 7.017 10.234 1.00 93.69 355 ALA A CA 1
ATOM 2723 C C . ALA A 1 355 ? 15.883 7.876 11.499 1.00 93.69 355 ALA A C 1
ATOM 2725 O O . ALA A 1 355 ? 14.823 7.868 12.122 1.00 93.69 355 ALA A O 1
ATOM 2726 N N . ASP A 1 356 ? 16.938 8.608 11.854 1.00 94.69 356 ASP A N 1
ATOM 2727 C CA . ASP A 1 356 ? 17.018 9.378 13.094 1.00 94.69 356 ASP A CA 1
ATOM 2728 C C . ASP A 1 356 ? 17.046 10.912 12.862 1.00 94.69 356 ASP A C 1
ATOM 2730 O O . ASP A 1 356 ? 17.153 11.668 13.827 1.00 94.69 356 ASP A O 1
ATOM 2734 N N . ASP A 1 357 ? 16.887 11.409 11.620 1.00 96.19 357 ASP A N 1
ATOM 2735 C CA . ASP A 1 357 ? 16.723 12.850 11.331 1.00 96.19 357 ASP A CA 1
ATOM 2736 C C . ASP A 1 357 ? 15.343 13.362 11.805 1.00 96.19 357 ASP A C 1
ATOM 2738 O O . ASP A 1 357 ? 14.320 13.110 11.144 1.00 96.19 357 ASP A O 1
ATOM 2742 N N . PRO A 1 358 ? 15.274 14.173 12.883 1.00 96.31 358 PRO A N 1
ATOM 2743 C CA . PRO A 1 358 ? 14.005 14.669 13.402 1.00 96.31 358 PRO A CA 1
ATOM 2744 C C . PRO A 1 358 ? 13.291 15.592 12.407 1.00 96.31 358 PRO A C 1
ATOM 2746 O O . PRO A 1 358 ? 12.066 15.665 12.414 1.00 96.31 358 PRO A O 1
ATOM 2749 N N . ARG A 1 359 ? 14.014 16.270 11.501 1.00 96.50 359 ARG A N 1
ATOM 2750 C CA . ARG A 1 359 ? 13.415 17.173 10.504 1.00 96.50 359 ARG A CA 1
ATOM 2751 C C . ARG A 1 359 ? 12.718 16.393 9.393 1.00 96.50 359 ARG A C 1
ATOM 2753 O O . ARG A 1 359 ? 11.664 16.829 8.917 1.00 96.50 359 ARG A O 1
ATOM 2760 N N . ALA A 1 360 ? 13.274 15.252 8.984 1.00 96.06 360 ALA A N 1
ATOM 2761 C CA . ALA A 1 360 ? 12.632 14.337 8.046 1.00 96.06 360 ALA A CA 1
ATOM 2762 C C . ALA A 1 360 ? 11.414 13.648 8.677 1.00 96.06 360 ALA A C 1
ATOM 2764 O O . ALA A 1 360 ? 10.354 13.602 8.044 1.00 96.06 360 ALA A O 1
ATOM 2765 N N . ILE A 1 361 ? 11.525 13.201 9.934 1.00 97.44 361 ILE A N 1
ATOM 2766 C CA . ILE A 1 361 ? 10.401 12.653 10.707 1.00 97.44 361 ILE A CA 1
ATOM 2767 C C . ILE A 1 361 ? 9.286 13.704 10.832 1.00 97.44 361 ILE A C 1
ATOM 2769 O O . ILE A 1 361 ? 8.164 13.450 10.398 1.00 97.44 361 ILE A O 1
ATOM 2773 N N . ASP A 1 362 ? 9.574 14.925 11.289 1.00 97.25 362 ASP A N 1
ATOM 2774 C CA . ASP A 1 362 ? 8.586 16.011 11.393 1.00 97.25 362 ASP A CA 1
ATOM 2775 C C . ASP A 1 362 ? 7.951 16.380 10.043 1.00 97.25 362 ASP A C 1
ATOM 2777 O O . ASP A 1 362 ? 6.787 16.795 9.984 1.00 97.25 362 ASP A O 1
ATOM 2781 N N . ALA A 1 363 ? 8.691 16.249 8.937 1.00 97.06 363 ALA A N 1
ATOM 2782 C CA . ALA A 1 363 ? 8.157 16.446 7.593 1.00 97.06 363 ALA A CA 1
ATOM 2783 C C . ALA A 1 363 ? 7.211 15.311 7.163 1.00 97.06 363 ALA A C 1
ATOM 2785 O O . ALA A 1 363 ? 6.193 15.596 6.527 1.00 97.06 363 ALA A O 1
ATOM 2786 N N . TYR A 1 364 ? 7.496 14.059 7.526 1.00 97.44 364 TYR A N 1
ATOM 2787 C CA . TYR A 1 364 ? 6.602 12.917 7.315 1.00 97.44 364 TYR A CA 1
ATOM 2788 C C . TYR A 1 364 ? 5.347 13.008 8.193 1.00 97.44 364 TYR A C 1
ATOM 2790 O O . TYR A 1 364 ? 4.223 13.054 7.680 1.00 97.44 364 TYR A O 1
ATOM 2798 N N . ARG A 1 365 ? 5.532 13.117 9.515 1.00 96.12 365 ARG A N 1
ATOM 2799 C CA . ARG A 1 365 ? 4.452 13.190 10.507 1.00 96.12 365 ARG A CA 1
ATOM 2800 C C . ARG A 1 365 ? 3.546 14.387 10.237 1.00 96.12 365 ARG A C 1
ATOM 2802 O O . ARG A 1 365 ? 2.326 14.236 10.211 1.00 96.12 365 ARG A O 1
ATOM 2809 N N . GLY A 1 366 ? 4.143 15.531 9.899 1.00 95.75 366 GLY A N 1
ATOM 2810 C CA . GLY A 1 366 ? 3.471 16.757 9.469 1.00 95.75 366 GLY A CA 1
ATOM 2811 C C . GLY A 1 366 ? 2.897 16.752 8.044 1.00 95.75 366 GLY A C 1
ATOM 2812 O O . GLY A 1 366 ? 2.568 17.828 7.545 1.00 95.75 366 GLY A O 1
ATOM 2813 N N . ARG A 1 367 ? 2.773 15.590 7.377 1.00 94.62 367 ARG A N 1
ATOM 2814 C CA . ARG A 1 367 ? 2.130 15.399 6.053 1.00 94.62 367 ARG A CA 1
ATOM 2815 C C . ARG A 1 367 ? 2.818 16.118 4.872 1.00 94.62 367 ARG A C 1
ATOM 2817 O O . ARG A 1 367 ? 2.248 16.204 3.784 1.00 94.62 367 ARG A O 1
ATOM 2824 N N . ARG A 1 368 ? 4.042 16.631 5.053 1.00 94.62 368 ARG A N 1
ATOM 2825 C CA . ARG A 1 368 ? 4.802 17.394 4.039 1.00 94.62 368 ARG A CA 1
ATOM 2826 C C . ARG A 1 368 ? 5.597 16.489 3.092 1.00 94.62 368 ARG A C 1
ATOM 2828 O O . ARG A 1 368 ? 5.684 16.798 1.906 1.00 94.62 368 ARG A O 1
ATOM 2835 N N . SER A 1 369 ? 6.155 15.383 3.585 1.00 95.75 369 SER A N 1
ATOM 2836 C CA . SER A 1 369 ? 7.001 14.464 2.806 1.00 95.75 369 SER A CA 1
ATOM 2837 C C . SER A 1 369 ? 6.666 12.988 3.043 1.00 95.75 369 SER A C 1
ATOM 2839 O O . SER A 1 369 ? 5.868 12.656 3.920 1.00 95.75 369 SER A O 1
ATOM 2841 N N . CYS A 1 370 ? 7.235 12.098 2.230 1.00 96.44 370 CYS A N 1
ATOM 2842 C CA . CYS A 1 370 ? 7.286 10.670 2.550 1.00 96.44 370 CYS A CA 1
ATOM 2843 C C . CYS A 1 370 ? 8.234 10.399 3.733 1.00 96.44 370 CYS A C 1
ATOM 2845 O O . CYS A 1 370 ? 8.970 11.288 4.161 1.00 96.44 370 CYS A O 1
ATOM 2847 N N . HIS A 1 371 ? 8.221 9.175 4.261 1.00 97.69 371 HIS A N 1
ATOM 2848 C CA . HIS A 1 371 ? 9.126 8.772 5.337 1.00 97.69 371 HIS A CA 1
ATOM 2849 C C . HIS A 1 371 ? 10.593 8.802 4.865 1.00 97.69 371 HIS A C 1
ATOM 2851 O O . HIS A 1 371 ? 10.846 8.414 3.716 1.00 97.69 371 HIS A O 1
ATOM 2857 N N . PRO A 1 372 ? 11.572 9.181 5.711 1.00 97.25 372 PRO A N 1
ATOM 2858 C CA . PRO A 1 372 ? 12.991 9.126 5.347 1.00 97.25 372 PRO A CA 1
ATOM 2859 C C . PRO A 1 372 ? 13.463 7.743 4.873 1.00 97.25 372 PRO A C 1
ATOM 2861 O O . PRO A 1 372 ? 14.258 7.659 3.943 1.00 97.25 372 PRO A O 1
ATOM 2864 N N . LEU A 1 373 ? 12.920 6.665 5.453 1.00 96.69 373 LEU A N 1
ATOM 2865 C CA . LEU A 1 373 ? 13.218 5.272 5.074 1.00 96.69 373 LEU A CA 1
ATOM 2866 C C . LEU A 1 373 ? 12.584 4.790 3.751 1.00 96.69 373 LEU A C 1
ATOM 2868 O O . LEU A 1 373 ? 12.994 3.747 3.242 1.00 96.69 373 LEU A O 1
ATOM 2872 N N . LEU A 1 374 ? 11.604 5.497 3.169 1.00 95.69 374 LEU A N 1
ATOM 2873 C CA . LEU A 1 374 ? 10.911 5.012 1.960 1.00 95.69 374 LEU A CA 1
ATOM 2874 C C . LEU A 1 374 ? 11.856 4.779 0.753 1.00 95.69 374 LEU A C 1
ATOM 2876 O O . LEU A 1 374 ? 11.748 3.723 0.134 1.00 95.69 374 LEU A O 1
ATOM 2880 N N . PRO A 1 375 ? 12.816 5.672 0.425 1.00 94.50 375 PRO A N 1
ATOM 2881 C CA . PRO A 1 375 ? 13.767 5.446 -0.668 1.00 94.50 375 PRO A CA 1
ATOM 2882 C C . PRO A 1 375 ? 14.674 4.225 -0.464 1.00 94.50 375 PRO A C 1
ATOM 2884 O O . PRO A 1 375 ? 15.115 3.631 -1.446 1.00 94.50 375 PRO A O 1
ATOM 2887 N N . PHE A 1 376 ? 14.947 3.844 0.789 1.00 92.56 376 PHE A N 1
ATOM 2888 C CA . PHE A 1 376 ? 15.757 2.671 1.129 1.00 92.56 376 PHE A CA 1
ATOM 2889 C C . PHE A 1 376 ? 14.953 1.381 0.916 1.00 92.56 376 PHE A C 1
ATOM 2891 O O . PHE A 1 376 ? 15.419 0.480 0.221 1.00 92.56 376 PHE A O 1
ATOM 2898 N N . ALA A 1 377 ? 13.700 1.339 1.385 1.00 91.69 377 ALA A N 1
ATOM 2899 C CA . ALA A 1 377 ? 12.778 0.234 1.105 1.00 91.69 377 ALA A CA 1
ATOM 2900 C C . ALA A 1 377 ? 12.521 0.049 -0.410 1.00 91.69 377 ALA A C 1
ATOM 2902 O O . ALA A 1 377 ? 12.587 -1.073 -0.921 1.00 91.69 377 ALA A O 1
ATOM 2903 N N . ASP A 1 378 ? 12.312 1.147 -1.149 1.00 91.50 378 ASP A N 1
ATOM 2904 C CA . ASP A 1 378 ? 12.186 1.132 -2.614 1.00 91.50 378 ASP A CA 1
ATOM 2905 C C . ASP A 1 378 ? 13.471 0.618 -3.298 1.00 91.50 378 ASP A C 1
ATOM 2907 O O . ASP A 1 378 ? 13.395 -0.125 -4.282 1.00 91.50 378 ASP A O 1
ATOM 2911 N N . ARG A 1 379 ? 14.661 0.988 -2.794 1.00 86.69 379 ARG A N 1
ATOM 2912 C CA . ARG A 1 379 ? 15.953 0.541 -3.343 1.00 86.69 379 ARG A CA 1
ATOM 2913 C C . ARG A 1 379 ? 16.186 -0.947 -3.115 1.00 86.69 379 ARG A C 1
ATOM 2915 O O . ARG A 1 379 ? 16.572 -1.624 -4.063 1.00 86.69 379 ARG A O 1
ATOM 2922 N N . ASP A 1 380 ? 15.937 -1.474 -1.923 1.00 82.62 380 ASP A N 1
ATOM 2923 C CA . ASP A 1 380 ? 16.131 -2.903 -1.641 1.00 82.62 380 ASP A CA 1
ATOM 2924 C C . ASP A 1 380 ? 15.193 -3.765 -2.488 1.00 82.62 380 ASP A C 1
ATOM 2926 O O . ASP A 1 380 ? 15.616 -4.749 -3.103 1.00 82.62 380 ASP A O 1
ATOM 2930 N N . GLY A 1 381 ? 13.936 -3.325 -2.623 1.00 73.25 381 GLY A N 1
ATOM 2931 C CA . GLY A 1 381 ? 12.973 -3.930 -3.536 1.00 73.25 381 GLY A CA 1
ATOM 2932 C C . GLY A 1 381 ? 13.424 -3.918 -5.002 1.00 73.25 381 GLY A C 1
ATOM 2933 O O . GLY A 1 381 ? 13.026 -4.807 -5.749 1.00 73.25 381 GLY A O 1
ATOM 2934 N N . ALA A 1 382 ? 14.250 -2.952 -5.413 1.00 61.66 382 ALA A N 1
ATOM 2935 C CA . ALA A 1 382 ? 14.767 -2.796 -6.775 1.00 61.66 382 ALA A CA 1
ATOM 2936 C C . ALA A 1 382 ? 16.163 -3.412 -7.016 1.00 61.66 382 ALA A C 1
ATOM 2938 O O . ALA A 1 382 ? 16.526 -3.644 -8.167 1.00 61.66 382 ALA A O 1
ATOM 2939 N N . GLY A 1 383 ? 16.959 -3.640 -5.966 1.00 57.94 383 GLY A N 1
ATOM 2940 C CA . GLY A 1 383 ? 18.347 -4.108 -6.054 1.00 57.94 383 GLY A CA 1
ATOM 2941 C C . GLY A 1 383 ? 18.528 -5.562 -5.624 1.00 57.94 383 GLY A C 1
ATOM 2942 O O . GLY A 1 383 ? 19.020 -6.380 -6.401 1.00 57.94 383 GLY A O 1
ATOM 2943 N N . ASP A 1 384 ? 18.090 -5.887 -4.409 1.00 49.47 384 ASP A N 1
ATOM 2944 C CA . ASP A 1 384 ? 18.206 -7.229 -3.828 1.00 49.47 384 ASP A CA 1
ATOM 2945 C C . ASP A 1 384 ? 17.030 -8.122 -4.242 1.00 49.47 384 ASP A C 1
ATOM 2947 O O . ASP A 1 384 ? 17.216 -9.306 -4.515 1.00 49.47 384 ASP A O 1
ATOM 2951 N N . GLY A 1 385 ? 15.831 -7.544 -4.379 1.00 45.09 385 GLY A N 1
ATOM 2952 C CA . GLY A 1 385 ? 14.645 -8.235 -4.900 1.00 45.09 385 GLY A CA 1
ATOM 2953 C C . GLY A 1 385 ? 14.693 -8.553 -6.403 1.00 45.09 385 GLY A C 1
ATOM 2954 O O . GLY A 1 385 ? 13.879 -9.337 -6.878 1.00 45.09 385 GLY A O 1
ATOM 2955 N N . ALA A 1 386 ? 15.629 -7.963 -7.156 1.00 42.94 386 ALA A N 1
ATOM 2956 C CA . ALA A 1 386 ? 15.742 -8.122 -8.611 1.00 42.94 386 ALA A CA 1
ATOM 2957 C C . ALA A 1 386 ? 16.910 -9.023 -9.058 1.00 42.94 386 ALA A C 1
ATOM 2959 O O . ALA A 1 386 ? 17.038 -9.317 -10.244 1.00 42.94 386 ALA A O 1
ATOM 2960 N N . ARG A 1 387 ? 17.773 -9.469 -8.135 1.00 48.03 387 ARG A N 1
ATOM 2961 C CA . ARG A 1 387 ? 18.871 -10.400 -8.432 1.00 48.03 387 ARG A CA 1
ATOM 2962 C C . ARG A 1 387 ? 18.467 -11.819 -8.034 1.00 48.03 387 ARG A C 1
ATOM 2964 O O . ARG A 1 387 ? 18.072 -12.008 -6.884 1.00 48.03 387 ARG A O 1
ATOM 2971 N N . PRO A 1 388 ? 18.607 -12.837 -8.904 1.00 45.28 388 PRO A N 1
ATOM 2972 C CA . PRO A 1 388 ? 18.495 -14.217 -8.457 1.00 45.28 388 PRO A CA 1
ATOM 2973 C C . PRO A 1 388 ? 19.601 -14.504 -7.437 1.00 45.28 388 PRO A C 1
ATOM 2975 O O . PRO A 1 388 ? 20.789 -14.545 -7.763 1.00 45.28 388 PRO A O 1
ATOM 2978 N N . ARG A 1 389 ? 19.215 -14.715 -6.173 1.00 44.03 389 ARG A N 1
ATOM 2979 C CA . ARG A 1 389 ? 20.109 -15.364 -5.208 1.00 44.03 389 ARG A CA 1
ATOM 2980 C C . ARG A 1 389 ? 20.440 -16.748 -5.766 1.00 44.03 389 ARG A C 1
ATOM 2982 O O . ARG A 1 389 ? 19.534 -17.465 -6.183 1.00 44.03 389 ARG A O 1
ATOM 2989 N N . ARG A 1 390 ? 21.724 -17.127 -5.759 1.00 39.97 390 ARG A N 1
ATOM 2990 C CA . ARG A 1 390 ? 22.193 -18.465 -6.163 1.00 39.97 390 ARG A CA 1
ATOM 2991 C C . ARG A 1 390 ? 21.724 -19.522 -5.156 1.00 39.97 390 ARG A C 1
ATOM 2993 O O . ARG A 1 390 ? 22.496 -19.989 -4.324 1.00 39.97 390 ARG A O 1
ATOM 3000 N N . GLY A 1 391 ? 20.440 -19.862 -5.213 1.00 33.91 391 GLY A N 1
ATOM 3001 C CA . GLY A 1 391 ? 19.907 -21.063 -4.588 1.00 33.91 391 GLY A CA 1
ATOM 3002 C C . GLY A 1 391 ? 20.444 -22.318 -5.287 1.00 33.91 391 GLY A C 1
ATOM 3003 O O . GLY A 1 391 ? 20.928 -22.233 -6.421 1.00 33.91 391 GLY A O 1
ATOM 3004 N N . PRO A 1 392 ? 20.366 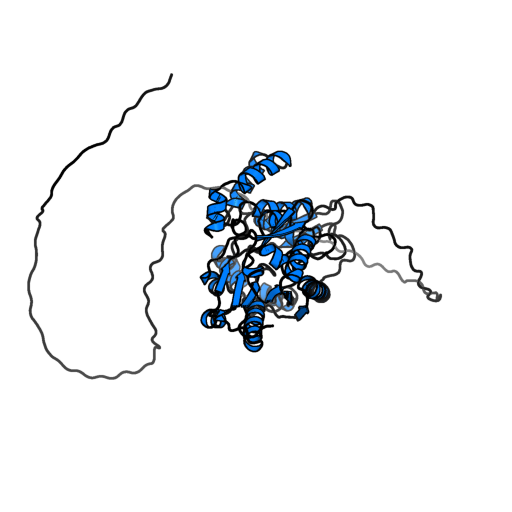-23.494 -4.642 1.00 32.62 392 PRO A N 1
ATOM 3005 C CA . PRO A 1 392 ? 20.609 -24.752 -5.335 1.00 32.62 392 PRO A CA 1
ATOM 3006 C C . PRO A 1 392 ? 19.624 -24.883 -6.503 1.00 32.62 392 PRO A C 1
ATOM 3008 O O . PRO A 1 392 ? 18.457 -24.504 -6.374 1.00 32.62 392 PRO A O 1
ATOM 3011 N N . ALA A 1 393 ? 20.093 -25.417 -7.634 1.00 31.23 393 ALA A N 1
ATOM 3012 C CA . ALA A 1 393 ? 19.261 -25.607 -8.820 1.00 31.23 393 ALA A CA 1
ATOM 3013 C C . ALA A 1 393 ? 17.963 -26.364 -8.466 1.00 31.23 393 ALA A C 1
ATOM 3015 O O . ALA A 1 393 ? 18.011 -27.278 -7.632 1.00 31.23 393 ALA A O 1
ATOM 3016 N N . PRO A 1 394 ? 16.813 -26.015 -9.080 1.00 36.62 394 PRO A N 1
ATOM 3017 C CA . PRO A 1 394 ? 15.548 -26.670 -8.779 1.00 36.62 394 PRO A CA 1
ATOM 3018 C C . PRO A 1 394 ? 15.706 -28.178 -8.969 1.00 36.62 394 PRO A C 1
ATOM 3020 O O . PRO A 1 394 ? 16.127 -28.642 -10.033 1.00 36.62 394 PRO A O 1
ATOM 3023 N N . ARG A 1 395 ? 15.392 -28.950 -7.919 1.00 33.78 395 ARG A N 1
ATOM 3024 C CA . ARG A 1 395 ? 15.390 -30.414 -7.994 1.00 33.78 395 ARG A CA 1
ATOM 3025 C C . ARG A 1 395 ? 14.422 -30.812 -9.099 1.00 33.78 395 ARG A C 1
ATOM 3027 O O . ARG A 1 395 ? 13.213 -30.693 -8.917 1.00 33.78 395 ARG A O 1
ATOM 3034 N N . ARG A 1 396 ? 14.960 -31.285 -10.228 1.00 31.95 396 ARG A N 1
ATOM 3035 C CA . ARG A 1 396 ? 14.159 -31.895 -11.290 1.00 31.95 396 ARG A CA 1
ATOM 3036 C C . ARG A 1 396 ? 13.351 -33.019 -10.652 1.00 31.95 396 ARG A C 1
ATOM 3038 O O . ARG A 1 396 ? 13.928 -34.004 -10.192 1.00 31.95 396 ARG A O 1
ATOM 3045 N N . LEU A 1 397 ? 12.033 -32.848 -10.600 1.00 34.84 397 LEU A N 1
ATOM 3046 C CA . LEU A 1 397 ? 11.134 -33.959 -10.328 1.00 34.84 397 LEU A CA 1
ATOM 3047 C C . LEU A 1 397 ? 11.395 -35.024 -11.407 1.00 34.84 397 LEU A C 1
ATOM 3049 O O . LEU A 1 397 ? 11.616 -34.654 -12.567 1.00 34.84 397 LEU A O 1
ATOM 3053 N N . PRO A 1 398 ? 11.437 -36.321 -11.056 1.00 28.78 398 PRO A N 1
ATOM 3054 C CA . PRO A 1 398 ? 11.602 -37.363 -12.058 1.00 28.78 398 PRO A CA 1
ATOM 3055 C C . PRO A 1 398 ? 10.443 -37.269 -13.064 1.00 28.78 398 PRO A C 1
ATOM 3057 O O . PRO A 1 398 ? 9.308 -37.017 -12.647 1.00 28.78 398 PRO A O 1
ATOM 3060 N N . PRO A 1 399 ? 10.699 -37.430 -14.375 1.00 29.98 399 PRO A N 1
ATOM 3061 C CA . PRO A 1 399 ? 9.649 -37.318 -15.376 1.00 29.98 399 PRO A CA 1
ATOM 3062 C C . PRO A 1 399 ? 8.593 -38.398 -15.133 1.00 29.98 399 PRO A C 1
ATOM 3064 O O . PRO A 1 399 ? 8.891 -39.591 -15.169 1.00 29.98 399 PRO A O 1
ATOM 3067 N N . VAL A 1 400 ? 7.352 -37.975 -14.889 1.00 33.41 400 VAL A N 1
ATOM 3068 C CA . VAL A 1 400 ? 6.196 -38.876 -14.879 1.00 33.41 400 VAL A CA 1
ATOM 3069 C C . VAL A 1 400 ? 5.945 -39.284 -16.325 1.00 33.41 400 VAL A C 1
ATOM 3071 O O . VAL A 1 400 ? 5.502 -38.463 -17.122 1.00 33.41 400 VAL A O 1
ATOM 3074 N N . THR A 1 401 ? 6.278 -40.524 -16.676 1.00 26.36 401 THR A N 1
ATOM 3075 C CA . THR A 1 401 ? 6.200 -41.025 -18.053 1.00 26.36 401 THR A CA 1
ATOM 3076 C C . THR A 1 401 ? 4.740 -41.169 -18.505 1.00 26.36 401 THR A C 1
ATOM 3078 O O . THR A 1 401 ? 4.037 -42.029 -17.969 1.00 26.36 401 THR A O 1
ATOM 3081 N N . PRO A 1 402 ? 4.255 -40.395 -19.497 1.00 29.78 402 PRO A N 1
ATOM 3082 C CA . PRO A 1 402 ? 2.947 -40.640 -20.085 1.00 29.78 402 PRO A CA 1
ATOM 3083 C C . PRO A 1 402 ? 3.056 -41.813 -21.066 1.00 29.78 402 PRO A C 1
ATOM 3085 O O . PRO A 1 402 ? 3.812 -41.758 -22.035 1.00 29.78 402 PRO A O 1
ATOM 3088 N N . VAL A 1 403 ? 2.299 -42.883 -20.829 1.00 29.23 403 VAL A N 1
ATOM 3089 C CA . VAL A 1 403 ? 2.189 -43.993 -21.785 1.00 29.23 403 VAL A CA 1
ATOM 3090 C C . VAL A 1 403 ? 1.123 -43.639 -22.821 1.00 29.23 403 VAL A C 1
ATOM 3092 O O . VAL A 1 403 ? -0.068 -43.690 -22.522 1.00 29.23 403 VAL A O 1
ATOM 3095 N N . LEU A 1 404 ? 1.551 -43.304 -24.040 1.00 32.78 404 LEU A N 1
ATOM 3096 C CA . LEU A 1 404 ? 0.709 -43.303 -25.241 1.00 32.78 404 LEU A CA 1
ATOM 3097 C C . LEU A 1 404 ? 1.247 -44.327 -26.263 1.00 32.78 404 LEU A C 1
ATOM 3099 O O . LEU A 1 404 ? 2.447 -44.612 -26.255 1.00 32.78 404 LEU A O 1
ATOM 3103 N N . PRO A 1 405 ? 0.378 -44.912 -27.110 1.00 27.64 405 PRO A N 1
ATOM 3104 C CA . PRO A 1 405 ? 0.753 -45.978 -28.038 1.00 27.64 405 PRO A CA 1
ATOM 3105 C C . PRO A 1 405 ? 1.515 -45.484 -29.280 1.00 27.64 405 PRO A C 1
ATOM 3107 O O . PRO A 1 405 ? 1.379 -44.340 -29.704 1.00 27.64 405 PRO A O 1
ATOM 3110 N N . ASP A 1 406 ? 2.288 -46.397 -29.873 1.00 25.55 406 ASP A N 1
ATOM 3111 C CA . ASP A 1 406 ? 3.082 -46.212 -31.096 1.00 25.55 406 ASP A CA 1
ATOM 3112 C C . ASP A 1 406 ? 2.197 -46.208 -32.359 1.00 25.55 406 ASP A C 1
ATOM 3114 O O . ASP A 1 406 ? 1.440 -47.151 -32.602 1.00 25.55 406 ASP A O 1
ATOM 3118 N N . SER A 1 407 ? 2.331 -45.175 -33.191 1.00 30.52 407 SER A N 1
ATOM 3119 C CA . SER A 1 407 ? 1.900 -45.173 -34.591 1.00 30.52 407 SER A CA 1
ATOM 3120 C C . SER A 1 407 ? 2.890 -44.354 -35.429 1.00 30.52 407 SER A C 1
ATOM 3122 O O . SER A 1 407 ? 3.321 -43.269 -35.040 1.00 30.52 407 SER A O 1
ATOM 3124 N N . ARG A 1 408 ? 3.317 -44.921 -36.563 1.00 26.66 408 ARG A N 1
ATOM 3125 C CA . ARG A 1 408 ? 4.489 -44.472 -37.338 1.00 26.66 408 ARG A CA 1
ATOM 3126 C C . ARG A 1 408 ? 4.087 -43.931 -38.708 1.00 26.66 408 ARG A C 1
ATOM 3128 O O . ARG A 1 408 ? 3.010 -44.261 -39.195 1.00 26.66 408 ARG A O 1
ATOM 3135 N N . ASN A 1 409 ? 5.038 -43.239 -39.342 1.00 27.20 409 ASN A N 1
ATOM 3136 C CA . ASN A 1 409 ? 4.971 -42.640 -40.682 1.00 27.20 409 ASN A CA 1
ATOM 3137 C C . ASN A 1 409 ? 3.998 -41.439 -40.808 1.00 27.20 409 ASN A C 1
ATOM 3139 O O . ASN A 1 409 ? 3.058 -41.305 -40.036 1.00 27.20 409 ASN A O 1
ATOM 3143 N N . ASP A 1 410 ? 4.215 -40.478 -41.716 1.00 28.20 410 ASP A N 1
ATOM 3144 C CA . ASP A 1 410 ? 5.159 -40.447 -42.852 1.00 28.20 410 ASP A CA 1
ATOM 3145 C C . ASP A 1 410 ? 6.188 -39.287 -42.827 1.00 28.20 410 ASP A C 1
ATOM 3147 O O . ASP A 1 410 ? 6.300 -38.537 -41.859 1.00 28.20 410 ASP A O 1
ATOM 3151 N N . ARG A 1 411 ? 7.026 -39.217 -43.873 1.00 29.69 411 ARG A N 1
ATOM 3152 C CA . ARG A 1 411 ? 8.195 -38.321 -44.022 1.00 29.69 411 ARG A CA 1
ATOM 3153 C C . ARG A 1 411 ? 7.877 -36.974 -44.712 1.00 29.69 411 ARG A C 1
ATOM 3155 O O . ARG A 1 411 ? 6.825 -36.851 -45.333 1.00 29.69 411 ARG A O 1
ATOM 3162 N N . PRO A 1 412 ? 8.767 -35.960 -44.605 1.00 32.06 412 PRO A N 1
ATOM 3163 C CA . PRO A 1 412 ? 8.479 -34.592 -45.045 1.00 32.06 412 PRO A CA 1
ATOM 3164 C C . PRO A 1 412 ? 8.660 -34.371 -46.553 1.00 32.06 412 PRO A C 1
ATOM 3166 O O . PRO A 1 412 ? 9.335 -35.143 -47.235 1.00 32.06 412 PRO A O 1
ATOM 3169 N N . LEU A 1 413 ? 8.137 -33.237 -47.030 1.00 26.88 413 LEU A N 1
ATOM 3170 C CA . LEU A 1 413 ? 8.569 -32.592 -48.268 1.00 26.88 413 LEU A CA 1
ATOM 3171 C C . LEU A 1 413 ? 9.255 -31.264 -47.944 1.00 26.88 413 LEU A C 1
ATOM 3173 O O . LEU A 1 413 ? 8.761 -30.479 -47.138 1.00 26.88 413 LEU A O 1
ATOM 3177 N N . ASP A 1 414 ? 10.390 -31.057 -48.598 1.00 25.84 414 ASP A N 1
ATOM 3178 C CA . ASP A 1 414 ? 11.235 -29.871 -48.534 1.00 25.84 414 ASP A CA 1
ATOM 3179 C C . ASP A 1 414 ? 11.163 -29.131 -49.880 1.00 25.84 414 ASP A C 1
ATOM 3181 O O . ASP A 1 414 ? 11.110 -29.777 -50.939 1.00 25.84 414 ASP A O 1
ATOM 3185 N N . GLN A 1 415 ? 11.133 -27.796 -49.848 1.00 30.78 415 GLN A N 1
ATOM 3186 C CA . GLN A 1 415 ? 11.410 -26.966 -51.021 1.00 30.78 415 GLN A CA 1
ATOM 3187 C C . GLN A 1 415 ? 11.643 -25.493 -50.660 1.00 30.78 415 GLN A C 1
ATOM 3189 O O . GLN A 1 415 ? 10.766 -24.818 -50.117 1.00 30.78 415 GLN A O 1
ATOM 3194 N N . ASP A 1 416 ? 12.822 -25.000 -51.042 1.00 26.03 416 ASP A N 1
ATOM 3195 C CA . ASP A 1 416 ? 13.208 -23.590 -51.035 1.00 26.03 416 ASP A CA 1
ATOM 3196 C C . ASP A 1 416 ? 12.194 -22.673 -51.738 1.00 26.03 416 ASP A C 1
ATOM 3198 O O . ASP A 1 416 ? 11.647 -23.014 -52.788 1.00 26.03 416 ASP A O 1
ATOM 3202 N N . LEU A 1 417 ? 12.140 -21.413 -51.297 1.00 27.67 417 LEU A N 1
ATOM 3203 C CA . LEU A 1 417 ? 12.225 -20.285 -52.230 1.00 27.67 417 LEU A CA 1
ATOM 3204 C C . LEU A 1 417 ? 13.001 -19.123 -51.590 1.00 27.67 417 LEU A C 1
ATOM 3206 O O . LEU A 1 417 ? 13.069 -18.998 -50.368 1.00 27.67 417 LEU A O 1
ATOM 3210 N N . ARG A 1 418 ? 13.672 -18.326 -52.428 1.00 25.25 418 ARG A N 1
ATOM 3211 C CA . ARG A 1 418 ? 14.815 -17.496 -52.019 1.00 25.25 418 ARG A CA 1
ATOM 3212 C C . ARG A 1 418 ? 14.481 -16.042 -51.685 1.00 25.25 418 ARG A C 1
ATOM 3214 O O . ARG A 1 418 ? 13.527 -15.470 -52.192 1.00 25.25 418 ARG A O 1
ATOM 3221 N N . GLU A 1 419 ? 15.374 -15.485 -50.868 1.00 24.33 419 GLU A N 1
ATOM 3222 C CA . GLU A 1 419 ? 15.979 -14.146 -50.960 1.00 24.33 419 GLU A CA 1
ATOM 3223 C C . GLU A 1 419 ? 15.290 -13.094 -51.854 1.00 24.33 419 GLU A C 1
ATOM 3225 O O . GLU A 1 419 ? 15.310 -13.203 -53.077 1.00 24.33 419 GLU A O 1
ATOM 3230 N N . GLU A 1 420 ? 14.959 -11.940 -51.266 1.00 26.64 420 GLU A N 1
ATOM 3231 C CA . GLU A 1 420 ? 15.491 -10.691 -51.821 1.00 26.64 420 GLU A CA 1
ATOM 3232 C C . GLU A 1 420 ? 15.892 -9.713 -50.701 1.00 26.64 420 GLU A C 1
ATOM 3234 O O . GLU A 1 420 ? 15.257 -9.622 -49.648 1.00 26.64 420 GLU A O 1
ATOM 3239 N N . LEU A 1 421 ? 17.005 -9.011 -50.913 1.00 23.70 421 LEU A N 1
ATOM 3240 C CA . LEU A 1 421 ? 17.518 -7.955 -50.040 1.00 23.70 421 LEU A CA 1
ATOM 3241 C C . LEU A 1 421 ? 16.929 -6.603 -50.449 1.00 23.70 421 LEU A C 1
ATOM 3243 O O . LEU A 1 421 ? 16.751 -6.355 -51.633 1.00 23.70 421 LEU A O 1
ATOM 3247 N N . LEU A 1 422 ? 16.830 -5.662 -49.504 1.00 24.14 422 LEU A N 1
ATOM 3248 C CA . LEU A 1 422 ? 17.387 -4.314 -49.702 1.00 24.14 422 LEU A CA 1
ATOM 3249 C C . LEU A 1 422 ? 17.534 -3.564 -48.367 1.00 24.14 422 LEU A C 1
ATOM 3251 O O . LEU A 1 422 ? 16.818 -3.810 -47.397 1.00 24.14 422 LEU A O 1
ATOM 3255 N N . ARG A 1 423 ? 18.519 -2.661 -48.301 1.00 25.67 423 ARG A N 1
ATOM 3256 C CA . ARG A 1 423 ? 18.886 -1.881 -47.102 1.00 25.67 423 ARG A CA 1
ATOM 3257 C C . ARG A 1 423 ? 19.258 -0.432 -47.511 1.00 25.67 423 ARG A C 1
ATOM 3259 O O . ARG A 1 423 ? 19.057 -0.075 -48.666 1.00 25.67 423 ARG A O 1
ATOM 3266 N N . PRO A 1 424 ? 19.613 0.463 -46.573 1.00 31.38 424 PRO A N 1
ATOM 3267 C CA . PRO A 1 424 ? 18.805 1.632 -46.245 1.00 31.38 424 PRO A CA 1
ATOM 3268 C C . PRO A 1 424 ? 19.258 2.932 -46.933 1.00 31.38 424 PRO A C 1
ATOM 3270 O O . PRO A 1 424 ? 20.405 3.062 -47.354 1.00 31.38 424 PRO A O 1
ATOM 3273 N N . LEU A 1 425 ? 18.398 3.955 -46.899 1.00 27.66 425 LEU A N 1
ATOM 3274 C CA . LEU A 1 425 ? 18.803 5.346 -47.127 1.00 27.66 425 LEU A CA 1
ATOM 3275 C C . LEU A 1 425 ? 19.018 6.085 -45.800 1.00 27.66 425 LEU A C 1
ATOM 3277 O O . LEU A 1 425 ? 18.125 6.158 -44.956 1.00 27.66 425 LEU A O 1
ATOM 3281 N N . LEU A 1 426 ? 20.211 6.661 -45.644 1.00 24.97 426 LEU A N 1
ATOM 3282 C CA . LEU A 1 426 ? 20.542 7.634 -44.604 1.00 24.97 426 LEU A CA 1
ATOM 3283 C C . LEU A 1 426 ? 20.276 9.053 -45.119 1.00 24.97 426 LEU A C 1
ATOM 3285 O O . LEU A 1 426 ? 20.624 9.376 -46.251 1.00 24.97 426 LEU A O 1
ATOM 3289 N N . ALA A 1 427 ? 19.763 9.924 -44.251 1.00 26.08 427 ALA A N 1
ATOM 3290 C CA . ALA A 1 427 ? 19.785 11.371 -44.447 1.00 26.08 427 ALA A CA 1
ATOM 3291 C C . ALA A 1 427 ? 20.490 12.019 -43.246 1.00 26.08 427 ALA A C 1
ATOM 3293 O O . ALA A 1 427 ? 20.125 11.775 -42.096 1.00 26.08 427 ALA A O 1
ATOM 3294 N N . ARG A 1 428 ? 21.528 12.813 -43.522 1.00 23.52 428 ARG A N 1
ATOM 3295 C CA . ARG A 1 428 ? 22.421 13.445 -42.540 1.00 23.52 428 ARG A CA 1
ATOM 3296 C C . ARG A 1 428 ? 22.220 14.957 -42.589 1.00 23.52 428 ARG A C 1
ATOM 3298 O O . ARG A 1 428 ? 22.390 15.544 -43.650 1.00 23.52 428 ARG A O 1
ATOM 3305 N N . PHE A 1 429 ? 21.932 15.573 -41.448 1.00 23.00 429 PHE A N 1
ATOM 3306 C CA . PHE A 1 429 ? 22.103 17.011 -41.220 1.00 23.00 429 PHE A CA 1
ATOM 3307 C C . PHE A 1 429 ? 22.692 17.225 -39.821 1.00 23.00 429 PHE A C 1
ATOM 3309 O O . PHE A 1 429 ? 22.526 16.366 -38.954 1.00 23.00 429 PHE A O 1
ATOM 3316 N N . ALA A 1 430 ? 23.459 18.301 -39.656 1.00 23.88 430 ALA A N 1
ATOM 3317 C CA . ALA A 1 430 ? 24.452 18.449 -38.590 1.00 23.88 430 ALA A CA 1
ATOM 3318 C C . ALA A 1 430 ? 24.107 19.557 -37.571 1.00 23.88 430 ALA A C 1
ATOM 3320 O O . ALA A 1 430 ? 22.988 20.071 -37.552 1.00 23.88 430 ALA A O 1
ATOM 3321 N N . GLU A 1 431 ? 25.092 19.855 -36.721 1.00 23.47 431 GLU A N 1
ATOM 3322 C CA . GLU A 1 431 ? 25.203 20.938 -35.731 1.00 23.47 431 GLU A CA 1
ATOM 3323 C C . GLU A 1 431 ? 24.750 22.353 -36.228 1.00 23.47 431 GLU A C 1
ATOM 3325 O O . GLU A 1 431 ? 24.525 22.563 -37.416 1.00 23.47 431 GLU A O 1
ATOM 3330 N N . GLU A 1 432 ? 24.548 23.384 -35.385 1.00 23.33 432 GLU A N 1
ATOM 3331 C CA . GLU A 1 432 ? 25.324 23.692 -34.170 1.00 23.33 432 GLU A CA 1
ATOM 3332 C C . GLU A 1 432 ? 24.631 24.562 -33.084 1.00 23.33 432 GLU A C 1
ATOM 3334 O O . GLU A 1 432 ? 23.538 25.103 -33.238 1.00 23.33 432 GLU A O 1
ATOM 3339 N N . VAL A 1 433 ? 25.330 24.623 -31.947 1.00 27.39 433 VAL A N 1
ATOM 3340 C CA . VAL A 1 433 ? 25.190 25.384 -30.692 1.00 27.39 433 VAL A CA 1
ATOM 3341 C C . VAL A 1 433 ? 24.598 26.803 -30.786 1.00 27.39 433 VAL A C 1
ATOM 3343 O O . VAL A 1 433 ? 25.077 27.632 -31.547 1.00 27.39 433 VAL A O 1
ATOM 3346 N N . PHE A 1 434 ? 23.715 27.149 -29.835 1.00 23.94 434 PHE A N 1
ATOM 3347 C CA . PHE A 1 434 ? 23.939 28.297 -28.931 1.00 23.94 434 PHE A CA 1
ATOM 3348 C C . PHE A 1 434 ? 23.152 28.159 -27.621 1.00 23.94 434 PHE A C 1
ATOM 3350 O O . PHE A 1 434 ? 22.105 27.513 -27.575 1.00 23.94 434 PHE A O 1
ATOM 3357 N N . GLY A 1 435 ? 23.644 28.767 -26.537 1.00 22.86 435 GLY A N 1
ATOM 3358 C CA . GLY A 1 435 ? 22.906 28.792 -25.276 1.00 22.86 435 GLY A CA 1
ATOM 3359 C C . GLY A 1 435 ? 23.453 29.748 -24.221 1.00 22.86 435 GLY A C 1
ATOM 3360 O O . GLY A 1 435 ? 24.622 29.678 -23.845 1.00 22.86 435 GLY A O 1
ATOM 3361 N N . ARG A 1 436 ? 22.562 30.578 -23.668 1.00 24.08 436 ARG A N 1
ATOM 3362 C CA . ARG A 1 436 ? 22.617 31.051 -22.277 1.00 24.08 436 ARG A CA 1
ATOM 3363 C C . ARG A 1 436 ? 21.237 31.549 -21.821 1.00 24.08 436 ARG A C 1
ATOM 3365 O O . ARG A 1 436 ? 20.307 31.604 -22.614 1.00 24.08 436 ARG A O 1
ATOM 3372 N N . ALA A 1 437 ? 21.176 31.811 -20.517 1.00 24.12 437 ALA A N 1
ATOM 3373 C CA . ALA A 1 437 ? 20.160 32.447 -19.668 1.00 24.12 437 ALA A CA 1
ATOM 3374 C C . ALA A 1 437 ? 19.195 33.481 -20.327 1.00 24.12 437 ALA A C 1
ATOM 3376 O O . ALA A 1 437 ? 19.475 33.984 -21.406 1.00 24.12 437 ALA A O 1
ATOM 3377 N N . LEU A 1 438 ? 18.082 33.908 -19.710 1.00 24.75 438 LEU A N 1
ATOM 3378 C CA . LEU A 1 438 ? 17.847 34.204 -18.280 1.00 24.75 438 LEU A CA 1
ATOM 3379 C C . LEU A 1 438 ? 16.328 34.448 -18.020 1.00 24.75 438 LEU A C 1
ATOM 3381 O O . LEU A 1 438 ? 15.613 34.710 -18.982 1.00 24.75 438 LEU A O 1
ATOM 3385 N N . LEU A 1 439 ? 15.897 34.480 -16.744 1.00 25.81 439 LEU A N 1
ATOM 3386 C CA . LEU A 1 439 ? 14.586 34.964 -16.228 1.00 25.81 439 LEU A CA 1
ATOM 3387 C C . LEU A 1 439 ? 13.322 34.151 -16.630 1.00 25.81 439 LEU A C 1
ATOM 3389 O O . LEU A 1 439 ? 13.286 33.527 -17.686 1.00 25.81 439 LEU A O 1
ATOM 3393 N N . ASP A 1 440 ? 12.214 34.123 -15.877 1.00 26.52 440 ASP A N 1
ATOM 3394 C CA . ASP A 1 440 ? 11.987 34.271 -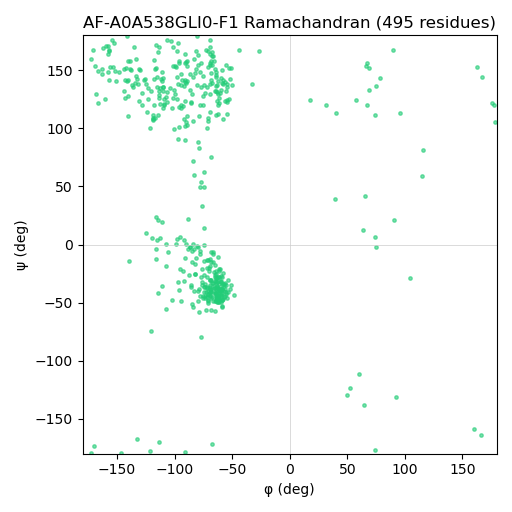14.421 1.00 26.52 440 ASP A CA 1
ATOM 3395 C C . ASP A 1 440 ? 10.630 33.620 -14.047 1.00 26.52 440 ASP A C 1
ATOM 3397 O O . ASP A 1 440 ? 9.795 33.372 -14.921 1.00 26.52 440 ASP A O 1
ATOM 3401 N N . ASP A 1 441 ? 10.388 33.363 -12.755 1.00 32.81 441 ASP A N 1
ATOM 3402 C CA . ASP A 1 441 ? 9.054 33.030 -12.221 1.00 32.81 441 ASP A CA 1
ATOM 3403 C C . ASP A 1 441 ? 8.207 34.305 -12.005 1.00 32.81 441 ASP A C 1
ATOM 3405 O O . ASP A 1 441 ? 8.680 35.257 -11.382 1.00 32.81 441 ASP A O 1
ATOM 3409 N N . PRO A 1 442 ? 6.913 34.290 -12.379 1.00 30.75 442 PRO A N 1
ATOM 3410 C CA . PRO A 1 442 ? 5.883 35.034 -11.646 1.00 30.75 442 PRO A CA 1
ATOM 3411 C C . PRO A 1 442 ? 4.881 34.068 -10.972 1.00 30.75 442 PRO A C 1
ATOM 3413 O O . PRO A 1 442 ? 4.336 33.186 -11.644 1.00 30.75 442 PRO A O 1
ATOM 3416 N N . PRO A 1 443 ? 4.601 34.205 -9.662 1.00 31.81 443 PRO A N 1
ATOM 3417 C CA . PRO A 1 443 ? 3.753 33.268 -8.926 1.00 31.81 443 PRO A CA 1
ATOM 3418 C C . PRO A 1 443 ? 2.284 33.722 -8.789 1.00 31.81 443 PRO A C 1
ATOM 3420 O O . PRO A 1 443 ? 1.939 34.871 -9.036 1.00 31.81 443 PRO A O 1
ATOM 3423 N N . VAL A 1 444 ? 1.471 32.811 -8.232 1.00 27.31 444 VAL A N 1
ATOM 3424 C CA . VAL A 1 444 ? 0.145 33.032 -7.608 1.00 27.31 444 VAL A CA 1
ATOM 3425 C C . VAL A 1 444 ? -1.055 33.295 -8.537 1.00 27.31 444 VAL A C 1
ATOM 3427 O O . VAL A 1 444 ? -1.025 34.041 -9.507 1.00 27.31 444 VAL A O 1
ATOM 3430 N N . VAL A 1 445 ? -2.159 32.631 -8.180 1.00 29.14 445 VAL A N 1
ATOM 3431 C CA . VAL A 1 445 ? -3.511 32.788 -8.730 1.00 29.14 445 VAL A CA 1
ATOM 3432 C C . VAL A 1 445 ? -4.285 33.779 -7.865 1.00 29.14 445 VAL A C 1
ATOM 3434 O O . VAL A 1 445 ? -4.228 33.673 -6.642 1.00 29.14 445 VAL A O 1
ATOM 3437 N N . HIS A 1 446 ? -5.108 34.631 -8.477 1.00 23.58 446 HIS A N 1
ATOM 3438 C CA . HIS A 1 446 ? -6.281 35.193 -7.804 1.00 23.58 446 HIS A CA 1
ATOM 3439 C C . HIS A 1 446 ? -7.567 34.678 -8.456 1.00 23.58 446 HIS A C 1
ATOM 3441 O O . HIS A 1 446 ? -7.702 34.669 -9.678 1.00 23.58 446 HIS A O 1
ATOM 3447 N N . HIS A 1 447 ? -8.498 34.226 -7.617 1.00 25.59 447 HIS A N 1
ATOM 3448 C CA . HIS A 1 447 ? -9.876 33.933 -8.002 1.00 25.59 447 HIS A CA 1
ATOM 3449 C C . HIS A 1 447 ? -10.705 35.218 -7.961 1.00 25.59 447 HIS A C 1
ATOM 3451 O O . HIS A 1 447 ? -10.566 35.989 -7.016 1.00 25.59 447 HIS A O 1
ATOM 3457 N N . HIS A 1 448 ? -11.650 35.350 -8.890 1.00 27.52 448 HIS A N 1
ATOM 3458 C CA . HIS A 1 448 ? -12.981 35.867 -8.576 1.00 27.52 448 HIS A CA 1
ATOM 3459 C C . HIS A 1 448 ? -14.026 35.113 -9.401 1.00 27.52 448 HIS A C 1
ATOM 3461 O O . HIS A 1 448 ? -13.781 34.748 -10.552 1.00 27.52 448 HIS A O 1
ATOM 3467 N N . ASP A 1 449 ? -15.167 34.841 -8.777 1.00 29.69 449 ASP A N 1
ATOM 3468 C CA . ASP A 1 449 ? -16.259 34.065 -9.353 1.00 29.69 449 ASP A CA 1
ATOM 3469 C C . ASP A 1 449 ? -17.209 34.942 -10.180 1.00 29.69 449 ASP A C 1
ATOM 3471 O O . ASP A 1 449 ? -17.488 36.088 -9.832 1.00 29.69 449 ASP A O 1
ATOM 3475 N N . ALA A 1 450 ? -17.773 34.366 -11.242 1.00 26.97 450 ALA A N 1
ATOM 3476 C CA . ALA A 1 450 ? -18.937 34.898 -11.945 1.00 26.97 450 ALA A CA 1
ATOM 3477 C C . ALA A 1 450 ? -19.847 33.725 -12.342 1.00 26.97 450 ALA A C 1
ATOM 3479 O O . ALA A 1 450 ? -19.383 32.740 -12.920 1.00 26.97 450 ALA A O 1
ATOM 3480 N N . VAL A 1 451 ? -21.134 33.799 -11.992 1.00 28.00 451 VAL A N 1
ATOM 3481 C CA . VAL A 1 451 ? -22.073 32.670 -12.092 1.00 28.00 451 VAL A CA 1
ATOM 3482 C C . VAL A 1 451 ? -23.061 32.847 -13.245 1.00 28.00 451 VAL A C 1
ATOM 3484 O O . VAL A 1 451 ? -23.885 33.754 -13.222 1.00 28.00 451 VAL A O 1
ATOM 3487 N N . GLY A 1 452 ? -23.071 31.870 -14.158 1.00 25.72 452 GLY A N 1
ATOM 3488 C CA . GLY A 1 452 ? -24.235 31.512 -14.982 1.00 25.72 452 GLY A CA 1
ATOM 3489 C C . GLY A 1 452 ? -24.605 32.461 -16.131 1.00 25.72 452 GLY A C 1
ATOM 3490 O O . GLY A 1 452 ? -23.925 33.444 -16.398 1.00 25.72 452 GLY A O 1
ATOM 3491 N N . GLY A 1 453 ? -25.707 32.135 -16.821 1.00 26.14 453 GLY A N 1
ATOM 3492 C CA . GLY A 1 453 ? -26.349 33.022 -17.805 1.00 26.14 453 GLY A CA 1
ATOM 3493 C C . GLY A 1 453 ? -26.354 32.519 -19.253 1.00 26.14 453 GLY A C 1
ATOM 3494 O O . GLY A 1 453 ? -25.556 32.947 -20.077 1.00 26.14 453 GLY A O 1
ATOM 3495 N N . LEU A 1 454 ? -27.304 31.636 -19.575 1.00 28.42 454 LEU A N 1
ATOM 3496 C CA . LEU A 1 454 ? -27.674 31.246 -20.944 1.00 28.42 454 LEU A CA 1
ATOM 3497 C C . LEU A 1 454 ? -28.026 32.469 -21.818 1.00 28.42 454 LEU A C 1
ATOM 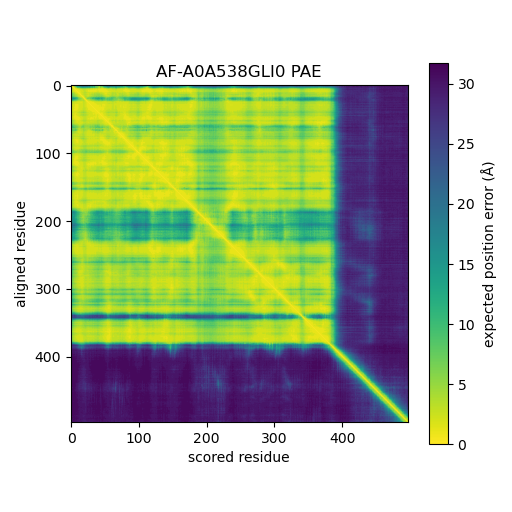3499 O O . LEU A 1 454 ? -28.830 33.301 -21.404 1.00 28.42 454 LEU A O 1
ATOM 3503 N N . THR A 1 455 ? -27.537 32.533 -23.060 1.00 28.03 455 THR A N 1
ATOM 3504 C CA . THR A 1 455 ? -27.936 33.561 -24.040 1.00 28.03 455 THR A CA 1
ATOM 3505 C C . THR A 1 455 ? -29.126 33.116 -24.901 1.00 28.03 455 THR A C 1
ATOM 3507 O O . THR A 1 455 ? -28.969 32.542 -25.978 1.00 28.03 455 THR A O 1
ATOM 3510 N N . GLY A 1 456 ? -30.341 33.413 -24.431 1.00 26.77 456 GLY A N 1
ATOM 3511 C CA . GLY A 1 456 ? -31.573 33.385 -25.233 1.00 26.77 456 GLY A CA 1
ATOM 3512 C C . GLY A 1 456 ? -31.910 34.773 -25.799 1.00 26.77 456 GLY A C 1
ATOM 3513 O O . GLY A 1 456 ? -31.632 35.781 -25.156 1.00 26.77 456 GLY A O 1
ATOM 3514 N N . LYS A 1 457 ? -32.498 34.844 -27.001 1.00 27.27 457 LYS A N 1
ATOM 3515 C CA . LYS A 1 457 ? -32.878 36.115 -27.653 1.00 27.27 457 LYS A CA 1
ATOM 3516 C C . LYS A 1 457 ? -34.305 36.541 -27.294 1.00 27.27 457 LYS A C 1
ATOM 3518 O O . LYS A 1 457 ? -35.204 35.719 -27.433 1.00 27.27 457 LYS A O 1
ATOM 3523 N N . ALA A 1 458 ? -34.515 37.835 -27.046 1.00 26.73 458 ALA A N 1
ATOM 3524 C CA . ALA A 1 458 ? -35.633 38.625 -27.589 1.00 26.73 458 ALA A CA 1
ATOM 3525 C C . ALA A 1 458 ? -35.410 40.128 -27.321 1.00 26.73 458 ALA A C 1
ATOM 3527 O O . ALA A 1 458 ? -34.727 40.489 -26.367 1.00 26.73 458 ALA A O 1
ATOM 3528 N N . HIS A 1 459 ? -35.987 40.990 -28.160 1.00 28.98 459 HIS A N 1
ATOM 3529 C CA . HIS A 1 459 ? -36.090 42.434 -27.911 1.00 28.98 459 HIS A CA 1
ATOM 3530 C C . HIS A 1 459 ? -37.390 42.748 -27.161 1.00 28.98 459 HIS A C 1
ATOM 3532 O O . HIS A 1 459 ? -38.371 42.031 -27.347 1.00 28.98 459 HIS A O 1
ATOM 3538 N N . LEU A 1 460 ? -37.435 43.882 -26.458 1.00 29.23 460 LEU A N 1
ATOM 3539 C CA . LEU A 1 460 ? -38.585 44.797 -26.477 1.00 29.23 460 LEU A CA 1
ATOM 3540 C C . LEU A 1 460 ? -38.140 46.212 -26.058 1.00 29.23 460 LEU A C 1
ATOM 3542 O O . LEU A 1 460 ? -37.011 46.392 -25.607 1.00 29.23 460 LEU A O 1
ATOM 3546 N N . VAL A 1 461 ? -38.999 47.204 -26.298 1.00 29.67 461 VAL A N 1
ATOM 3547 C CA . VAL A 1 461 ? -38.726 48.650 -26.175 1.00 29.67 461 VAL A CA 1
ATOM 3548 C C . VAL A 1 461 ? -39.607 49.251 -25.075 1.00 29.67 461 VAL A C 1
ATOM 3550 O O . VAL A 1 461 ? -40.705 48.749 -24.840 1.00 29.67 461 VAL A O 1
ATOM 3553 N N . GLY A 1 462 ? -39.141 50.323 -24.433 1.00 31.45 462 GLY A N 1
ATOM 3554 C CA . GLY A 1 462 ? -39.922 51.131 -23.497 1.00 31.45 462 GLY A CA 1
ATOM 3555 C C . GLY A 1 462 ? -39.079 52.259 -22.906 1.00 31.45 462 GLY A C 1
ATOM 3556 O O . GLY A 1 462 ? -38.219 52.000 -22.066 1.00 31.45 462 GLY A O 1
ATOM 3557 N N . ASP A 1 463 ? -39.314 53.482 -23.370 1.00 29.89 463 ASP A N 1
ATOM 3558 C CA . ASP A 1 463 ? -38.724 54.711 -22.838 1.00 29.89 463 ASP A CA 1
ATOM 3559 C C . ASP A 1 463 ? -39.505 55.195 -21.596 1.00 29.89 463 ASP A C 1
ATOM 3561 O O . ASP A 1 463 ? -40.710 54.965 -21.505 1.00 29.89 463 ASP A O 1
ATOM 3565 N N . ASP A 1 464 ? -38.831 55.821 -20.624 1.00 32.06 464 ASP A N 1
ATOM 3566 C CA . ASP A 1 464 ? -39.037 57.254 -20.324 1.00 32.06 464 ASP A CA 1
ATOM 3567 C C . ASP A 1 464 ? -38.227 57.750 -19.101 1.00 32.06 464 ASP A C 1
ATOM 3569 O O . ASP A 1 464 ? -38.310 57.245 -17.983 1.00 32.06 464 ASP A O 1
ATOM 3573 N N . ASP A 1 465 ? -37.400 58.752 -19.395 1.00 32.16 465 ASP A N 1
ATOM 3574 C CA . ASP A 1 465 ? -37.198 60.035 -18.708 1.00 32.16 465 ASP A CA 1
ATOM 3575 C C . ASP A 1 465 ? -37.372 60.195 -17.166 1.00 32.16 465 ASP A C 1
ATOM 3577 O O . ASP A 1 465 ? -38.466 60.079 -16.617 1.00 32.16 465 ASP A O 1
ATOM 3581 N N . HIS A 1 466 ? -36.284 60.603 -16.480 1.00 28.89 466 HIS A N 1
ATOM 3582 C CA . HIS A 1 466 ? -36.144 61.906 -15.774 1.00 28.89 466 HIS A CA 1
ATOM 3583 C C . HIS A 1 466 ? -34.994 61.927 -14.729 1.00 28.89 466 HIS A C 1
ATOM 3585 O O . HIS A 1 466 ? -34.691 60.922 -14.090 1.00 28.89 466 HIS A O 1
ATOM 3591 N N . GLY A 1 467 ? -34.418 63.115 -14.455 1.00 29.69 467 GLY A N 1
ATOM 3592 C CA . GLY A 1 467 ? -33.795 63.411 -13.142 1.00 29.69 467 GLY A CA 1
ATOM 3593 C C . GLY A 1 467 ? -32.272 63.650 -13.052 1.00 29.69 467 GLY A C 1
ATOM 3594 O O . GLY A 1 467 ? -31.583 62.997 -12.272 1.00 29.69 467 GLY A O 1
ATOM 3595 N N . HIS A 1 468 ? -31.742 64.650 -13.759 1.00 26.39 468 HIS A N 1
ATOM 3596 C CA . HIS A 1 468 ? -30.432 65.281 -13.478 1.00 26.39 468 HIS A CA 1
ATOM 3597 C C . HIS A 1 468 ? -30.620 66.638 -12.751 1.00 26.39 468 HIS A C 1
ATOM 3599 O O . HIS A 1 468 ? -31.726 67.176 -12.811 1.00 26.39 468 HIS A O 1
ATOM 3605 N N . PRO A 1 469 ? -29.570 67.304 -12.208 1.00 40.47 469 PRO A N 1
ATOM 3606 C CA . PRO A 1 469 ? -28.261 66.839 -11.706 1.00 40.47 469 PRO A CA 1
ATOM 3607 C C . PRO A 1 469 ? -27.928 67.446 -10.307 1.00 40.47 469 PRO A C 1
ATOM 3609 O O . PRO A 1 469 ? -28.766 68.110 -9.710 1.00 40.47 469 PRO A O 1
ATOM 3612 N N . PHE A 1 470 ? -26.679 67.329 -9.821 1.00 27.41 470 PHE A N 1
ATOM 3613 C CA . PHE A 1 470 ? -25.884 68.513 -9.413 1.00 27.41 470 PHE A CA 1
ATOM 3614 C C . PHE A 1 470 ? -24.374 68.206 -9.280 1.00 27.41 470 PHE A C 1
ATOM 3616 O O . PHE A 1 470 ? -23.971 67.108 -8.908 1.00 27.41 470 PHE A O 1
ATOM 3623 N N . GLU A 1 471 ? -23.533 69.192 -9.604 1.00 26.42 471 GLU A N 1
ATOM 3624 C CA . GLU A 1 471 ? -22.060 69.140 -9.566 1.00 26.42 471 GLU A CA 1
ATOM 3625 C C . GLU A 1 471 ? -21.461 69.716 -8.255 1.00 26.42 471 GLU A C 1
ATOM 3627 O O . GLU A 1 471 ? -22.047 70.656 -7.713 1.00 26.42 471 GLU A O 1
ATOM 3632 N N . ARG A 1 472 ? -20.211 69.351 -7.876 1.00 27.20 472 ARG A N 1
ATOM 3633 C CA . ARG A 1 472 ? -18.998 70.229 -8.012 1.00 27.20 472 ARG A CA 1
ATOM 3634 C C . ARG A 1 472 ? -17.731 69.788 -7.247 1.00 27.20 472 ARG A C 1
ATOM 3636 O O . ARG A 1 472 ? -17.816 69.437 -6.084 1.00 27.20 472 ARG A O 1
ATOM 3643 N N . LYS A 1 473 ? -16.576 70.043 -7.900 1.00 27.14 473 LYS A N 1
ATOM 3644 C CA . LYS A 1 473 ? -15.223 70.428 -7.387 1.00 27.14 473 LYS A CA 1
ATOM 3645 C C . LYS A 1 473 ? -14.521 69.494 -6.371 1.00 27.14 473 LYS A C 1
ATOM 3647 O O . LYS A 1 473 ? -15.104 69.123 -5.372 1.00 27.14 473 LYS A O 1
ATOM 3652 N N . LEU A 1 474 ? -13.294 68.990 -6.580 1.00 25.45 474 LEU A N 1
ATOM 3653 C CA . LEU A 1 474 ? -11.956 69.537 -6.950 1.00 25.45 474 LEU A CA 1
ATOM 3654 C C . LEU A 1 474 ? -11.010 69.812 -5.745 1.00 25.45 474 LEU A C 1
ATOM 3656 O O . LEU A 1 474 ? -11.177 70.811 -5.057 1.00 25.45 474 LEU A O 1
ATOM 3660 N N . LEU A 1 475 ? -9.924 69.015 -5.697 1.00 24.70 475 LEU A N 1
ATOM 3661 C CA . LEU A 1 475 ? -8.519 69.346 -5.344 1.00 24.70 475 LEU A CA 1
ATOM 3662 C C . LEU A 1 475 ? -8.016 69.528 -3.880 1.00 24.70 475 LEU A C 1
ATOM 3664 O O . LEU A 1 475 ? -8.635 70.202 -3.071 1.00 24.70 475 LEU A O 1
ATOM 3668 N N . HIS A 1 476 ? -6.759 69.061 -3.682 1.00 26.80 476 HIS A N 1
ATOM 3669 C CA . HIS A 1 476 ? -5.719 69.474 -2.694 1.00 26.80 476 HIS A CA 1
ATOM 3670 C C . HIS A 1 476 ? -5.955 69.213 -1.175 1.00 26.80 476 HIS A C 1
ATOM 3672 O O . HIS A 1 476 ? -7.092 69.143 -0.738 1.00 26.80 476 HIS A O 1
ATOM 3678 N N . HIS A 1 477 ? -4.944 69.107 -0.283 1.00 29.80 477 HIS A N 1
ATOM 3679 C CA . HIS A 1 477 ? -3.582 68.503 -0.331 1.00 29.80 477 HIS A CA 1
ATOM 3680 C C . HIS A 1 477 ? -2.984 68.393 1.113 1.00 29.80 477 HIS A C 1
ATOM 3682 O O . HIS A 1 477 ? -3.270 69.253 1.932 1.00 29.80 477 HIS A O 1
ATOM 3688 N N . VAL A 1 478 ? -2.133 67.384 1.380 1.00 31.34 478 VAL A N 1
ATOM 3689 C CA . VAL A 1 478 ? -0.997 67.311 2.358 1.00 31.34 478 VAL A CA 1
ATOM 3690 C C . VAL A 1 478 ? -1.094 67.934 3.782 1.00 31.34 478 VAL A C 1
ATOM 3692 O O . VAL A 1 478 ? -0.987 69.146 3.924 1.00 31.34 478 VAL A O 1
ATOM 3695 N N . GLN A 1 479 ? -1.083 67.077 4.824 1.00 28.03 479 GLN A N 1
ATOM 3696 C CA . GLN A 1 479 ? -0.233 67.105 6.058 1.00 28.03 479 GLN A CA 1
ATOM 3697 C C . GLN A 1 479 ? -0.661 65.932 6.981 1.00 28.03 479 GLN A C 1
ATOM 3699 O O . GLN A 1 479 ? -1.853 65.713 7.166 1.00 28.03 479 GLN A O 1
ATOM 3704 N N . ASP A 1 480 ? 0.192 64.969 7.352 1.00 27.86 480 ASP A N 1
ATOM 3705 C CA . ASP A 1 480 ? 1.372 64.975 8.251 1.00 27.86 480 ASP A CA 1
ATOM 3706 C C . ASP A 1 480 ? 1.058 65.045 9.758 1.00 27.86 480 ASP A C 1
ATOM 3708 O O . ASP A 1 480 ? 0.675 66.084 10.289 1.00 27.86 480 ASP A O 1
ATOM 3712 N N . LEU A 1 481 ? 1.351 63.942 10.460 1.00 30.36 481 LEU A N 1
ATOM 3713 C CA . LEU A 1 481 ? 1.868 63.951 11.831 1.00 30.36 481 LEU A CA 1
ATOM 3714 C C . LEU A 1 481 ? 2.732 62.695 12.046 1.00 30.36 481 LEU A C 1
ATOM 3716 O O . LEU A 1 481 ? 2.380 61.612 11.577 1.00 30.36 481 LEU A O 1
ATOM 3720 N N . ALA A 1 482 ? 3.847 62.827 12.760 1.00 25.19 482 ALA A N 1
ATOM 3721 C CA . ALA A 1 482 ? 4.780 61.739 13.049 1.00 25.19 482 ALA A CA 1
ATOM 3722 C C . ALA A 1 482 ? 5.268 61.820 14.500 1.00 25.19 482 ALA A C 1
ATOM 3724 O O . ALA A 1 482 ? 5.282 62.909 15.054 1.00 25.19 482 ALA A O 1
ATOM 3725 N N . ASP A 1 483 ? 5.740 60.695 15.048 1.00 29.48 483 ASP A N 1
ATOM 3726 C CA . ASP A 1 483 ? 6.870 60.615 15.993 1.00 29.48 483 ASP A CA 1
ATOM 3727 C C . ASP A 1 483 ? 7.402 59.152 15.984 1.00 29.48 483 ASP A C 1
ATOM 3729 O O . ASP A 1 483 ? 6.599 58.222 15.964 1.00 29.48 483 ASP A O 1
ATOM 3733 N N . HIS A 1 484 ? 8.686 58.821 15.738 1.00 28.48 484 HIS A N 1
ATOM 3734 C CA . HIS A 1 484 ? 9.945 59.130 16.465 1.00 28.48 484 HIS A CA 1
ATOM 3735 C C . HIS A 1 484 ? 9.998 58.432 17.847 1.00 28.48 484 HIS A C 1
ATOM 3737 O O . HIS A 1 484 ? 9.098 58.626 18.647 1.00 28.48 484 HIS A O 1
ATOM 3743 N N . LEU A 1 485 ? 10.946 57.547 18.225 1.00 28.38 485 LEU A N 1
ATOM 3744 C CA . LEU A 1 485 ? 12.423 57.393 18.071 1.00 28.38 485 LEU A CA 1
ATOM 3745 C C . LEU A 1 485 ? 12.819 55.904 18.383 1.00 28.38 485 LEU A C 1
ATOM 3747 O O . LEU A 1 485 ? 11.990 55.215 18.964 1.00 28.38 485 LEU A O 1
ATOM 3751 N N . ARG A 1 486 ? 14.014 55.296 18.172 1.00 25.36 486 ARG A N 1
ATOM 3752 C CA . ARG A 1 486 ? 15.277 55.462 17.380 1.00 25.36 486 ARG A CA 1
ATOM 3753 C C . ARG A 1 486 ? 16.134 54.162 17.575 1.00 25.36 486 ARG A C 1
ATOM 3755 O O . ARG A 1 486 ? 15.739 53.347 18.393 1.00 25.36 486 ARG A O 1
ATOM 3762 N N . VAL A 1 487 ? 17.339 54.056 16.966 1.00 28.16 487 VAL A N 1
ATOM 3763 C CA . VAL A 1 487 ? 18.534 53.270 17.451 1.00 28.16 487 VAL A CA 1
ATOM 3764 C C . VAL A 1 487 ? 18.427 51.714 17.444 1.00 28.16 487 VAL A C 1
ATOM 3766 O O . VAL A 1 487 ? 17.446 51.153 17.900 1.00 28.16 487 VAL A O 1
ATOM 3769 N N . GLU A 1 488 ? 19.391 50.910 16.957 1.00 26.08 488 GLU A N 1
ATOM 3770 C CA . GLU A 1 488 ? 20.651 51.176 16.227 1.00 26.08 488 GLU A CA 1
ATOM 3771 C C . GLU A 1 488 ? 21.113 49.983 15.353 1.00 26.08 488 GLU A C 1
ATOM 3773 O O . GLU A 1 488 ? 20.523 48.903 15.370 1.00 26.08 488 GLU A O 1
ATOM 3778 N N . ARG A 1 489 ? 22.207 50.170 14.597 1.00 26.27 489 ARG A N 1
ATOM 3779 C CA . ARG A 1 489 ? 22.963 49.108 13.905 1.00 26.27 489 ARG A CA 1
ATOM 3780 C C . ARG A 1 489 ? 24.431 49.159 14.323 1.00 26.27 489 ARG A C 1
ATOM 3782 O O . ARG A 1 489 ? 25.027 50.228 14.264 1.00 26.27 489 ARG A O 1
ATOM 3789 N N . ALA A 1 490 ? 25.043 48.001 14.562 1.00 29.06 490 ALA A N 1
ATOM 3790 C CA . ALA A 1 490 ? 26.496 47.858 14.648 1.00 29.06 490 ALA A CA 1
ATOM 3791 C C . ALA A 1 490 ? 27.047 47.040 13.463 1.00 29.06 490 ALA A C 1
ATOM 3793 O O . ALA A 1 490 ? 26.440 46.065 13.021 1.00 29.06 490 ALA A O 1
ATOM 3794 N N . ARG A 1 491 ? 28.219 47.439 12.959 1.00 29.56 491 ARG A N 1
ATOM 3795 C CA . ARG A 1 491 ? 29.082 46.682 12.036 1.00 29.56 491 ARG A CA 1
ATOM 3796 C C . ARG A 1 491 ? 30.506 46.747 12.582 1.00 29.56 491 ARG A C 1
ATOM 3798 O O . ARG A 1 491 ? 30.929 47.827 12.988 1.00 29.56 491 ARG A O 1
ATOM 3805 N N . ARG A 1 492 ? 31.280 45.665 12.477 1.00 2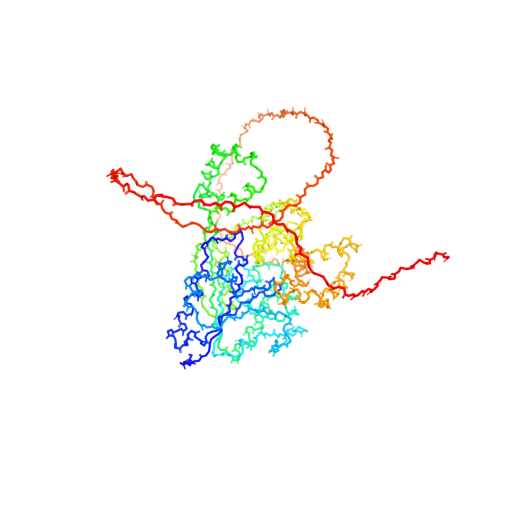9.88 492 ARG A N 1
ATOM 3806 C CA . ARG A 1 492 ? 32.747 45.753 12.450 1.00 29.88 492 ARG A CA 1
ATOM 3807 C C . ARG A 1 492 ? 33.355 44.593 11.663 1.00 29.88 492 ARG A C 1
ATOM 3809 O O . ARG A 1 492 ? 32.770 43.517 11.610 1.00 29.88 492 ARG A O 1
ATOM 3816 N N . LEU A 1 493 ? 34.497 44.868 11.043 1.00 32.84 493 LEU A N 1
ATOM 3817 C CA . LEU A 1 493 ? 35.402 43.909 10.408 1.00 32.84 493 LEU A CA 1
ATOM 3818 C C . LEU A 1 493 ? 36.562 43.615 11.372 1.00 32.84 493 LEU A C 1
ATOM 3820 O O . LEU A 1 493 ? 36.911 44.494 12.164 1.00 32.84 493 LEU A O 1
ATOM 3824 N N . VAL A 1 494 ? 37.161 42.431 11.244 1.00 39.38 494 VAL A N 1
ATOM 3825 C CA . VAL A 1 494 ? 38.554 42.100 11.599 1.00 39.38 494 VAL A CA 1
ATOM 3826 C C . VAL A 1 494 ? 39.060 41.129 10.515 1.00 39.38 494 VAL A C 1
ATOM 3828 O O . VAL A 1 494 ? 38.240 40.476 9.867 1.00 39.38 494 VAL A O 1
ATOM 3831 N N . GLU A 1 495 ? 40.367 41.120 10.267 1.00 28.45 495 GLU A N 1
ATOM 3832 C CA . GLU A 1 495 ? 41.044 40.459 9.139 1.00 28.45 495 GLU A CA 1
ATOM 3833 C C . GLU A 1 495 ? 41.490 39.009 9.430 1.00 28.45 495 GLU A C 1
ATOM 3835 O O . GLU A 1 495 ? 41.212 38.457 10.497 1.00 28.45 495 GLU A O 1
ATOM 3840 N N . GLU A 1 496 ? 42.138 38.399 8.433 1.00 30.58 496 GLU A N 1
ATOM 3841 C CA . GLU A 1 496 ? 42.856 37.119 8.503 1.00 30.58 496 GLU A CA 1
ATOM 3842 C C . GLU A 1 496 ? 44.253 37.283 9.137 1.00 30.58 496 GLU A C 1
ATOM 3844 O O . GLU A 1 496 ? 44.861 38.346 9.015 1.00 30.58 496 GLU A O 1
ATOM 3849 N N . ASP A 1 497 ? 44.756 36.197 9.731 1.00 34.16 497 ASP A N 1
ATOM 3850 C CA . ASP A 1 497 ? 46.167 35.765 9.797 1.00 34.16 497 ASP A CA 1
ATOM 3851 C C . ASP A 1 497 ? 46.165 34.216 9.858 1.00 34.16 497 ASP A C 1
ATOM 3853 O O . ASP A 1 497 ? 45.229 33.665 10.495 1.00 34.16 497 ASP A O 1
#

Mean predicted aligned error: 14.2 Å